Protein 8GFH (pdb70)

Nearest PDB structures (foldseek):
  8gfq-assembly1_A  TM=1.001E+00  e=4.543E-63  Campylobacter jejuni
  6cf8-assembly1_A  TM=9.913E-01  e=4.772E-60  Campylobacter jejuni
  6cfc-assembly1_A  TM=9.886E-01  e=4.851E-59  Campylobacter jejuni
  6fc4-assembly1_A  TM=5.921E-01  e=4.570E-10  Pseudomonas aeruginosa
  1qsa-assembly1_A  TM=5.704E-01  e=1.085E-09  Escherichia coli

Solvent-accessible surface area: 25330 Å² total; per-residue (Å²): 213,53,59,11,116,109,0,46,172,55,90,50,12,29,0,2,0,1,13,0,30,40,23,6,74,127,136,128,10,55,134,179,37,2,108,74,0,85,80,36,12,111,81,66,98,45,78,0,68,64,40,5,35,158,46,49,94,92,195,95,165,100,69,102,151,63,53,134,4,103,98,31,77,26,144,56,0,80,113,9,95,108,69,7,14,22,18,36,0,85,50,11,103,15,0,40,68,7,67,56,155,26,20,69,66,1,2,141,67,6,136,142,153,76,72,48,4,8,22,4,0,56,0,23,54,60,126,48,10,1,45,59,1,19,143,95,47,22,30,95,3,1,4,78,0,13,108,79,26,91,183,41,39,45,87,11,92,76,61,2,0,27,88,0,25,124,46,170,24,4,66,94,1,0,16,48,2,3,6,106,67,81,10,77,101,0,37,95,6,0,6,96,3,62,35,139,67,7,47,53,53,11,0,13,18,0,0,0,0,0,9,52,63,86,98,38,101,66,0,25,63,2,0,84,48,0,12,121,31,13,179,52,65,45,62,52,0,12,0,20,1,0,14,38,34,21,82,96,73,134,114,19,14,107,78,0,3,120,17,73,21,30,13,2,8,2,7,31,0,21,46,78,56,143,48,110,61,21,156,29,41,103,36,129,11,118,121,149,122,30,153,36,84,17,75,45,6,22,25,15,30,97,17,16,108,85,2,166,124,20,82,83,74,87,14,62,103,21,8,170,85,6,51,5,75,60,0,15,2,1,32,8,23,0,14,20,59,78,35,113,134,146,96,35,12,16,16,50,8,64,71,111,56,0,100,126,56,105,88,43,22,4,0,1,0,0,0,0,0,24,53,39,12,82,2,5,1,2,13,14,32,80,50,8,9,0,0,1,0,22,3,80,24,161,43,0,40,69,2,0,86,149,73,55,151,45,111,142,17,47,11,30,45,1,8,76,11,89,29,0,0,114,0,0,21,77,25,0,73,93,2,43,69,133,17,142,10,18,0,19,0,0,0,3,27,35,26,32,35,34,28,0,73,164,4,38,83,68,141,66,0,8,84,118,45,150,22,28,3,15,25,0,0,5,5,0,49,104,77,98,0,11,78,8,0,32,100,1,2,5,6,8,6,0,0,26,73,60,11,134,36,73,46,119,0,31,58,6,9,121,104,4,92

Structure (mmCIF, N/CA/C/O backbone):
data_8GFH
#
_entry.id   8GFH
#
_cell.length_a   177.335
_cell.length_b   177.335
_cell.length_c   177.335
_cell.angle_alpha   90.000
_cell.angle_beta   90.000
_cell.angle_gamma   90.000
#
_symmetry.space_group_name_H-M   'I 2 3'
#
loop_
_entity.id
_entity.type
_entity.pdbx_description
1 polymer 'Lytic transglycosylase domain-containing protein'
2 non-polymer '[(2R)-5-oxopyrrolidin-2-yl]methyl 2-acetamido-2-deoxy-beta-D-glucopyranoside'
3 non-polymer 'CITRIC ACID'
4 water water
#
loop_
_atom_site.group_PDB
_atom_site.id
_atom_site.type_symbol
_atom_site.label_atom_id
_atom_site.label_alt_id
_atom_site.label_comp_id
_atom_site.label_asym_id
_atom_site.label_entity_id
_atom_site.label_seq_id
_atom_site.pdbx_PDB_ins_code
_atom_site.Cartn_x
_atom_site.Cartn_y
_atom_site.Cartn_z
_atom_site.occupancy
_atom_site.B_iso_or_equiv
_atom_site.auth_seq_id
_atom_site.auth_comp_id
_atom_site.auth_asym_id
_atom_site.auth_atom_id
_atom_site.pdbx_PDB_model_num
ATOM 1 N N . GLN A 1 22 ? -21.070 -9.741 -58.688 1.00 73.57 19 GLN A N 1
ATOM 2 C CA . GLN A 1 22 ? -21.395 -9.157 -60.025 1.00 76.45 19 GLN A CA 1
ATOM 3 C C . GLN A 1 22 ? -20.214 -8.348 -60.573 1.00 73.55 19 GLN A C 1
ATOM 4 O O . GLN A 1 22 ? -19.584 -7.556 -59.884 1.00 74.10 19 GLN A O 1
ATOM 10 N N . TYR A 1 23 ? -19.886 -8.566 -61.843 1.00 67.95 20 TYR A N 1
ATOM 11 C CA . TYR A 1 23 ? -18.712 -7.934 -62.412 1.00 62.90 20 TYR A CA 1
ATOM 12 C C . TYR A 1 23 ? -19.115 -7.319 -63.747 1.00 55.84 20 TYR A C 1
ATOM 13 O O . TYR A 1 23 ? -19.656 -8.017 -64.617 1.00 49.00 20 TYR A O 1
ATOM 22 N N . SER A 1 24 ? -18.806 -6.022 -63.897 1.00 54.00 21 SER A N 1
ATOM 23 C CA . SER A 1 24 ? -18.971 -5.318 -65.162 1.00 55.82 21 SER A CA 1
ATOM 24 C C . SER A 1 24 ? -17.976 -5.865 -66.197 1.00 43.07 21 SER A C 1
ATOM 25 O O . SER A 1 24 ? -16.962 -6.453 -65.837 1.00 42.32 21 SER A O 1
ATOM 28 N N . ILE A 1 25 ? -18.294 -5.706 -67.487 1.00 42.23 22 ILE A N 1
ATOM 29 C CA . ILE A 1 25 ? -17.417 -6.181 -68.530 1.00 40.65 22 ILE A CA 1
ATOM 30 C C . ILE A 1 25 ? -16.055 -5.491 -68.416 1.00 47.01 22 ILE A C 1
ATOM 31 O O . ILE A 1 25 ? -15.037 -6.122 -68.687 1.00 43.61 22 ILE A O 1
ATOM 36 N N . GLU A 1 26 ? -16.027 -4.224 -67.961 1.00 46.28 23 GLU A N 1
ATOM 37 C CA . GLU A 1 26 ? -14.788 -3.459 -67.852 1.00 56.35 23 GLU A CA 1
ATOM 38 C C . GLU A 1 26 ? -13.858 -4.105 -66.828 1.00 53.00 23 GLU A C 1
ATOM 39 O O . GLU A 1 26 ? -12.675 -4.227 -67.091 1.00 50.76 23 GLU A O 1
ATOM 45 N N . LYS A 1 27 ? -14.392 -4.542 -65.684 1.00 53.41 24 LYS A N 1
ATOM 46 C CA . LYS A 1 27 ? -13.577 -5.145 -64.636 1.00 57.13 24 LYS A CA 1
ATOM 47 C C . LYS A 1 27 ? -13.157 -6.574 -65.034 1.00 55.84 24 LYS A C 1
ATOM 48 O O . LYS A 1 27 ? -12.031 -7.006 -64.755 1.00 51.24 24 LYS A O 1
ATOM 54 N N . LEU A 1 28 ? -14.043 -7.319 -65.712 1.00 52.33 25 LEU A N 1
ATOM 55 C CA . LEU A 1 28 ? -13.697 -8.656 -66.155 1.00 49.15 25 LEU A CA 1
ATOM 56 C C . LEU A 1 28 ? -12.531 -8.578 -67.122 1.00 51.78 25 LEU A C 1
ATOM 57 O O . LEU A 1 28 ? -11.666 -9.436 -67.091 1.00 43.86 25 LEU A O 1
ATOM 62 N N . LYS A 1 29 ? -12.541 -7.569 -68.003 1.00 53.29 26 LYS A N 1
ATOM 63 C CA . LYS A 1 29 ? -11.520 -7.468 -69.037 1.00 53.60 26 LYS A CA 1
ATOM 64 C C . LYS A 1 29 ? -10.139 -7.297 -68.400 1.00 48.93 26 LYS A C 1
ATOM 65 O O . LYS A 1 29 ? -9.173 -7.603 -69.069 1.00 58.87 26 LYS A O 1
ATOM 71 N N . LYS A 1 30 ? -10.046 -6.818 -67.141 1.00 54.04 27 LYS A N 1
ATOM 72 C CA . LYS A 1 30 ? -8.786 -6.703 -66.413 1.00 58.20 27 LYS A CA 1
ATOM 73 C C . LYS A 1 30 ? -8.289 -8.047 -65.878 1.00 57.00 27 LYS A C 1
ATOM 74 O O . LYS A 1 30 ? -7.136 -8.134 -65.480 1.00 51.30 27 LYS A O 1
ATOM 80 N N . GLU A 1 31 ? -9.152 -9.063 -65.761 1.00 55.15 28 GLU A N 1
ATOM 81 C CA . GLU A 1 31 ? -8.729 -10.354 -65.231 1.00 52.39 28 GLU A CA 1
ATOM 82 C C . GLU A 1 31 ? -8.042 -11.156 -66.330 1.00 45.32 28 GLU A C 1
ATOM 83 O O . GLU A 1 31 ? -8.365 -11.013 -67.515 1.00 43.88 28 GLU A O 1
ATOM 89 N N . GLU A 1 32 ? -7.187 -12.100 -65.916 1.00 45.84 29 GLU A N 1
ATOM 90 C CA . GLU A 1 32 ? -6.588 -13.041 -66.839 1.00 44.47 29 GLU A CA 1
ATOM 91 C C . GLU A 1 32 ? -7.686 -13.889 -67.460 1.00 42.17 29 GLU A C 1
ATOM 92 O O . GLU A 1 32 ? -8.666 -14.201 -66.774 1.00 44.50 29 GLU A O 1
ATOM 98 N N . ASN A 1 33 ? -7.467 -14.334 -68.707 1.00 39.53 30 ASN A N 1
ATOM 99 C CA . ASN A 1 33 ? -8.378 -15.251 -69.362 1.00 40.38 30 ASN A CA 1
ATOM 100 C C . ASN A 1 33 ? -8.392 -16.565 -68.565 1.00 50.25 30 ASN A C 1
ATOM 101 O O . ASN A 1 33 ? -7.335 -17.069 -68.192 1.00 37.04 30 ASN A O 1
ATOM 106 N N . SER A 1 34 ? -9.603 -17.124 -68.359 1.00 38.09 31 SER A N 1
ATOM 107 C CA . SER A 1 34 ? -9.806 -18.360 -67.595 1.00 36.78 31 SER A CA 1
ATOM 108 C C . SER A 1 34 ? -11.255 -18.801 -67.758 1.00 40.87 31 SER A C 1
ATOM 109 O O . SER A 1 34 ? -12.082 -18.018 -68.250 1.00 37.12 31 SER A O 1
ATOM 112 N N . LEU A 1 35 ? -11.577 -20.026 -67.306 1.00 35.05 32 LEU A N 1
ATOM 113 C CA . LEU A 1 35 ? -12.955 -20.466 -67.228 1.00 36.20 32 LEU A CA 1
ATOM 114 C C . LEU A 1 35 ? -13.811 -19.588 -66.290 1.00 27.69 32 LEU A C 1
ATOM 115 O O . LEU A 1 35 ? -15.013 -19.487 -66.524 1.00 34.77 32 LEU A O 1
ATOM 120 N N . ALA A 1 36 ? -13.233 -18.988 -65.262 1.00 30.58 33 ALA A N 1
ATOM 121 C CA . ALA A 1 36 ? -13.981 -18.142 -64.346 1.00 31.83 33 ALA A CA 1
ATOM 122 C C . ALA A 1 36 ? -14.390 -16.856 -65.083 1.00 37.50 33 ALA A C 1
ATOM 123 O O . ALA A 1 36 ? -15.507 -16.385 -64.992 1.00 30.99 33 ALA A O 1
ATOM 125 N N . LYS A 1 37 ? -13.457 -16.276 -65.826 1.00 37.21 34 LYS A N 1
ATOM 126 C CA . LYS A 1 37 ? -13.768 -15.089 -66.591 1.00 34.69 34 LYS A CA 1
ATOM 127 C C . LYS A 1 37 ? -14.799 -15.419 -67.658 1.00 32.51 34 LYS A C 1
ATOM 128 O O . LYS A 1 37 ? -15.744 -14.635 -67.829 1.00 35.66 34 LYS A O 1
ATOM 134 N N . ASP A 1 38 ? -14.653 -16.548 -68.369 1.00 30.10 35 ASP A N 1
ATOM 135 C CA . ASP A 1 38 ? -15.624 -16.998 -69.350 1.00 30.83 35 ASP A CA 1
ATOM 136 C C . ASP A 1 38 ? -17.041 -17.089 -68.758 1.00 35.93 35 ASP A C 1
ATOM 137 O O . ASP A 1 38 ? -18.018 -16.682 -69.410 1.00 32.62 35 ASP A O 1
ATOM 142 N N . TYR A 1 39 ? -17.132 -17.744 -67.593 1.00 32.88 36 TYR A N 1
ATOM 143 C CA . TYR A 1 39 ? -18.391 -17.924 -66.897 1.00 32.66 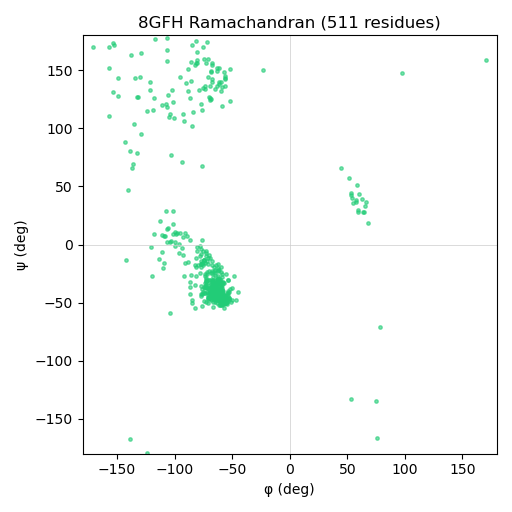36 TYR A CA 1
ATOM 144 C C . TYR A 1 39 ? -19.046 -16.552 -66.667 1.00 29.87 36 TYR A C 1
ATOM 145 O O . TYR A 1 39 ? -20.227 -16.413 -67.005 1.00 31.72 36 TYR A O 1
ATOM 154 N N . TYR A 1 40 ? -18.284 -15.594 -66.126 1.00 32.17 37 TYR A N 1
ATOM 155 C CA . TYR A 1 40 ? -18.865 -14.282 -65.807 1.00 35.15 37 TYR A CA 1
ATOM 156 C C . TYR A 1 40 ? -19.217 -13.451 -67.052 1.00 37.92 37 TYR A C 1
ATOM 157 O O . TYR A 1 40 ? -20.239 -12.749 -67.042 1.00 34.08 37 TYR A O 1
ATOM 166 N N . ILE A 1 41 ? -18.482 -13.625 -68.153 1.00 32.53 38 ILE A N 1
ATOM 167 C CA . ILE A 1 41 ? -18.865 -13.047 -69.442 1.00 32.85 38 ILE A CA 1
ATOM 168 C C . ILE A 1 41 ? -20.156 -13.686 -69.931 1.00 34.67 38 ILE A C 1
ATOM 169 O O . ILE A 1 41 ? -21.051 -13.013 -70.465 1.00 32.43 38 ILE A O 1
ATOM 174 N N . TYR A 1 42 ? -20.269 -15.009 -69.762 1.00 32.66 39 TYR A N 1
ATOM 175 C CA . TYR A 1 42 ? -21.455 -15.707 -70.19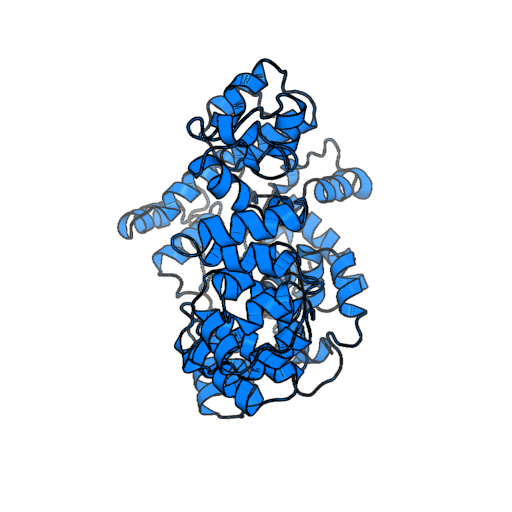8 1.00 31.96 39 TYR A CA 1
ATOM 176 C C . TYR A 1 42 ? -22.665 -15.194 -69.408 1.00 31.18 39 TYR A C 1
ATOM 177 O O . TYR A 1 42 ? -23.775 -15.114 -69.949 1.00 31.34 39 TYR A O 1
ATOM 186 N N . ARG A 1 43 ? -22.467 -14.925 -68.121 1.00 32.54 40 ARG A N 1
ATOM 187 C CA . ARG A 1 43 ? -23.568 -14.441 -67.289 1.00 33.61 40 ARG A CA 1
ATOM 188 C C . ARG A 1 43 ? -24.058 -13.074 -67.793 1.00 35.98 40 ARG A C 1
ATOM 189 O O . ARG A 1 43 ? -25.254 -12.805 -67.756 1.00 35.37 40 ARG A O 1
ATOM 197 N N . LEU A 1 44 ? -23.152 -12.218 -68.247 1.00 33.78 41 LEU A N 1
ATOM 198 C CA . LEU A 1 44 ? -23.582 -10.944 -68.834 1.00 33.84 41 LEU A CA 1
ATOM 199 C C . LEU A 1 44 ? -24.343 -11.180 -70.131 1.00 32.98 41 LEU A C 1
ATOM 200 O O . LEU A 1 44 ? -25.405 -10.568 -70.376 1.00 33.97 41 LEU A O 1
ATOM 205 N N . LEU A 1 45 ? -23.834 -12.065 -70.997 1.00 30.08 42 LEU A N 1
ATOM 206 C CA . LEU A 1 45 ? -24.498 -12.346 -72.261 1.00 31.32 42 LEU A CA 1
ATOM 207 C C . LEU A 1 45 ? -25.904 -12.868 -72.041 1.00 37.16 42 LEU A C 1
ATOM 208 O O . LEU A 1 45 ? -26.837 -12.524 -72.784 1.00 33.93 42 LEU A O 1
ATOM 213 N N . GLU A 1 46 ? -26.056 -13.773 -71.075 1.00 31.23 43 GLU A N 1
ATOM 214 C CA . GLU A 1 46 ? -27.368 -14.397 -70.921 1.00 36.43 43 GLU A CA 1
ATOM 215 C C . GLU A 1 46 ? -28.391 -13.397 -70.338 1.00 32.93 43 GLU A C 1
ATOM 216 O O . GLU A 1 46 ? -29.579 -13.568 -70.554 1.00 34.53 43 GLU A O 1
ATOM 222 N N . LYS A 1 47 ? -27.939 -12.356 -69.629 1.00 29.05 44 LYS A N 1
ATOM 223 C CA . LYS A 1 47 ? -28.803 -11.298 -69.120 1.00 33.47 44 LYS A CA 1
ATOM 224 C C . LYS A 1 47 ? -28.855 -10.071 -70.068 1.00 32.21 44 LYS A C 1
ATOM 225 O O . LYS A 1 47 ? -29.385 -9.034 -69.687 1.00 30.27 44 LYS A O 1
ATOM 231 N N . ASN A 1 48 ? -28.299 -10.204 -71.270 1.00 30.16 45 ASN A N 1
ATOM 232 C CA . ASN A 1 48 ? -28.381 -9.207 -72.344 1.00 33.44 45 ASN A CA 1
ATOM 233 C C . ASN A 1 48 ? -27.661 -7.914 -71.982 1.00 32.31 45 ASN A C 1
ATOM 234 O O . ASN A 1 48 ? -28.033 -6.828 -72.427 1.00 35.14 45 ASN A O 1
ATOM 239 N N . LYS A 1 49 ? -26.574 -8.025 -71.216 1.00 29.19 46 LYS A N 1
ATOM 240 C CA . LYS A 1 49 ? -25.880 -6.863 -70.700 1.00 32.24 46 LYS A CA 1
ATOM 241 C C . LYS A 1 49 ? -24.636 -6.522 -71.532 1.00 31.18 46 LYS A C 1
ATOM 242 O O . LYS A 1 49 ? -23.908 -5.631 -71.138 1.00 37.77 46 LYS A O 1
ATOM 248 N N . ILE A 1 50 ? -24.372 -7.258 -72.609 1.00 37.15 47 ILE A N 1
ATOM 249 C CA . ILE A 1 50 ? -23.232 -7.006 -73.489 1.00 36.00 47 ILE A CA 1
ATOM 250 C C . ILE A 1 50 ? -23.772 -6.351 -74.786 1.00 30.43 47 ILE A C 1
ATOM 251 O O . ILE A 1 50 ? -24.434 -7.002 -75.629 1.00 33.10 47 ILE A O 1
ATOM 256 N N . SER A 1 51 ? -23.457 -5.068 -74.921 1.00 36.13 48 SER A N 1
ATOM 257 C CA . SER A 1 51 ? -23.821 -4.312 -76.118 1.00 40.58 48 SER A CA 1
ATOM 258 C C . SER A 1 51 ? -22.989 -4.767 -77.324 1.00 45.24 48 SER A C 1
ATOM 259 O O . SER A 1 51 ? -21.920 -5.357 -77.158 1.00 39.74 48 SER A O 1
ATOM 262 N N . LYS A 1 52 ? -23.482 -4.482 -78.540 1.00 42.39 49 LYS A N 1
ATOM 263 C CA . LYS A 1 52 ? -22.710 -4.686 -79.758 1.00 49.78 49 LYS A CA 1
ATOM 264 C C . LYS A 1 52 ? -21.332 -4.019 -79.680 1.00 45.11 49 LYS A C 1
ATOM 265 O O . LYS A 1 52 ? -20.330 -4.594 -80.115 1.00 45.64 49 LYS A O 1
ATOM 271 N N . LYS A 1 53 ? -21.256 -2.840 -79.080 1.00 44.51 50 LYS A N 1
ATOM 272 C CA . LYS A 1 53 ? -19.972 -2.168 -78.918 1.00 49.48 50 LYS A CA 1
ATOM 273 C C . LYS A 1 53 ? -19.023 -2.890 -77.957 1.00 54.83 50 LYS A C 1
ATOM 274 O O . LYS A 1 53 ? -17.826 -2.965 -78.218 1.00 49.73 50 LYS A O 1
ATOM 280 N N . ASP A 1 54 ? -19.511 -3.374 -76.809 1.00 53.27 51 ASP A N 1
ATOM 281 C CA . ASP A 1 54 ? -18.666 -4.119 -75.877 1.00 45.22 51 ASP A CA 1
ATOM 282 C C . ASP A 1 54 ? -18.241 -5.455 -76.500 1.00 37.86 51 ASP A C 1
ATOM 283 O O . ASP A 1 54 ? -17.165 -5.974 -76.218 1.00 42.66 51 ASP A O 1
ATOM 288 N N . ALA A 1 55 ? -19.101 -6.024 -77.358 1.00 35.87 52 ALA A N 1
ATOM 289 C CA . ALA A 1 55 ? -18.839 -7.304 -77.986 1.00 35.96 52 ALA A CA 1
ATOM 290 C C . ALA A 1 55 ? -17.667 -7.260 -78.979 1.00 51.04 52 ALA A C 1
ATOM 291 O O . ALA A 1 55 ? -17.178 -8.331 -79.330 1.00 41.42 52 ALA A O 1
ATOM 293 N N . GLN A 1 56 ? -17.235 -6.075 -79.463 1.00 50.60 53 GLN A N 1
ATOM 294 C CA . GLN A 1 56 ? -16.315 -6.028 -80.609 1.00 56.99 53 GLN A CA 1
ATOM 295 C C . GLN A 1 56 ? -14.991 -6.741 -80.326 1.00 49.65 53 GLN A C 1
ATOM 296 O O . GLN A 1 56 ? -14.552 -7.545 -81.148 1.00 63.45 53 GLN A O 1
ATOM 302 N N . ASP A 1 57 ? -14.328 -6.486 -79.196 1.00 53.15 54 ASP A N 1
ATOM 303 C CA . ASP A 1 57 ? -13.016 -7.113 -79.028 1.00 73.71 54 ASP A CA 1
ATOM 304 C C . ASP A 1 57 ? -13.099 -8.462 -78.295 1.00 72.75 54 ASP A C 1
ATOM 305 O O . ASP A 1 57 ? -12.080 -9.084 -78.004 1.00 68.29 54 ASP A O 1
ATOM 310 N N . LEU A 1 58 ? -14.310 -8.954 -78.033 1.00 60.86 55 LEU A N 1
ATOM 311 C CA . LEU A 1 58 ? -14.511 -9.738 -76.827 1.00 62.33 55 LEU A CA 1
ATOM 312 C C . LEU A 1 58 ? -13.893 -11.138 -76.936 1.00 57.70 55 LEU A C 1
ATOM 313 O O . LEU A 1 58 ? -13.558 -11.697 -75.906 1.00 52.42 55 LEU A O 1
ATOM 318 N N . ASN A 1 59 ? -13.711 -11.709 -78.138 1.00 64.63 56 ASN A N 1
ATOM 319 C CA . ASN A 1 59 ? -13.240 -13.095 -78.230 1.00 71.58 56 ASN A CA 1
ATOM 320 C C . ASN A 1 59 ? -11.739 -13.234 -77.905 1.00 63.07 56 ASN A C 1
ATOM 321 O O . ASN A 1 59 ? -11.312 -14.347 -77.597 1.00 66.82 56 ASN A O 1
ATOM 326 N N . SER A 1 60 ? -10.968 -12.129 -77.855 1.00 50.11 57 SER A N 1
ATOM 327 C CA . SER A 1 60 ? -9.632 -12.126 -77.253 1.00 50.58 57 SER A CA 1
ATOM 328 C C . SER A 1 60 ? -9.676 -12.207 -75.724 1.00 47.22 57 SER A C 1
ATOM 329 O O . SER A 1 60 ? -8.638 -12.296 -75.043 1.00 44.70 57 SER A O 1
ATOM 332 N N . HIS A 1 61 ? -10.881 -12.059 -75.152 1.00 43.36 58 HIS A N 1
ATOM 333 C CA . HIS A 1 61 ? -11.084 -12.132 -73.715 1.00 41.18 58 HIS A CA 1
ATOM 334 C C . HIS A 1 61 ? -11.690 -13.471 -73.268 1.00 38.72 58 HIS A C 1
ATOM 335 O O . HIS A 1 61 ? -11.975 -13.645 -72.085 1.00 41.48 58 HIS A O 1
ATOM 342 N N . ILE A 1 62 ? -11.893 -14.383 -74.212 1.00 39.30 59 ILE A N 1
ATOM 343 C CA . ILE A 1 62 ? -12.534 -15.659 -73.954 1.00 44.25 59 ILE A CA 1
ATOM 344 C C . ILE A 1 62 ? -11.493 -16.786 -74.010 1.00 47.41 59 ILE A C 1
ATOM 345 O O . ILE A 1 62 ? -10.830 -16.999 -75.019 1.00 42.58 59 ILE A O 1
ATOM 350 N N . PHE A 1 63 ? -11.371 -17.513 -72.895 1.00 41.50 60 PHE A N 1
ATOM 351 C CA . PHE A 1 63 ? -10.357 -18.548 -72.702 1.00 42.28 60 PHE A CA 1
ATOM 352 C C . PHE A 1 63 ? -10.724 -19.790 -73.504 1.00 43.32 60 PHE A C 1
ATOM 353 O O . PHE A 1 63 ? -9.866 -20.440 -74.076 1.00 44.54 60 PHE A O 1
ATOM 361 N N . ARG A 1 64 ? -12.006 -20.177 -73.516 1.00 36.58 61 ARG A N 1
ATOM 362 C CA . ARG A 1 64 ? -12.402 -21.358 -74.266 1.00 40.51 61 ARG A CA 1
ATOM 363 C C . ARG A 1 64 ? -13.677 -21.059 -75.059 1.00 44.66 61 ARG A C 1
ATOM 364 O O . ARG A 1 64 ? -14.802 -21.011 -74.540 1.00 39.95 61 ARG A O 1
ATOM 372 N N . TYR A 1 65 ? -13.472 -20.857 -76.367 1.00 46.56 62 TYR A N 1
ATOM 373 C CA . TYR A 1 65 ? -14.467 -20.249 -77.232 1.00 41.45 62 TYR A CA 1
ATOM 374 C C . TYR A 1 65 ? -15.288 -21.335 -77.881 1.00 47.10 62 TYR A C 1
ATOM 375 O O . TYR A 1 65 ? -15.219 -21.568 -79.087 1.00 46.11 62 TYR A O 1
ATOM 384 N N . ILE A 1 66 ? -16.115 -21.965 -77.047 1.00 47.63 63 ILE A N 1
ATOM 385 C CA . ILE A 1 66 ? -16.783 -23.185 -77.426 1.00 44.08 63 ILE A CA 1
ATOM 386 C C . ILE A 1 66 ? -18.131 -23.247 -76.703 1.00 48.59 63 ILE A C 1
ATOM 387 O O . ILE A 1 66 ? -18.210 -22.845 -75.547 1.00 49.22 63 ILE A O 1
ATOM 392 N N . GLY A 1 67 ? -19.152 -23.777 -77.397 1.00 46.53 64 GLY A N 1
ATOM 393 C CA . GLY A 1 67 ? -20.460 -24.035 -76.836 1.00 41.98 64 GLY A CA 1
ATOM 394 C C . GLY A 1 67 ? -21.242 -22.740 -76.665 1.00 44.00 64 GLY A C 1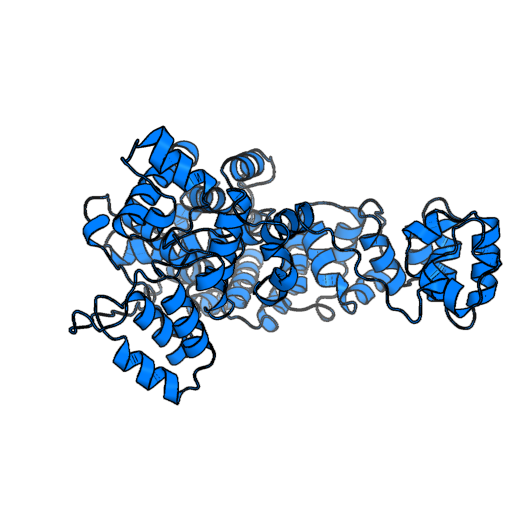
ATOM 395 O O . GLY A 1 67 ? -21.196 -21.881 -77.541 1.00 43.55 64 GLY A O 1
ATOM 396 N N . LYS A 1 68 ? -21.878 -22.588 -75.499 1.00 41.28 65 LYS A N 1
ATOM 397 C CA . LYS A 1 68 ? -22.915 -21.597 -75.285 1.00 44.47 65 LYS A CA 1
ATOM 398 C C . LYS A 1 68 ? -22.340 -20.181 -75.338 1.00 40.07 65 LYS A C 1
ATOM 399 O O . LYS A 1 68 ? -23.061 -19.268 -75.743 1.00 39.93 65 LYS A O 1
ATOM 405 N N . ILE A 1 69 ? -21.117 -19.969 -74.831 1.00 37.17 66 ILE A N 1
ATOM 406 C CA . ILE A 1 69 ? -20.533 -18.631 -74.863 1.00 36.48 66 ILE A CA 1
ATOM 407 C C . ILE A 1 69 ? -20.340 -18.171 -76.322 1.00 41.15 66 ILE A C 1
ATOM 408 O O . ILE A 1 69 ? -20.548 -16.998 -76.663 1.00 37.89 66 ILE A O 1
ATOM 413 N N . LYS A 1 70 ? -20.031 -19.128 -77.202 1.00 40.61 67 LYS A N 1
ATOM 414 C CA . LYS A 1 70 ? -19.792 -18.839 -78.614 1.00 45.82 67 LYS A CA 1
ATOM 415 C C . LYS A 1 70 ? -21.117 -18.611 -79.329 1.00 44.43 67 LYS A C 1
ATOM 416 O O . LYS A 1 70 ? -21.218 -17.676 -80.115 1.00 41.71 67 LYS A O 1
ATOM 422 N N . SER A 1 71 ? -22.144 -19.426 -79.049 1.00 42.59 68 SER A N 1
ATOM 423 C CA . SER A 1 71 ? -23.470 -19.207 -79.636 1.00 43.43 68 SER A CA 1
ATOM 424 C C . SER A 1 71 ? -24.042 -17.871 -79.190 1.00 47.36 68 SER A C 1
ATOM 425 O O . SER A 1 71 ? -24.735 -17.227 -79.978 1.00 46.58 68 SER A O 1
ATOM 428 N N . GLU A 1 72 ? -23.858 -17.514 -77.909 1.00 36.26 69 GLU A N 1
ATOM 429 C CA . GLU A 1 72 ? -24.410 -16.263 -77.405 1.00 40.74 69 GLU A CA 1
ATOM 430 C C . GLU A 1 72 ? -23.697 -15.067 -78.046 1.00 43.71 69 GLU A C 1
ATOM 431 O O . GLU A 1 72 ? -24.329 -14.052 -78.368 1.00 39.93 69 GLU A O 1
ATOM 437 N N . LEU A 1 73 ? -22.374 -15.145 -78.146 1.00 38.78 70 LEU A N 1
ATOM 438 C CA . LEU A 1 73 ? -21.650 -14.002 -78.674 1.00 42.02 70 LEU A CA 1
ATOM 439 C C . LEU A 1 73 ? -22.000 -13.814 -80.155 1.00 39.18 70 LEU A C 1
ATOM 440 O O . LEU A 1 73 ? -22.086 -12.663 -80.606 1.00 40.71 70 LEU A O 1
ATOM 445 N N . GLU A 1 74 ? -22.314 -14.920 -80.859 1.00 40.60 71 GLU A N 1
ATOM 446 C CA . GLU A 1 74 ? -22.505 -14.920 -82.300 1.00 46.50 71 GLU A CA 1
ATOM 447 C C . GLU A 1 74 ? -23.893 -14.399 -82.654 1.00 48.78 71 GLU A C 1
ATOM 448 O O . GLU A 1 74 ? -24.103 -13.959 -83.772 1.00 45.64 71 GLU A O 1
ATOM 454 N N . LYS A 1 75 ? -24.809 -14.377 -81.681 1.00 47.00 72 LYS A N 1
ATOM 455 C CA . LYS A 1 75 ? -26.084 -13.704 -81.830 1.00 48.98 72 LYS A CA 1
ATOM 456 C C . LYS A 1 75 ? -25.878 -12.189 -81.883 1.00 45.91 72 LYS A C 1
ATOM 457 O O . LYS A 1 75 ? -26.656 -11.509 -82.539 1.00 46.02 72 LYS A O 1
ATOM 463 N N . ILE A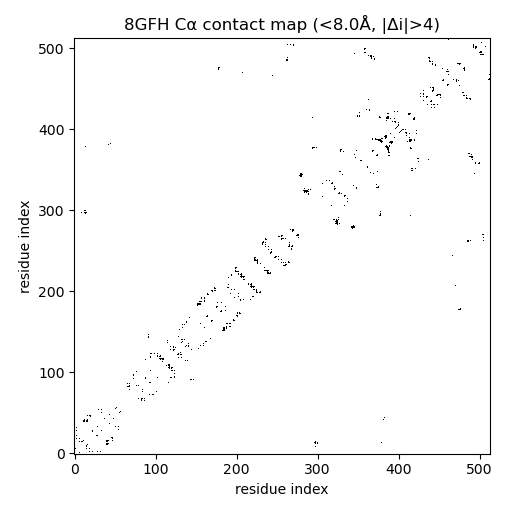 1 76 ? -24.854 -11.664 -81.207 1.00 46.95 73 ILE A N 1
ATOM 464 C CA . ILE A 1 76 ? -24.552 -10.241 -81.222 1.00 43.20 73 ILE A CA 1
ATOM 465 C C . ILE A 1 76 ? -23.686 -9.902 -82.449 1.00 51.04 73 ILE A C 1
ATOM 466 O O . ILE A 1 76 ? -23.947 -8.910 -83.122 1.00 46.53 73 ILE A O 1
ATOM 471 N N . ILE A 1 77 ? -22.598 -10.654 -82.670 1.00 48.80 74 ILE A N 1
ATOM 472 C CA . ILE A 1 77 ? -21.681 -10.416 -83.780 1.00 51.64 74 ILE A CA 1
ATOM 473 C C . ILE A 1 77 ? -21.463 -11.722 -84.538 1.00 53.22 74 ILE A C 1
ATOM 474 O O . ILE A 1 77 ? -20.649 -12.536 -84.115 1.00 46.93 74 ILE A O 1
ATOM 479 N N . PRO A 1 78 ? -22.205 -12.007 -85.640 1.00 57.41 75 PRO A N 1
ATOM 480 C CA . PRO A 1 78 ? -21.946 -13.230 -86.417 1.00 65.89 75 PRO A CA 1
ATOM 481 C C . PRO A 1 78 ? -20.461 -13.343 -86.782 1.00 68.58 75 PRO A C 1
ATOM 482 O O . PRO A 1 78 ? -19.758 -12.330 -86.799 1.00 62.01 75 PRO A O 1
ATOM 486 N N . LEU A 1 79 ? -19.952 -14.577 -86.927 1.00 81.73 76 LEU A N 1
ATOM 487 C CA . LEU A 1 79 ? -18.636 -14.785 -87.526 1.00 95.84 76 LEU A CA 1
ATOM 488 C C . LEU A 1 79 ? -18.782 -14.797 -89.051 1.00 107.57 76 LEU A C 1
ATOM 489 O O . LEU A 1 79 ? -19.464 -15.663 -89.611 1.00 87.32 76 LEU A O 1
ATOM 494 N N . LYS A 1 80 ? -18.193 -13.774 -89.701 1.00 131.49 77 LYS A N 1
ATOM 495 C CA . LYS A 1 80 ? -17.983 -13.782 -91.143 1.00 136.26 77 LYS A CA 1
ATOM 496 C C . LYS A 1 80 ? -16.834 -14.740 -91.445 1.00 140.07 77 LYS A C 1
ATOM 497 O O . LYS A 1 80 ? -16.980 -15.591 -92.320 1.00 145.39 77 LYS A O 1
ATOM 503 N N . PRO A 1 81 ? -15.678 -14.655 -90.737 1.00 132.55 78 PRO A N 1
ATOM 504 C CA . PRO A 1 81 ? -14.700 -15.748 -90.720 1.00 123.32 78 PRO A CA 1
ATOM 505 C C . PRO A 1 81 ? -15.261 -17.145 -91.049 1.00 114.86 78 PRO A C 1
ATOM 506 O O . PRO A 1 81 ? -16.449 -17.404 -90.827 1.00 87.16 78 PRO A O 1
ATOM 510 N N . TYR A 1 82 ? -14.436 -18.039 -91.637 1.00 107.19 79 TYR A N 1
ATOM 511 C CA . TYR A 1 82 ? -13.109 -17.735 -92.164 1.00 115.89 79 TYR A CA 1
ATOM 512 C C . TYR A 1 82 ? -12.702 -18.760 -93.222 1.00 115.45 79 TYR A C 1
ATOM 513 O O . TYR A 1 82 ? -12.413 -19.907 -92.880 1.00 102.08 79 TYR A O 1
ATOM 522 N N . ILE A 1 83 ? -12.643 -18.322 -94.492 1.00 117.28 80 ILE A N 1
ATOM 523 C CA . ILE A 1 83 ? -12.042 -19.107 -95.562 1.00 105.02 80 ILE A CA 1
ATOM 524 C C . ILE A 1 83 ? -10.646 -18.549 -95.858 1.00 98.28 80 ILE A C 1
ATOM 525 O O . ILE A 1 83 ? -10.441 -17.336 -95.951 1.00 88.37 80 ILE A O 1
ATOM 530 N N . ASN A 1 84 ? -9.692 -19.485 -95.951 1.00 94.25 81 ASN A N 1
ATOM 531 C CA . ASN A 1 84 ? -8.291 -19.250 -96.272 1.00 93.50 81 ASN A CA 1
ATOM 532 C C . ASN A 1 84 ? -8.196 -18.415 -97.558 1.00 92.85 81 ASN A C 1
ATOM 533 O O . ASN A 1 84 ? -8.750 -18.819 -98.582 1.00 89.97 81 ASN A O 1
ATOM 538 N N . PRO A 1 85 ? -7.516 -17.232 -97.556 1.00 89.01 82 PRO A N 1
ATOM 539 C CA . PRO A 1 85 ? -7.567 -16.284 -98.682 1.00 80.72 82 PRO A CA 1
ATOM 540 C C . PRO A 1 85 ? -6.972 -16.763 -100.003 1.00 79.92 82 PRO A C 1
ATOM 541 O O . PRO A 1 85 ? -7.285 -16.206 -101.056 1.00 81.72 82 PRO A O 1
ATOM 545 N N . LYS A 1 86 ? -6.086 -17.767 -99.922 1.00 84.42 83 LYS A N 1
ATOM 546 C CA . LYS A 1 86 ? -5.477 -18.380 -101.095 1.00 86.15 83 LYS A CA 1
ATOM 547 C C . LYS A 1 86 ? -6.516 -19.156 -101.920 1.00 83.14 83 LYS A C 1
ATOM 548 O O . LYS A 1 86 ? -6.407 -19.236 -103.150 1.00 68.16 83 LYS A O 1
ATOM 554 N N . TYR A 1 87 ? -7.513 -19.747 -101.234 1.00 73.56 84 TYR A N 1
ATOM 555 C CA . TYR A 1 87 ? -8.524 -20.581 -101.879 1.00 72.83 84 TYR A CA 1
ATOM 556 C C . TYR A 1 87 ? -9.889 -19.893 -101.980 1.00 63.18 84 TYR A C 1
ATOM 557 O O . TYR A 1 87 ? -10.872 -20.569 -102.285 1.00 52.87 84 TYR A O 1
ATOM 566 N N . ALA A 1 88 ? -9.952 -18.574 -101.749 1.00 59.31 85 ALA A N 1
ATOM 567 C CA . ALA A 1 88 ? -11.204 -17.836 -101.822 1.00 57.26 85 ALA A CA 1
ATOM 568 C C . ALA A 1 88 ? -11.918 -18.159 -103.127 1.00 52.95 85 ALA A C 1
ATOM 569 O O . ALA A 1 88 ? -13.100 -18.491 -103.130 1.00 48.26 85 ALA A O 1
ATOM 571 N N . LYS A 1 89 ? -11.180 -18.106 -104.236 1.00 45.16 86 LYS A N 1
ATOM 572 C CA . LYS A 1 89 ? -11.814 -18.180 -105.534 1.00 45.37 86 LYS A CA 1
ATOM 573 C C . LYS A 1 89 ? -12.437 -19.559 -105.728 1.00 43.68 86 LYS A C 1
ATOM 574 O O . LYS A 1 89 ? -13.412 -19.704 -106.477 1.00 41.16 86 LYS A O 1
ATOM 580 N N . CYS A 1 90 ? -11.853 -20.568 -105.061 1.00 39.97 87 CYS A N 1
ATOM 581 C CA . CYS A 1 90 ? -12.304 -21.944 -105.210 1.00 42.07 87 CYS A CA 1
ATOM 582 C C . CYS A 1 90 ? -13.762 -22.079 -104.758 1.00 37.16 87 CYS A C 1
ATOM 583 O O . CYS A 1 90 ? -14.474 -22.856 -105.372 1.00 36.66 87 CYS A O 1
ATOM 586 N N . TYR A 1 91 ? -14.176 -21.266 -103.767 1.00 40.25 88 TYR A N 1
ATOM 587 C CA . TYR A 1 91 ? -15.491 -21.348 -103.145 1.00 42.33 88 TYR A CA 1
ATOM 588 C C . TYR A 1 91 ? -16.517 -20.536 -103.925 1.00 46.04 88 TYR A C 1
ATOM 589 O O . TYR A 1 91 ? -17.674 -20.578 -103.541 1.00 47.96 88 TYR A O 1
ATOM 598 N N . THR A 1 92 ? -16.143 -19.942 -105.078 1.00 44.41 89 THR A N 1
ATOM 599 C CA . THR A 1 92 ? -17.093 -19.221 -105.915 1.00 43.73 89 THR A CA 1
ATOM 600 C C . THR A 1 92 ? -17.760 -20.163 -106.911 1.00 46.43 89 THR A C 1
ATOM 601 O O . THR A 1 92 ? -18.731 -19.761 -107.539 1.00 42.29 89 THR A O 1
ATOM 605 N N . TYR A 1 93 ? -17.207 -21.379 -107.105 1.00 35.93 90 TYR A N 1
ATOM 606 C CA . TYR A 1 93 ? -17.774 -22.365 -108.014 1.00 33.28 90 TYR A CA 1
ATOM 607 C C . TYR A 1 93 ? -18.852 -23.166 -107.280 1.00 30.60 90 TYR A C 1
ATOM 608 O O . TYR A 1 93 ? -18.828 -23.318 -106.051 1.00 37.09 90 TYR A O 1
ATOM 617 N N . THR A 1 94 ? -19.746 -23.737 -108.072 1.00 33.58 91 THR A N 1
ATOM 618 C CA . THR A 1 94 ? -20.713 -24.689 -107.562 1.00 36.33 91 THR A CA 1
ATOM 619 C C . THR A 1 94 ? -20.574 -25.974 -108.347 1.00 33.02 91 THR A C 1
ATOM 620 O O . THR A 1 94 ? -19.795 -26.039 -109.284 1.00 36.62 91 THR A O 1
ATOM 624 N N . ALA A 1 95 ? -21.401 -26.970 -108.013 1.00 34.78 92 ALA A N 1
ATOM 625 C CA . ALA A 1 95 ? -21.461 -28.208 -108.763 1.00 36.05 92 ALA A CA 1
ATOM 626 C C . ALA A 1 95 ? -21.701 -27.981 -110.251 1.00 38.14 92 ALA A C 1
ATOM 627 O O . ALA A 1 95 ? -21.258 -28.809 -111.029 1.00 38.77 92 ALA A O 1
ATOM 629 N N . ASN A 1 96 ? -22.422 -26.911 -110.643 1.00 38.05 93 ASN A N 1
ATOM 630 C CA . ASN A 1 96 ? -22.704 -26.657 -112.049 1.00 39.99 93 ASN A CA 1
ATOM 631 C C . ASN A 1 96 ? -21.502 -26.058 -112.782 1.00 35.35 93 ASN A C 1
ATOM 632 O O . ASN A 1 96 ? -21.462 -26.147 -113.994 1.00 36.12 93 ASN A O 1
ATOM 637 N N . THR A 1 97 ? -20.582 -25.386 -112.091 1.00 34.63 94 THR A N 1
ATOM 638 C CA . THR A 1 97 ? -19.495 -24.682 -112.777 1.00 36.32 94 THR A CA 1
ATOM 639 C C . THR A 1 97 ? -18.092 -25.227 -112.423 1.00 36.42 94 THR A C 1
ATOM 640 O O . THR A 1 97 ? -17.094 -24.647 -112.815 1.00 35.79 94 THR A O 1
ATOM 644 N N . ILE A 1 98 ? -17.985 -26.351 -111.712 1.00 34.39 95 ILE A N 1
ATOM 645 C CA . ILE A 1 98 ? -16.685 -26.782 -111.207 1.00 39.18 95 ILE A CA 1
ATOM 646 C C . ILE A 1 98 ? -15.762 -27.219 -112.369 1.00 39.93 95 ILE A C 1
ATOM 647 O O . ILE A 1 98 ? -14.544 -27.130 -112.226 1.00 37.05 95 ILE A O 1
ATOM 652 N N . LEU A 1 99 ? -16.318 -27.639 -113.518 1.00 35.82 96 LEU A N 1
ATOM 653 C CA . LEU A 1 99 ? -15.478 -27.991 -114.668 1.00 43.52 96 LEU A CA 1
ATOM 654 C C . LEU A 1 99 ? -14.813 -26.770 -115.311 1.00 46.50 96 LEU A C 1
ATOM 655 O O . LEU A 1 99 ? -13.912 -26.951 -116.124 1.00 44.01 96 LEU A O 1
ATOM 660 N N . ASP A 1 100 ? -15.198 -25.545 -114.903 1.00 41.73 97 ASP A N 1
ATOM 661 C CA . ASP A 1 100 ? -14.593 -24.310 -115.392 1.00 46.07 97 ASP A CA 1
ATOM 662 C C . ASP A 1 100 ? -13.466 -23.887 -114.464 1.00 43.82 97 ASP A C 1
ATOM 663 O O . ASP A 1 100 ? -12.774 -22.929 -114.746 1.00 45.55 97 ASP A O 1
ATOM 668 N N . ALA A 1 101 ? -13.331 -24.546 -113.309 1.00 41.21 98 ALA A N 1
ATOM 669 C CA . ALA A 1 101 ? -12.353 -24.152 -112.301 1.00 39.41 98 ALA A CA 1
ATOM 670 C C . ALA A 1 101 ? -10.980 -24.735 -112.656 1.00 43.67 98 ALA A C 1
ATOM 671 O O . ALA A 1 101 ? -10.899 -25.792 -113.292 1.00 39.25 98 ALA A O 1
ATOM 673 N N . ASN A 1 102 ? -9.914 -24.084 -112.189 1.00 43.74 99 ASN A N 1
ATOM 674 C CA . ASN A 1 102 ? -8.586 -24.601 -112.478 1.00 48.13 99 ASN A CA 1
ATOM 675 C C . ASN A 1 102 ? -8.408 -25.864 -111.637 1.00 50.07 99 ASN A C 1
ATOM 676 O O . ASN A 1 102 ? -9.244 -26.190 -110.790 1.00 41.57 99 ASN A O 1
ATOM 681 N N . LEU A 1 103 ? -7.292 -26.568 -111.853 1.00 43.29 100 LEU A N 1
ATOM 682 C CA . LEU A 1 103 ? -7.070 -27.861 -111.238 1.00 42.21 100 LEU A CA 1
ATOM 683 C C . LEU A 1 103 ? -6.913 -27.754 -109.726 1.00 39.64 100 LEU A C 1
ATOM 684 O O . LEU A 1 103 ? -7.375 -28.624 -108.997 1.00 39.05 100 LEU A O 1
ATOM 689 N N . THR A 1 104 ? -6.252 -26.710 -109.225 1.00 40.51 101 THR A N 1
ATOM 690 C CA . THR A 1 104 ? -6.128 -26.556 -107.780 1.00 43.36 101 THR A CA 1
ATOM 691 C C . THR A 1 104 ? -7.506 -26.378 -107.134 1.00 41.08 101 THR A C 1
ATOM 692 O O . THR A 1 104 ? -7.773 -26.950 -106.070 1.00 42.18 101 THR A O 1
ATOM 696 N N . CYS A 1 105 ? -8.344 -25.538 -107.765 1.00 42.28 102 CYS A N 1
ATOM 697 C CA . CYS A 1 105 ? -9.697 -25.274 -107.274 1.00 40.52 102 CYS A CA 1
ATOM 698 C C . CYS A 1 105 ? -10.514 -26.565 -107.264 1.00 38.28 102 CYS A C 1
ATOM 699 O O . CYS A 1 105 ? -11.188 -26.842 -106.274 1.00 37.75 102 CYS A O 1
ATOM 702 N N . GLN A 1 106 ? -10.421 -27.371 -108.335 1.00 41.63 103 GLN A N 1
ATOM 703 C CA . GLN A 1 106 ? -11.155 -28.621 -108.421 1.00 39.63 103 GLN A CA 1
ATOM 704 C C . GLN A 1 106 ? -10.746 -29.548 -107.282 1.00 43.15 103 GLN A C 1
ATOM 705 O O . GLN A 1 106 ? -11.587 -30.140 -106.592 1.00 35.72 103 GLN A O 1
ATOM 711 N N . SER A 1 107 ? -9.451 -29.654 -107.017 1.00 40.17 104 SER A N 1
ATOM 712 C CA . SER A 1 107 ? -9.043 -30.599 -105.987 1.00 43.49 104 SER A CA 1
ATOM 713 C C . SER A 1 107 ? -9.388 -30.104 -104.567 1.00 41.58 104 SER A C 1
ATOM 714 O O . SER A 1 107 ? -9.711 -30.933 -103.733 1.00 40.60 104 SER A O 1
ATOM 717 N N . VAL A 1 108 ? -9.322 -28.795 -104.274 1.00 36.99 105 VAL A N 1
ATOM 718 C CA . VAL A 1 108 ? -9.769 -28.260 -102.989 1.00 41.09 105 VAL A CA 1
ATOM 719 C C . VAL A 1 108 ? -11.267 -28.590 -102.744 1.00 34.29 105 VAL A C 1
ATOM 720 O O . VAL A 1 108 ? -11.613 -29.162 -101.734 1.00 38.05 105 VAL A O 1
ATOM 724 N N . ARG A 1 109 ? -12.152 -28.313 -103.693 1.00 37.20 106 ARG A N 1
ATOM 725 C CA . ARG A 1 109 ? -13.580 -28.555 -103.514 1.00 34.29 106 ARG A CA 1
ATOM 726 C C . ARG A 1 109 ? -13.884 -30.049 -103.338 1.00 38.91 106 ARG A C 1
ATOM 727 O O . ARG A 1 109 ? -14.798 -30.394 -102.608 1.00 35.26 106 ARG A O 1
ATOM 735 N N . LEU A 1 110 ? -13.092 -30.950 -103.943 1.00 34.99 107 LEU A N 1
ATOM 736 C CA . LEU A 1 110 ? -13.304 -32.393 -103.858 1.00 35.57 107 LEU A CA 1
ATOM 737 C C . LEU A 1 110 ? -12.832 -32.978 -102.523 1.00 34.55 107 LEU A C 1
ATOM 738 O O . LEU A 1 110 ? -13.033 -34.162 -102.256 1.00 35.89 107 LEU A O 1
ATOM 743 N N . ASN A 1 111 ? -12.282 -32.150 -101.631 1.00 36.57 108 ASN A N 1
ATOM 744 C CA . ASN A 1 111 ? -12.096 -32.549 -100.241 1.00 38.69 108 ASN A CA 1
ATOM 745 C C . ASN A 1 111 ? -13.422 -32.845 -99.531 1.00 40.08 108 ASN A C 1
ATOM 746 O O . ASN A 1 111 ? -13.423 -33.473 -98.475 1.00 37.60 108 ASN A O 1
ATOM 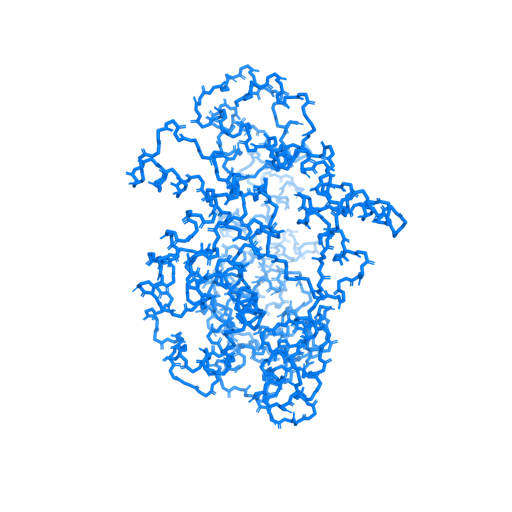751 N N . SER A 1 112 ? -14.543 -32.337 -100.058 1.00 37.38 109 SER A N 1
ATOM 752 C CA . SER A 1 112 ? -15.852 -32.493 -99.422 1.00 34.37 109 SER A CA 1
ATOM 753 C C . SER A 1 112 ? -16.665 -33.584 -100.097 1.00 30.97 109 SER A C 1
ATOM 754 O O . SER A 1 112 ? -16.974 -33.500 -101.290 1.00 31.65 109 SER A O 1
ATOM 757 N N . LEU A 1 113 ? -17.089 -34.596 -99.319 1.00 30.63 110 LEU A N 1
ATOM 758 C CA . LEU A 1 113 ? -17.881 -35.677 -99.893 1.00 32.01 110 LEU A CA 1
ATOM 759 C C . LEU A 1 113 ? -19.302 -35.219 -100.223 1.00 31.55 110 LEU A C 1
ATOM 760 O O . LEU A 1 113 ? -19.916 -35.791 -101.119 1.00 29.50 110 LEU A O 1
ATOM 765 N N . VAL A 1 114 ? -19.850 -34.281 -99.444 1.00 32.40 111 VAL A N 1
ATOM 766 C CA . VAL A 1 114 ? -21.139 -33.717 -99.825 1.00 33.42 111 VAL A CA 1
ATOM 767 C C . VAL A 1 114 ? -21.013 -33.044 -101.207 1.00 27.99 111 VAL A C 1
ATOM 768 O O . VAL A 1 114 ? -21.865 -33.257 -102.074 1.00 33.06 111 VAL A O 1
ATOM 772 N N . PHE A 1 115 ? -19.929 -32.298 -101.421 1.00 30.12 112 PHE A N 1
ATOM 773 C CA . PHE A 1 115 ? -19.667 -31.699 -102.734 1.00 30.84 112 PHE A CA 1
ATOM 774 C C . PHE A 1 115 ? -19.629 -32.771 -103.817 1.00 30.84 112 PHE A C 1
ATOM 775 O O . PHE A 1 115 ? -20.351 -32.671 -104.786 1.00 29.19 112 PHE A O 1
ATOM 783 N N . ILE A 1 116 ? -18.854 -33.861 -103.623 1.00 30.41 113 ILE A N 1
ATOM 784 C CA . ILE A 1 116 ? -18.844 -34.974 -104.566 1.00 30.90 113 ILE A CA 1
ATOM 785 C C . ILE A 1 116 ? -20.233 -35.566 -104.812 1.00 27.44 113 ILE A C 1
ATOM 786 O O . ILE A 1 116 ? -20.611 -35.828 -105.950 1.00 31.26 113 ILE A O 1
ATOM 791 N N . ALA A 1 117 ? -21.001 -35.819 -103.744 1.00 30.15 114 ALA A N 1
ATOM 792 C CA . ALA A 1 117 ? -22.343 -36.348 -103.865 1.00 31.33 114 ALA A CA 1
ATOM 793 C C . ALA A 1 117 ? -23.230 -35.421 -104.718 1.00 27.82 114 ALA A C 1
ATOM 794 O O . ALA A 1 117 ? -24.102 -35.932 -105.407 1.00 31.22 114 ALA A O 1
ATOM 796 N N . SER A 1 118 ? -23.003 -34.105 -104.659 1.00 30.73 115 SER A N 1
ATOM 797 C CA . SER A 1 118 ? -23.857 -33.123 -105.362 1.00 31.49 115 SER A CA 1
ATOM 798 C C . SER A 1 118 ? -23.567 -33.089 -106.859 1.00 36.58 115 SER A C 1
ATOM 799 O O . SER A 1 118 ? -24.385 -32.601 -107.659 1.00 33.20 115 SER A O 1
ATOM 802 N N . LEU A 1 119 ? -22.418 -33.659 -107.279 1.00 32.41 116 LEU A N 1
ATOM 803 C CA . LEU A 1 119 ? -22.028 -33.577 -108.679 1.00 31.33 116 LEU A CA 1
ATOM 804 C C . LEU A 1 119 ? -22.903 -34.473 -109.510 1.00 35.34 116 LEU A C 1
ATOM 805 O O . LEU A 1 119 ? -23.435 -35.478 -109.052 1.00 35.68 116 LEU A O 1
ATOM 810 N N . ASN A 1 120 ? -23.001 -34.138 -110.791 1.00 35.74 117 ASN A N 1
ATOM 811 C CA . ASN A 1 120 ? -23.624 -35.089 -111.686 1.00 37.99 117 ASN A CA 1
ATOM 812 C C . ASN A 1 120 ? -22.577 -36.146 -112.077 1.00 32.57 117 ASN A C 1
ATOM 813 O O . ASN A 1 120 ? -21.366 -35.939 -111.959 1.00 32.56 117 ASN A O 1
ATOM 818 N N . SER A 1 121 ? -23.096 -37.309 -112.466 1.00 36.33 118 SER A N 1
ATOM 819 C CA . SER A 1 121 ? -22.308 -38.515 -112.626 1.00 38.22 118 SER A CA 1
ATOM 820 C C . SER A 1 121 ? -21.352 -38.367 -113.813 1.00 43.65 118 SER A C 1
ATOM 821 O O . SER A 1 121 ? -20.224 -38.853 -113.743 1.00 37.21 118 SER A O 1
ATOM 824 N N . LYS A 1 122 ? -21.750 -37.642 -114.881 1.00 37.07 119 LYS A N 1
ATOM 825 C CA . LYS A 1 122 ? -20.843 -37.461 -116.005 1.00 39.30 119 LYS A CA 1
ATOM 826 C C . LYS A 1 122 ? -19.650 -36.628 -115.579 1.00 36.70 119 LYS A C 1
ATOM 827 O O . LYS A 1 122 ? -18.536 -36.911 -115.994 1.00 40.97 119 LYS A O 1
ATOM 833 N N . ASP A 1 123 ? -19.853 -35.616 -114.724 1.00 33.65 120 ASP A N 1
ATOM 834 C CA . ASP A 1 123 ? -18.744 -34.815 -114.231 1.00 37.64 120 ASP A CA 1
ATOM 835 C C . ASP A 1 123 ? -17.874 -35.599 -113.233 1.00 38.94 120 ASP A C 1
ATOM 836 O O . ASP A 1 123 ? -16.672 -35.314 -113.138 1.00 37.28 120 ASP A O 1
ATOM 841 N N . ARG A 1 124 ? -18.469 -36.540 -112.475 1.00 37.01 121 ARG A N 1
ATOM 842 C CA . ARG A 1 124 ? -17.667 -37.410 -111.606 1.00 33.65 121 ARG A CA 1
ATOM 843 C C . ARG A 1 124 ? -16.741 -38.286 -112.473 1.00 30.90 121 ARG A C 1
ATOM 844 O O . ARG A 1 124 ? -15.568 -38.420 -112.147 1.00 34.62 121 ARG A O 1
ATOM 852 N N . THR A 1 125 ? -17.239 -38.821 -113.593 1.00 34.55 122 THR A N 1
ATOM 853 C CA . THR A 1 125 ? -16.439 -39.632 -114.518 1.00 35.73 122 THR A CA 1
ATOM 854 C C . THR A 1 125 ? -15.252 -38.845 -115.086 1.00 40.15 122 THR A C 1
ATOM 855 O O . THR A 1 125 ? -14.138 -39.355 -115.115 1.00 39.20 122 THR A O 1
ATOM 859 N N . THR A 1 126 ? -15.506 -37.605 -115.523 1.00 38.27 123 THR A N 1
ATOM 860 C CA . THR A 1 126 ? -14.521 -36.695 -116.089 1.00 42.76 123 THR A CA 1
ATOM 861 C C . THR A 1 126 ? -13.438 -36.374 -115.077 1.00 40.03 123 THR A C 1
ATOM 862 O O . THR A 1 126 ? -12.234 -36.456 -115.375 1.00 39.84 123 THR A O 1
ATOM 866 N N . LEU A 1 127 ? -13.868 -35.945 -113.887 1.00 34.70 124 LEU A N 1
ATOM 867 C CA . LEU A 1 127 ? -12.929 -35.564 -112.849 1.00 32.90 124 LEU A CA 1
ATOM 868 C C . LEU A 1 127 ? -12.103 -36.776 -112.378 1.00 32.92 124 LEU A C 1
ATOM 869 O O . LEU A 1 127 ? -10.939 -36.612 -111.988 1.00 37.55 124 LEU A O 1
ATOM 874 N N . ALA A 1 128 ? -12.701 -37.968 -112.391 1.00 33.74 125 ALA A N 1
ATOM 875 C CA . ALA A 1 128 ? -11.990 -39.178 -111.951 1.00 38.61 125 ALA A CA 1
ATOM 876 C C . ALA A 1 128 ? -10.774 -39.460 -112.871 1.00 37.82 125 ALA A C 1
ATOM 877 O O . ALA A 1 128 ? -9.669 -39.745 -112.411 1.00 38.74 125 ALA A O 1
ATOM 879 N N . GLN A 1 129 ? -11.004 -39.327 -114.170 1.00 41.36 126 GLN A N 1
ATOM 880 C CA . GLN A 1 129 ? -9.964 -39.466 -115.173 1.00 47.29 126 GLN A CA 1
ATOM 881 C C . GLN A 1 129 ? -8.898 -38.402 -115.000 1.00 45.52 126 GLN A C 1
ATOM 882 O O . GLN A 1 129 ? -7.716 -38.719 -115.042 1.00 47.96 126 GLN A O 1
ATOM 888 N N . THR A 1 130 ? -9.322 -37.158 -114.802 1.00 45.92 127 THR A N 1
ATOM 889 C CA . THR A 1 130 ? -8.395 -36.054 -114.557 1.00 47.53 127 THR A CA 1
ATOM 890 C C . THR A 1 130 ? -7.456 -36.381 -113.403 1.00 46.36 127 THR A C 1
ATOM 891 O O . THR A 1 130 ? -6.261 -36.181 -113.513 1.00 46.84 127 THR A O 1
ATOM 895 N N . PHE A 1 131 ? -7.983 -36.936 -112.307 1.00 38.86 128 PHE A N 1
ATOM 896 C CA . PHE A 1 131 ? -7.208 -37.059 -111.093 1.00 35.33 128 PHE A CA 1
ATOM 897 C C . PHE A 1 131 ? -6.557 -38.435 -110.940 1.00 35.39 128 PHE A C 1
ATOM 898 O O . PHE A 1 131 ? -5.926 -38.661 -109.922 1.00 37.59 128 PHE A O 1
ATOM 906 N N . LYS A 1 132 ? -6.735 -39.361 -111.883 1.00 40.34 129 LYS A N 1
ATOM 907 C CA . LYS A 1 132 ? -6.351 -40.745 -111.632 1.00 46.52 129 LYS A CA 1
ATOM 908 C C . LYS A 1 132 ? -4.869 -40.920 -111.290 1.00 52.60 129 LYS A C 1
ATOM 909 O O . LYS A 1 132 ? -4.538 -41.764 -110.453 1.00 45.87 129 LYS A O 1
ATOM 915 N N . ASN A 1 133 ? -3.991 -40.165 -111.966 1.00 53.70 130 ASN A N 1
ATOM 916 C CA . ASN A 1 133 ? -2.544 -40.281 -111.795 1.00 58.35 130 ASN A CA 1
ATOM 917 C C . ASN A 1 133 ? -2.092 -39.627 -110.500 1.00 56.05 130 ASN A C 1
ATOM 918 O O . ASN A 1 133 ? -1.406 -40.266 -109.733 1.00 59.71 130 ASN A O 1
ATOM 923 N N . GLN A 1 134 ? -2.463 -38.366 -110.265 1.00 48.34 131 GLN A N 1
ATOM 924 C CA . GLN A 1 134 ? -1.926 -37.606 -109.139 1.00 54.61 131 GLN A CA 1
ATOM 925 C C . GLN A 1 134 ? -2.733 -37.826 -107.844 1.00 52.72 131 GLN A C 1
ATOM 926 O O . GLN A 1 134 ? -2.164 -37.721 -106.752 1.00 45.60 131 GLN A O 1
ATOM 932 N N . ARG A 1 135 ? -4.064 -38.063 -107.945 1.00 48.17 132 ARG A N 1
ATOM 933 C CA . ARG A 1 135 ? -4.916 -38.145 -106.756 1.00 44.41 132 ARG A CA 1
ATOM 934 C C . ARG A 1 135 ? -5.898 -39.307 -106.881 1.00 47.31 132 ARG A C 1
ATOM 935 O O . ARG A 1 135 ? -7.120 -39.101 -106.997 1.00 37.76 132 ARG A O 1
ATOM 943 N N . PRO A 1 136 ? -5.384 -40.560 -106.895 1.00 44.81 133 PRO A N 1
ATOM 944 C CA . PRO A 1 136 ? -6.231 -41.753 -107.000 1.00 43.93 133 PRO A CA 1
ATOM 945 C C . PRO A 1 136 ? -7.237 -41.881 -105.847 1.00 38.35 133 PRO A C 1
ATOM 946 O O . PRO A 1 136 ? -8.276 -42.497 -106.032 1.00 39.01 133 PRO A O 1
ATOM 950 N N . ASP A 1 137 ? -6.952 -41.254 -104.701 1.00 37.46 134 ASP A N 1
ATOM 951 C CA . ASP A 1 137 ? -7.905 -41.096 -103.604 1.00 45.15 134 ASP A CA 1
ATOM 952 C C . ASP A 1 137 ? -9.184 -40.378 -104.070 1.00 40.33 134 ASP A C 1
ATOM 953 O O . ASP A 1 137 ? -10.275 -40.843 -103.745 1.00 38.15 134 ASP A O 1
ATOM 958 N N . LEU A 1 138 ? -9.042 -39.279 -104.823 1.00 35.18 135 LEU A N 1
ATOM 959 C CA . LEU A 1 138 ? -10.174 -38.532 -105.370 1.00 34.54 135 LEU A CA 1
ATOM 960 C C . LEU A 1 138 ? -10.893 -39.359 -106.431 1.00 34.83 135 LEU A C 1
ATOM 961 O O . LEU A 1 138 ? -12.110 -39.506 -106.352 1.00 34.13 135 LEU A O 1
ATOM 966 N N . THR A 1 139 ? -10.128 -39.999 -107.346 1.00 30.55 136 THR A N 1
ATOM 967 C CA . THR A 1 139 ? -10.685 -40.918 -108.323 1.00 34.36 136 THR A CA 1
ATOM 968 C C . THR A 1 139 ? -11.569 -41.962 -107.659 1.00 32.29 136 THR A C 1
ATOM 969 O O . THR A 1 139 ? -12.690 -42.216 -108.132 1.00 30.49 136 THR A O 1
ATOM 973 N N . ASN A 1 140 ? -11.062 -42.620 -106.596 1.00 32.45 137 ASN A N 1
ATOM 974 C CA . ASN A 1 140 ? -11.822 -43.689 -105.962 1.00 32.10 137 ASN A CA 1
ATOM 975 C C . ASN A 1 140 ? -13.181 -43.178 -105.417 1.00 29.36 137 ASN A C 1
ATOM 976 O O . ASN A 1 140 ? -14.215 -43.849 -105.575 1.00 29.82 137 ASN A O 1
ATOM 981 N N . LEU A 1 141 ? -13.171 -41.998 -104.803 1.00 29.36 138 LEU A N 1
ATOM 982 C CA . LEU A 1 141 ? -14.387 -41.438 -104.216 1.00 32.72 138 LEU A CA 1
ATOM 983 C C . LEU A 1 141 ? -15.360 -40.976 -105.300 1.00 28.50 138 LEU A C 1
ATOM 984 O O . LEU A 1 141 ? -16.570 -41.207 -105.163 1.00 31.16 138 LEU A O 1
ATOM 989 N N . LEU A 1 142 ? -14.854 -40.357 -106.368 1.00 29.33 139 LEU A N 1
ATOM 990 C CA . LEU A 1 142 ? -15.702 -39.931 -107.489 1.00 31.12 139 LEU A CA 1
ATOM 991 C C . LEU A 1 142 ? -16.377 -41.133 -108.113 1.00 35.55 139 LEU A C 1
ATOM 992 O O . LEU A 1 142 ? -17.588 -41.123 -108.335 1.00 33.59 139 LEU A O 1
ATOM 997 N N . LEU A 1 143 ? -15.619 -42.196 -108.379 1.00 28.28 140 LEU A N 1
ATOM 998 C CA . LEU A 1 143 ? -16.242 -43.325 -109.018 1.00 30.44 140 LEU A CA 1
ATOM 999 C C . LEU A 1 143 ? -17.140 -44.055 -108.045 1.00 29.58 140 LEU A C 1
ATOM 1000 O O . LEU A 1 143 ? -18.157 -44.614 -108.479 1.00 30.56 140 LEU A O 1
ATOM 1005 N N . ALA A 1 144 ? -16.823 -44.015 -106.743 1.00 32.68 141 ALA A N 1
ATOM 1006 C CA . ALA A 1 144 ? -17.638 -44.698 -105.742 1.00 30.62 141 ALA A CA 1
ATOM 1007 C C . ALA A 1 144 ? -19.068 -44.108 -105.740 1.00 28.44 141 ALA A C 1
ATOM 1008 O O . ALA A 1 144 ? -20.059 -44.834 -105.599 1.00 30.71 141 ALA A O 1
ATOM 1010 N N . PHE A 1 145 ? -19.128 -42.771 -105.785 1.00 31.73 142 PHE A N 1
ATOM 1011 C CA . PHE A 1 145 ? -20.388 -42.019 -105.772 1.00 32.25 142 PHE A CA 1
ATOM 1012 C C . PHE A 1 145 ? -21.192 -42.157 -107.077 1.00 36.01 142 PHE A C 1
ATOM 1013 O O . PHE A 1 145 ? -22.377 -41.804 -107.081 1.00 35.28 142 PHE A O 1
ATOM 1021 N N . ASN A 1 146 ? -20.587 -42.719 -108.144 1.00 31.14 143 ASN A N 1
ATOM 1022 C CA . ASN A 1 146 ? -21.323 -43.116 -109.336 1.00 35.36 143 ASN A CA 1
ATOM 1023 C C . ASN A 1 146 ? -22.009 -44.461 -109.138 1.00 39.37 143 ASN A C 1
ATOM 1024 O O . ASN A 1 146 ? -22.668 -44.906 -110.065 1.00 41.04 143 ASN A O 1
ATOM 1029 N N . THR A 1 147 ? -21.848 -45.136 -107.987 1.00 35.27 144 THR A N 1
ATOM 1030 C CA . THR A 1 147 ? -22.525 -46.408 -107.750 1.00 35.67 144 THR A CA 1
ATOM 1031 C C . THR A 1 147 ? -23.643 -46.178 -106.746 1.00 34.20 144 THR A C 1
ATOM 1032 O O . THR A 1 147 ? -23.632 -45.195 -106.004 1.00 37.43 144 THR A O 1
ATOM 1036 N N . SER A 1 148 ? -24.523 -47.175 -106.613 1.00 36.83 145 SER A N 1
ATOM 1037 C CA . SER A 1 148 ? -25.548 -47.098 -105.586 1.00 43.28 145 SER A CA 1
ATOM 1038 C C . SER A 1 148 ? -24.994 -47.425 -104.185 1.00 46.57 145 SER A C 1
ATOM 1039 O O . SER A 1 148 ? -25.705 -47.189 -103.220 1.00 43.91 145 SER A O 1
ATOM 1042 N N . ASP A 1 149 ? -23.731 -47.900 -104.028 1.00 41.54 146 ASP A N 1
ATOM 1043 C CA . ASP A 1 149 ? -23.156 -48.121 -102.692 1.00 37.39 146 ASP A CA 1
ATOM 1044 C C . ASP A 1 149 ? -21.673 -47.746 -102.700 1.00 34.56 146 ASP A C 1
ATOM 1045 O O . ASP A 1 149 ? -20.789 -48.568 -102.974 1.00 33.19 146 ASP A O 1
ATOM 1050 N N . PRO A 1 150 ? -21.375 -46.466 -102.425 1.00 34.00 147 PRO A N 1
ATOM 1051 C CA . PRO A 1 150 ? -20.002 -45.988 -102.435 1.00 32.45 147 PRO A CA 1
ATOM 1052 C C . PRO A 1 150 ? -19.107 -46.769 -101.457 1.00 36.04 147 PRO A C 1
ATOM 1053 O O . PRO A 1 150 ? -17.924 -46.939 -101.728 1.00 31.50 147 PRO A O 1
ATOM 1057 N N . MET A 1 151 ? -19.657 -47.251 -100.326 1.00 34.44 148 MET A N 1
ATOM 1058 C CA . MET A 1 151 ? -18.833 -47.952 -99.332 1.00 33.54 148 MET A CA 1
ATOM 1059 C C . MET A 1 151 ? -18.322 -49.280 -99.900 1.00 33.06 148 MET A C 1
ATOM 1060 O O . MET A 1 151 ? -17.196 -49.658 -99.676 1.00 34.11 148 MET A O 1
ATOM 1065 N N . SER A 1 152 ? -19.145 -50.008 -100.645 1.00 30.37 149 SER A N 1
ATOM 1066 C CA . SER A 1 152 ? -18.783 -51.272 -101.229 1.00 32.84 149 SER A CA 1
ATOM 1067 C C . SER A 1 152 ? -17.666 -51.097 -102.267 1.00 34.36 149 SER A C 1
ATOM 1068 O O . SER A 1 152 ? -16.731 -51.906 -102.350 1.00 31.08 149 SER A O 1
ATOM 1071 N N . TYR A 1 153 ? -17.722 -49.983 -103.028 1.00 30.47 150 TYR A N 1
ATOM 1072 C CA . TYR A 1 153 ? -16.692 -49.647 -103.999 1.00 33.44 150 TYR A CA 1
ATOM 1073 C C . TYR A 1 153 ? -15.350 -49.332 -103.312 1.00 32.00 150 TYR A C 1
ATOM 1074 O O . TYR A 1 153 ? -14.310 -49.868 -103.701 1.00 30.92 150 TYR A O 1
ATOM 1083 N N . ILE A 1 154 ? -15.384 -48.518 -102.251 1.00 29.07 151 ILE A N 1
ATOM 1084 C CA . ILE A 1 154 ? -14.189 -48.128 -101.519 1.00 30.00 151 ILE A CA 1
ATOM 1085 C C . ILE A 1 154 ? -13.606 -49.332 -100.772 1.00 28.66 151 ILE A C 1
ATOM 1086 O O . ILE A 1 154 ? -12.385 -49.486 -100.728 1.00 32.74 151 ILE A O 1
ATOM 1091 N N . VAL A 1 155 ? -14.453 -50.198 -100.244 1.00 28.78 152 VAL A N 1
ATOM 1092 C CA . VAL A 1 155 ? -13.973 -51.406 -99.571 1.00 31.30 152 VAL A CA 1
ATOM 1093 C C . VAL A 1 155 ? -13.309 -52.377 -100.553 1.00 35.16 152 VAL A C 1
ATOM 1094 O O . VAL A 1 155 ? -12.261 -52.936 -100.227 1.00 35.21 152 VAL A O 1
ATOM 1098 N N . GLN A 1 156 ? -13.884 -52.562 -101.760 1.00 34.93 153 GLN A N 1
ATOM 1099 C CA . GLN A 1 156 ? -13.277 -53.392 -102.794 1.00 35.95 153 GLN A CA 1
ATOM 1100 C C . GLN A 1 156 ? -11.897 -52.841 -103.163 1.00 41.73 153 GLN A C 1
ATOM 1101 O O . GLN A 1 156 ? -11.007 -53.611 -103.475 1.00 37.63 153 GLN A O 1
ATOM 1107 N N . LYS A 1 157 ? -11.704 -51.517 -103.172 1.00 36.89 154 LYS A N 1
ATOM 1108 C CA . LYS A 1 157 ? -10.405 -50.927 -103.448 1.00 40.42 154 LYS A CA 1
ATOM 1109 C C . LYS A 1 157 ? -9.447 -51.006 -102.253 1.00 35.98 154 LYS A C 1
ATOM 1110 O O . LYS A 1 157 ? -8.301 -50.682 -102.442 1.00 40.26 154 LYS A O 1
ATOM 1116 N N . GLU A 1 158 ? -9.930 -51.316 -101.044 1.00 39.23 155 GLU A N 1
ATOM 1117 C CA . GLU A 1 158 ? -9.171 -51.296 -99.793 1.00 41.43 155 GLU A CA 1
ATOM 1118 C C . GLU A 1 158 ? -8.520 -49.931 -99.627 1.00 40.58 155 GLU A C 1
ATOM 1119 O O . GLU A 1 158 ? -7.397 -49.811 -99.133 1.00 35.54 155 GLU A O 1
ATOM 1125 N N . ASP A 1 159 ? -9.283 -48.877 -99.993 1.00 38.43 156 ASP A N 1
ATOM 1126 C CA . ASP A 1 159 ? -8.831 -47.511 -99.788 1.00 36.72 156 ASP A CA 1
ATOM 1127 C C . ASP A 1 159 ? -9.190 -47.103 -98.366 1.00 39.08 156 ASP A C 1
ATOM 1128 O O . ASP A 1 159 ? -10.327 -46.700 -98.089 1.00 32.49 156 ASP A O 1
ATOM 1133 N N . ILE A 1 160 ? -8.194 -47.123 -97.461 1.00 33.27 157 ILE A N 1
ATOM 1134 C CA . ILE A 1 160 ? -8.452 -46.898 -96.051 1.00 30.51 157 ILE A CA 1
ATOM 1135 C C . ILE A 1 160 ? -8.831 -45.431 -95.754 1.00 30.94 157 ILE A C 1
ATOM 1136 O O . ILE A 1 160 ? -9.718 -45.166 -94.926 1.00 29.22 157 ILE A O 1
ATOM 1141 N N . ASN A 1 161 ? -8.141 -44.472 -96.371 1.00 31.56 158 ASN A N 1
ATOM 1142 C CA . ASN A 1 161 ? -8.445 -43.065 -96.164 1.00 35.35 158 ASN A CA 1
ATOM 1143 C C . ASN A 1 161 ? -9.874 -42.785 -96.647 1.00 30.84 158 ASN A C 1
ATOM 1144 O O . ASN A 1 161 ? -10.604 -42.084 -95.952 1.00 31.72 158 ASN A O 1
ATOM 1149 N N . GLY A 1 162 ? -10.244 -43.384 -97.781 1.00 30.15 159 GLY A N 1
ATOM 1150 C CA . GLY A 1 162 ? -11.574 -43.285 -98.361 1.00 32.08 159 GLY A CA 1
ATOM 1151 C C . GLY A 1 162 ? -12.624 -43.856 -97.412 1.00 34.01 159 GLY A C 1
ATOM 1152 O O . GLY A 1 162 ? -13.694 -43.298 -97.265 1.00 29.03 159 GLY A O 1
ATOM 1153 N N . PHE A 1 163 ? -12.304 -44.987 -96.773 1.00 27.81 160 PHE A N 1
ATOM 1154 C CA . PHE A 1 163 ? -13.206 -45.644 -95.861 1.00 27.46 160 PHE A CA 1
ATOM 1155 C C . PHE A 1 163 ? -13.588 -44.703 -94.729 1.00 28.88 160 PHE A C 1
ATOM 1156 O O . PHE A 1 163 ? -14.773 -44.568 -94.399 1.00 28.72 160 PHE A O 1
ATOM 1164 N N . PHE A 1 164 ? -12.586 -44.101 -94.062 1.00 27.37 161 PHE A N 1
ATOM 1165 C CA . PHE A 1 164 ? -12.886 -43.229 -92.948 1.00 29.88 161 PHE A CA 1
ATOM 1166 C C . PHE A 1 164 ? -13.614 -41.951 -93.399 1.00 28.09 161 PHE A C 1
ATOM 1167 O O . PHE A 1 164 ? -14.389 -41.439 -92.608 1.00 28.92 161 PHE A O 1
ATOM 1175 N N . LYS A 1 165 ? -13.269 -41.393 -94.563 1.00 30.72 162 LYS A N 1
ATOM 1176 C CA . LYS A 1 165 ? -13.987 -40.230 -95.098 1.00 32.96 162 LYS A CA 1
ATOM 1177 C C . LYS A 1 165 ? -15.455 -40.574 -95.304 1.00 29.76 162 LYS A C 1
ATOM 1178 O O . LYS A 1 165 ? -16.294 -39.797 -94.907 1.00 32.09 162 LYS A O 1
ATOM 1184 N N . LEU A 1 166 ? -15.755 -41.756 -95.815 1.00 29.72 163 LEU A N 1
ATOM 1185 C CA . LEU A 1 166 ? -17.121 -42.185 -96.039 1.00 32.04 163 LEU A CA 1
ATOM 1186 C C . LEU A 1 166 ? -17.858 -42.423 -94.744 1.00 34.74 163 LEU A C 1
ATOM 1187 O O . LEU A 1 166 ? -19.022 -42.039 -94.630 1.00 29.85 163 LEU A O 1
ATOM 1192 N N . TYR A 1 167 ? -17.183 -43.045 -93.759 1.00 32.62 164 TYR A N 1
ATOM 1193 C CA . TYR A 1 167 ? -17.759 -43.199 -92.442 1.00 30.66 164 TYR A CA 1
ATOM 1194 C C . TYR A 1 167 ? -18.108 -41.841 -91.810 1.00 29.61 164 TYR A C 1
ATOM 1195 O O . TYR A 1 167 ? -19.142 -41.727 -91.162 1.00 32.07 164 TYR A O 1
ATOM 1204 N N . ASN A 1 168 ? -17.200 -40.871 -91.841 1.00 30.54 165 ASN A N 1
ATOM 1205 C CA . ASN A 1 168 ? -17.468 -39.562 -91.284 1.00 31.11 165 ASN A CA 1
ATOM 1206 C C . ASN A 1 168 ? -18.592 -38.835 -92.043 1.00 34.94 165 ASN A C 1
ATOM 1207 O O . ASN A 1 168 ? -19.348 -38.115 -91.418 1.00 34.82 165 ASN A O 1
ATOM 1212 N N . TYR A 1 169 ? -18.689 -39.050 -93.360 1.00 32.86 166 TYR A N 1
ATOM 1213 C CA . TYR A 1 169 ? -19.798 -38.565 -94.193 1.00 34.00 166 TYR A CA 1
ATOM 1214 C C . TYR A 1 169 ? -21.130 -39.185 -93.768 1.00 36.33 166 TYR A C 1
ATOM 1215 O O . TYR A 1 169 ? -22.121 -38.477 -93.596 1.00 32.33 166 TYR A O 1
ATOM 1224 N N . SER A 1 170 ? -21.188 -40.509 -93.627 1.00 30.24 167 SER A N 1
ATOM 1225 C CA . SER A 1 170 ? -22.400 -41.159 -93.177 1.00 30.14 167 SER A CA 1
ATOM 1226 C C . SER A 1 170 ? -22.089 -42.432 -92.399 1.00 32.76 167 SER A C 1
ATOM 1227 O O . SER A 1 170 ? -21.604 -43.418 -92.977 1.00 30.29 167 SER A O 1
ATOM 1230 N N . LYS A 1 171 ? -22.685 -42.482 -91.209 1.00 35.23 168 LYS A N 1
ATOM 1231 C CA . LYS A 1 171 ? -22.650 -43.642 -90.323 1.00 39.61 168 LYS A CA 1
ATOM 1232 C C . LYS A 1 171 ? -23.597 -44.756 -90.747 1.00 37.93 168 LYS A C 1
ATOM 1233 O O . LYS A 1 171 ? -23.568 -45.863 -90.183 1.00 38.12 168 LYS A O 1
ATOM 1239 N N . LYS A 1 172 ? -24.389 -44.522 -91.799 1.00 31.78 169 LYS A N 1
ATOM 1240 C CA . LYS A 1 172 ? -25.383 -45.483 -92.205 1.00 34.84 169 LYS A CA 1
ATOM 1241 C C . LYS A 1 172 ? -24.766 -46.589 -93.053 1.00 34.51 169 LYS A C 1
ATOM 1242 O O . LYS A 1 172 ? -25.311 -47.672 -93.103 1.00 35.15 169 LYS A O 1
ATOM 1248 N N . TYR A 1 173 ? -23.666 -46.336 -93.765 1.00 30.88 170 TYR A N 1
ATOM 1249 C CA . TYR A 1 173 ? -23.072 -47.412 -94.534 1.00 31.56 170 TYR A CA 1
ATOM 1250 C C . TYR A 1 173 ? -22.677 -48.541 -93.586 1.00 32.54 170 TYR A C 1
ATOM 1251 O O . TYR A 1 173 ? -22.135 -48.281 -92.509 1.00 32.69 170 TYR A O 1
ATOM 1260 N N . ASP A 1 174 ? -22.897 -49.777 -94.019 1.00 31.15 171 ASP A N 1
ATOM 1261 C CA . ASP A 1 174 ? -22.501 -50.959 -93.235 1.00 33.67 171 ASP A CA 1
ATOM 1262 C C . ASP A 1 174 ? -22.267 -52.136 -94.188 1.00 40.44 171 ASP A C 1
ATOM 1263 O O . ASP A 1 174 ? -23.042 -52.365 -95.100 1.00 37.65 171 ASP A O 1
ATOM 1268 N N . LEU A 1 175 ? -21.135 -52.843 -94.042 1.00 30.34 172 LEU A N 1
ATOM 1269 C CA . LEU A 1 175 ? -20.772 -53.915 -94.957 1.00 30.83 172 LEU A CA 1
ATOM 1270 C C . LEU A 1 175 ? -19.813 -54.828 -94.210 1.00 32.65 172 LEU A C 1
ATOM 1271 O O . LEU A 1 175 ? -19.057 -54.325 -93.385 1.00 29.38 172 LEU A O 1
ATOM 1276 N N . ASP A 1 176 ? -19.784 -56.107 -94.565 1.00 30.82 173 ASP A N 1
ATOM 1277 C CA . ASP A 1 176 ? -18.741 -56.999 -94.080 1.00 32.53 173 ASP A CA 1
ATOM 1278 C C . ASP A 1 176 ? -17.381 -56.611 -94.658 1.00 32.72 173 ASP A C 1
ATOM 1279 O O . ASP A 1 176 ? -17.248 -56.188 -95.817 1.00 28.40 173 ASP A O 1
ATOM 1284 N N . LEU A 1 177 ? -16.344 -56.696 -93.794 1.00 28.43 174 LEU A N 1
ATOM 1285 C CA . LEU A 1 177 ? -14.971 -56.354 -94.118 1.00 28.47 174 LEU A CA 1
ATOM 1286 C C . LEU A 1 177 ? -14.119 -57.607 -93.873 1.00 27.77 174 LEU A C 1
ATOM 1287 O O . LEU A 1 177 ? -14.331 -58.319 -92.897 1.00 28.99 174 LEU A O 1
ATOM 1292 N N . ASN A 1 178 ? -13.264 -57.940 -94.826 1.00 27.13 175 ASN A N 1
ATOM 1293 C CA . ASN A 1 178 ? -12.527 -59.175 -94.775 1.00 29.12 175 ASN A CA 1
ATOM 1294 C C . ASN A 1 178 ? -11.322 -58.975 -93.850 1.00 28.17 175 ASN A C 1
ATOM 1295 O O . ASN A 1 178 ? -11.059 -57.862 -93.375 1.00 27.51 175 ASN A O 1
ATOM 1300 N N . THR A 1 179 ? -10.586 -60.058 -93.622 1.00 29.80 176 THR A N 1
ATOM 1301 C CA . THR A 1 179 ? -9.519 -60.060 -92.624 1.00 28.50 176 THR A CA 1
ATOM 1302 C C . THR A 1 179 ? -8.415 -59.075 -92.981 1.00 29.98 176 THR A C 1
ATOM 1303 O O . THR A 1 179 ? -7.933 -58.315 -92.135 1.00 30.52 176 THR A O 1
ATOM 1307 N N . SER A 1 180 ? -8.044 -59.025 -94.244 1.00 27.84 177 SER A N 1
ATOM 1308 C CA . SER A 1 180 ? -7.005 -58.120 -94.720 1.00 31.78 177 SER A CA 1
ATOM 1309 C C . SER A 1 180 ? -7.392 -56.654 -94.506 1.00 31.69 177 SER A C 1
ATOM 1310 O O . SER A 1 180 ? -6.613 -55.883 -93.951 1.00 31.52 177 SER A O 1
ATOM 1313 N N . LEU A 1 181 ? -8.618 -56.263 -94.889 1.00 29.10 178 LEU A N 1
ATOM 1314 C CA . LEU A 1 181 ? -9.073 -54.884 -94.744 1.00 29.24 178 LEU A CA 1
ATOM 1315 C C . LEU A 1 181 ? -9.177 -54.459 -93.277 1.00 27.32 178 LEU A C 1
ATOM 1316 O O . LEU A 1 181 ? -8.649 -53.405 -92.929 1.00 28.24 178 LEU A O 1
ATOM 1321 N N . VAL A 1 182 ? -9.774 -55.275 -92.405 1.00 27.37 179 VAL A N 1
ATOM 1322 C CA . VAL A 1 182 ? -9.997 -54.864 -91.029 1.00 27.70 179 VAL A CA 1
ATOM 1323 C C . VAL A 1 182 ? -8.663 -54.704 -90.299 1.00 27.59 179 VAL A C 1
ATOM 1324 O O . VAL A 1 182 ? -8.566 -53.865 -89.430 1.00 28.18 179 VAL A O 1
ATOM 1328 N N . ASN A 1 183 ? -7.651 -55.479 -90.671 1.00 28.31 180 ASN A N 1
ATOM 1329 C CA . ASN A 1 183 ? -6.309 -55.357 -90.097 1.00 27.98 180 ASN A CA 1
ATOM 1330 C C . ASN A 1 183 ? -5.547 -54.131 -90.600 1.00 31.69 180 ASN A C 1
ATOM 1331 O O . ASN A 1 183 ? -4.613 -53.689 -89.943 1.00 31.20 180 ASN A O 1
ATOM 1336 N N . LYS A 1 184 ? -6.009 -53.474 -91.655 1.00 28.74 181 LYS A N 1
ATOM 1337 C CA . LYS A 1 184 ? -5.423 -52.214 -92.068 1.00 31.31 181 LYS A CA 1
ATOM 1338 C C . LYS A 1 184 ? -6.025 -51.012 -91.325 1.00 31.78 181 LYS A C 1
ATOM 1339 O O . LYS A 1 184 ? -5.391 -49.940 -91.215 1.00 30.51 181 LYS A O 1
ATOM 1345 N N . LEU A 1 185 ? -7.264 -51.141 -90.858 1.00 25.95 182 LEU A N 1
ATOM 1346 C CA . LEU A 1 185 ? -7.963 -49.996 -90.266 1.00 27.49 182 LEU A CA 1
ATOM 1347 C C . LEU A 1 185 ? -7.239 -49.404 -89.065 1.00 27.83 182 LEU A C 1
ATOM 1348 O O . LEU A 1 185 ? -7.267 -48.173 -88.923 1.00 27.84 182 LEU A O 1
ATOM 1353 N N . PRO A 1 186 ? -6.638 -50.209 -88.135 1.00 28.22 183 PRO A N 1
ATOM 1354 C CA . PRO A 1 186 ? -6.084 -49.651 -86.903 1.00 30.93 183 PRO A CA 1
ATOM 1355 C C . PRO A 1 186 ? -4.956 -48.654 -87.070 1.00 32.19 183 PRO A C 1
ATOM 1356 O O . PRO A 1 186 ? -4.742 -47.839 -86.167 1.00 33.59 183 PRO A O 1
ATOM 1360 N N . ASN A 1 187 ? -4.331 -48.622 -88.244 1.00 29.46 184 ASN A N 1
ATOM 1361 C CA . ASN A 1 187 ? -3.229 -47.706 -88.489 1.00 37.19 184 ASN A CA 1
ATOM 1362 C C . ASN A 1 187 ? -3.722 -46.278 -88.755 1.00 43.63 184 ASN A C 1
ATOM 1363 O O . ASN A 1 187 ? -2.898 -45.397 -88.813 1.00 38.58 184 ASN A O 1
ATOM 1368 N N . HIS A 1 188 ? -5.031 -46.038 -88.947 1.00 34.00 185 HIS A N 1
ATOM 1369 C CA . HIS A 1 188 ? -5.556 -44.722 -89.282 1.00 33.06 185 HIS A CA 1
ATOM 1370 C C . HIS A 1 188 ? -6.014 -44.048 -87.989 1.00 34.67 185 HIS A C 1
ATOM 1371 O O . HIS A 1 188 ? -6.527 -44.699 -87.094 1.00 35.80 185 HIS A O 1
ATOM 1378 N N . ILE A 1 189 ? -5.834 -42.720 -87.881 1.00 43.49 186 ILE A N 1
ATOM 1379 C CA . ILE A 1 189 ? -6.122 -42.021 -86.618 1.00 46.68 186 ILE A CA 1
ATOM 1380 C C . ILE A 1 189 ? -7.607 -42.119 -86.222 1.00 45.85 186 ILE A C 1
ATOM 1381 O O . ILE A 1 189 ? -7.906 -42.135 -85.019 1.00 44.78 186 ILE A O 1
ATOM 1386 N N . GLY A 1 190 ? -8.486 -42.267 -87.240 1.00 42.09 187 GLY A N 1
ATOM 1387 C CA . GLY A 1 190 ? -9.930 -42.353 -87.091 1.00 40.80 187 GLY A CA 1
ATOM 1388 C C . GLY A 1 190 ? -10.413 -43.666 -86.478 1.00 41.66 187 GLY A C 1
ATOM 1389 O O . GLY A 1 190 ? -11.583 -43.761 -86.063 1.00 34.18 187 GLY A O 1
ATOM 1390 N N . PHE A 1 191 ? -9.533 -44.689 -86.428 1.00 33.63 188 PHE A N 1
ATOM 1391 C CA . PHE A 1 191 ? -9.948 -45.999 -85.995 1.00 32.99 188 PHE A CA 1
ATOM 1392 C C . PHE A 1 191 ? -10.496 -45.988 -84.566 1.00 33.85 188 PHE A C 1
ATOM 1393 O O . PHE A 1 191 ? -11.471 -46.681 -84.245 1.00 29.43 188 PHE A O 1
ATOM 1401 N N . LYS A 1 192 ? -9.815 -45.296 -83.658 1.00 37.58 189 LYS A N 1
ATOM 1402 C CA . LYS A 1 192 ? -10.152 -45.395 -82.237 1.00 39.23 189 LYS A CA 1
ATOM 1403 C C . LYS A 1 192 ? -11.606 -44.956 -81.954 1.00 32.04 189 LYS A C 1
ATOM 1404 O O . LYS A 1 192 ? -12.352 -45.677 -81.314 1.00 33.58 189 LYS A O 1
ATOM 1410 N N . ASP A 1 193 ? -11.991 -43.798 -82.498 1.00 36.05 190 ASP A N 1
ATOM 1411 C CA . ASP A 1 193 ? -13.345 -43.257 -82.367 1.00 37.41 190 ASP A CA 1
ATOM 1412 C C . ASP A 1 193 ? -14.370 -44.107 -83.137 1.00 32.91 190 ASP A C 1
ATOM 1413 O O . ASP A 1 193 ? -15.471 -44.321 -82.654 1.00 33.04 190 ASP A O 1
ATOM 1418 N N . PHE A 1 194 ? -13.989 -44.626 -84.307 1.00 31.47 191 PHE A N 1
ATOM 1419 C CA . PHE A 1 194 ? -14.819 -45.552 -85.068 1.00 28.63 191 PHE A CA 1
ATOM 1420 C C . PHE A 1 194 ? -15.193 -46.790 -84.248 1.00 30.38 191 PHE A C 1
ATOM 1421 O O . PHE A 1 194 ? -16.355 -47.157 -84.094 1.00 27.60 191 PHE A O 1
ATOM 1429 N N . ALA A 1 195 ? -14.179 -47.464 -83.710 1.00 29.38 192 ALA A N 1
ATOM 1430 C CA . ALA A 1 195 ? -14.378 -48.695 -82.980 1.00 28.72 192 ALA A CA 1
ATOM 1431 C C . ALA A 1 195 ? -15.211 -48.443 -81.744 1.00 27.52 192 ALA A C 1
ATOM 1432 O O . ALA A 1 195 ? -16.195 -49.128 -81.493 1.00 27.74 192 ALA A O 1
ATOM 1434 N N . GLN A 1 196 ? -14.846 -47.400 -80.997 1.00 31.02 193 GLN A N 1
ATOM 1435 C CA . GLN A 1 196 ? -15.571 -47.101 -79.777 1.00 35.36 193 GLN A CA 1
ATOM 1436 C C . GLN A 1 196 ? -17.055 -46.829 -80.062 1.00 33.06 193 GLN A C 1
ATOM 1437 O O . GLN A 1 196 ? -17.922 -47.356 -79.373 1.00 30.86 193 GLN A O 1
ATOM 1443 N N . ASN A 1 197 ? -17.325 -45.933 -81.005 1.00 31.95 194 ASN A N 1
ATOM 1444 C CA . ASN A 1 197 ? -18.696 -45.550 -81.337 1.00 33.36 194 ASN A CA 1
ATOM 1445 C C . ASN A 1 197 ? -19.546 -46.733 -81.777 1.00 32.22 194 ASN A C 1
ATOM 1446 O O . ASN A 1 197 ? -20.649 -46.899 -81.244 1.00 36.08 194 ASN A O 1
ATOM 1451 N N . ILE A 1 198 ? -19.056 -47.562 -82.706 1.00 29.58 195 ILE A N 1
ATOM 1452 C CA . ILE A 1 198 ? -19.896 -48.619 -83.221 1.00 30.92 195 ILE A CA 1
ATOM 1453 C C . ILE A 1 198 ? -20.098 -49.708 -82.167 1.00 33.59 195 ILE A C 1
ATOM 1454 O O . ILE A 1 198 ? -21.191 -50.255 -82.077 1.00 33.76 195 ILE A O 1
ATOM 1459 N N . ILE A 1 199 ? -19.089 -49.954 -81.313 1.00 29.06 196 ILE A N 1
ATOM 1460 C CA . ILE A 1 199 ? -19.243 -50.980 -80.256 1.00 30.52 196 ILE A CA 1
ATOM 1461 C C . ILE A 1 199 ? -20.218 -50.517 -79.169 1.00 32.15 196 ILE A C 1
ATOM 1462 O O . ILE A 1 199 ? -21.145 -51.225 -78.817 1.00 37.23 196 ILE A O 1
ATOM 1467 N N . ILE A 1 200 ? -20.024 -49.308 -78.635 1.00 33.48 197 ILE A N 1
ATOM 1468 C CA . ILE A 1 200 ? -20.834 -48.781 -77.552 1.00 38.04 197 ILE A CA 1
ATOM 1469 C C . ILE A 1 200 ? -22.260 -48.483 -78.039 1.00 38.72 197 ILE A C 1
ATOM 1470 O O . ILE A 1 200 ? -23.218 -48.737 -77.327 1.00 39.52 197 ILE A O 1
ATOM 1475 N N . LYS A 1 201 ? -22.425 -47.926 -79.236 1.00 36.24 198 LYS A N 1
ATOM 1476 C CA . LYS A 1 201 ? -23.748 -47.546 -79.719 1.00 38.08 198 LYS A CA 1
ATOM 1477 C C . LYS A 1 201 ? -24.479 -48.755 -80.292 1.00 43.25 198 LYS A C 1
ATOM 1478 O O . LYS A 1 201 ? -25.677 -48.692 -80.513 1.00 39.82 198 LYS A O 1
ATOM 1484 N N . LYS A 1 202 ? -23.760 -49.875 -80.484 1.00 40.27 199 LYS A N 1
ATOM 1485 C CA . LYS A 1 202 ? -24.334 -51.100 -81.006 1.00 40.07 199 LYS A CA 1
ATOM 1486 C C . LYS A 1 202 ? -24.926 -50.784 -82.373 1.00 42.18 199 LYS A C 1
ATOM 1487 O O . LYS A 1 202 ? -26.051 -51.116 -82.659 1.00 39.71 199 LYS A O 1
ATOM 1493 N N . GLU A 1 203 ? -24.114 -50.162 -83.206 1.00 35.23 200 GLU A N 1
ATOM 1494 C CA . GLU A 1 203 ? -24.504 -49.827 -84.553 1.00 41.50 200 GLU A CA 1
ATOM 1495 C C . GLU A 1 203 ? -23.587 -50.594 -85.496 1.00 39.46 200 GLU A C 1
ATOM 1496 O O . GLU A 1 203 ? -22.630 -51.265 -85.078 1.00 34.18 200 GLU A O 1
ATOM 1502 N N . ASN A 1 204 ? -23.870 -50.427 -86.777 1.00 30.98 201 ASN A N 1
ATOM 1503 C CA . ASN A 1 204 ? -23.053 -51.000 -87.842 1.00 30.06 201 ASN A CA 1
ATOM 1504 C C . ASN A 1 204 ? -22.686 -52.443 -87.519 1.00 32.76 201 ASN A C 1
ATOM 1505 O O . ASN A 1 204 ? -21.512 -52.769 -87.422 1.00 31.09 201 ASN A O 1
ATOM 1510 N N . PRO A 1 205 ? -23.663 -53.372 -87.465 1.00 33.10 202 PRO A N 1
ATOM 1511 C CA . PRO A 1 205 ? -23.364 -54.747 -87.084 1.00 29.27 202 PRO A CA 1
ATOM 1512 C C . PRO A 1 205 ? -22.436 -55.564 -87.970 1.00 31.07 202 PRO A C 1
ATOM 1513 O O . PRO A 1 205 ? -21.734 -56.451 -87.486 1.00 29.09 202 PRO A O 1
ATOM 1517 N N . LYS A 1 206 ? -22.404 -55.290 -89.283 1.00 28.36 203 LYS A N 1
ATOM 1518 C CA . LYS A 1 206 ? -21.478 -55.990 -90.138 1.00 30.45 203 LYS A CA 1
ATOM 1519 C C . LYS A 1 206 ? -20.049 -55.499 -89.842 1.00 27.58 203 LYS A C 1
ATOM 1520 O O . LYS A 1 206 ? -19.111 -56.302 -89.829 1.00 26.26 203 LYS A O 1
ATOM 1526 N N . PHE A 1 207 ? -19.864 -54.182 -89.723 1.00 29.18 204 PHE A N 1
ATOM 1527 C CA . PHE A 1 207 ? -18.548 -53.682 -89.285 1.00 30.15 204 PHE A CA 1
ATOM 1528 C C . PHE A 1 207 ? -18.156 -54.327 -87.938 1.00 28.92 204 PHE A C 1
ATOM 1529 O O . PHE A 1 207 ? -17.001 -54.749 -87.777 1.00 27.49 204 PHE A O 1
ATOM 1537 N N . ARG A 1 208 ? -19.069 -54.311 -86.956 1.00 28.28 205 ARG A N 1
ATOM 1538 C CA . ARG A 1 208 ? -18.757 -54.863 -85.626 1.00 33.18 205 ARG A CA 1
ATOM 1539 C C . ARG A 1 208 ? -18.325 -56.313 -85.702 1.00 31.95 205 ARG A C 1
ATOM 1540 O O . ARG A 1 208 ? -17.325 -56.692 -85.098 1.00 27.69 205 ARG A O 1
ATOM 1548 N N . HIS A 1 209 ? -19.089 -57.150 -86.424 1.00 28.61 206 HIS A N 1
ATOM 1549 C CA . HIS A 1 209 ? -18.737 -58.546 -86.556 1.00 29.02 206 HIS A CA 1
ATOM 1550 C C . HIS A 1 209 ? -17.378 -58.730 -87.247 1.00 28.61 206 HIS A C 1
ATOM 1551 O O . HIS A 1 209 ? -16.619 -59.619 -86.881 1.00 28.48 206 HIS A O 1
ATOM 1558 N N . SER A 1 210 ? -17.083 -57.896 -88.253 1.00 26.82 207 SER A N 1
ATOM 1559 C CA . SER A 1 210 ? -15.851 -57.990 -88.996 1.00 28.02 207 SER A CA 1
ATOM 1560 C C . SER A 1 210 ? -14.651 -57.748 -88.054 1.00 27.10 207 SER A C 1
ATOM 1561 O O . SER A 1 210 ? -13.586 -58.281 -88.299 1.00 27.64 207 SER A O 1
ATOM 1564 N N . MET A 1 211 ? -14.850 -56.913 -87.022 1.00 27.06 208 MET A N 1
ATOM 1565 C CA . MET A 1 211 ? -13.728 -56.500 -86.171 1.00 28.65 208 MET A CA 1
ATOM 1566 C C . MET A 1 211 ? -13.297 -57.618 -85.218 1.00 26.65 208 MET A C 1
ATOM 1567 O O . MET A 1 211 ? -12.235 -57.527 -84.582 1.00 26.85 208 MET A O 1
ATOM 1572 N N . LEU A 1 212 ? -14.035 -58.728 -85.192 1.00 25.14 209 LEU A N 1
ATOM 1573 C CA . LEU A 1 212 ? -13.597 -59.932 -84.497 1.00 29.55 209 LEU A CA 1
ATOM 1574 C C . LEU A 1 212 ? -12.302 -60.501 -85.107 1.00 34.27 209 LEU A C 1
ATOM 1575 O O . LEU A 1 212 ? -11.583 -61.205 -84.421 1.00 35.21 209 LEU A O 1
ATOM 1580 N N . GLU A 1 213 ? -11.981 -60.206 -86.362 1.00 29.51 210 GLU A N 1
ATOM 1581 C CA . GLU A 1 213 ? -10.815 -60.785 -87.017 1.00 31.63 210 GLU A CA 1
ATOM 1582 C C . GLU A 1 213 ? -9.600 -59.853 -87.000 1.00 27.98 210 GLU A C 1
ATOM 1583 O O . GLU A 1 213 ? -8.583 -60.116 -87.666 1.00 28.17 210 GLU A O 1
ATOM 1589 N N . ILE A 1 214 ? -9.666 -58.761 -86.253 1.00 27.54 211 ILE A N 1
ATOM 1590 C CA . ILE A 1 214 ? -8.498 -57.923 -86.044 1.00 28.07 211 ILE A CA 1
ATOM 1591 C C . ILE A 1 214 ? -7.525 -58.699 -85.142 1.00 29.44 211 ILE A C 1
ATOM 1592 O O . ILE A 1 214 ? -7.930 -59.246 -84.116 1.00 29.36 211 ILE A O 1
ATOM 1597 N N . ASN A 1 215 ? -6.288 -58.804 -85.632 1.00 29.43 212 ASN A N 1
ATOM 1598 C CA . ASN A 1 215 ? -5.190 -59.432 -84.902 1.00 28.42 212 ASN A CA 1
ATOM 1599 C C . ASN A 1 215 ? -4.894 -58.505 -83.733 1.00 24.72 212 ASN A C 1
ATOM 1600 O O . ASN A 1 215 ? -4.600 -57.319 -83.939 1.00 27.13 212 ASN A O 1
ATOM 1605 N N . PRO A 1 216 ? -4.898 -59.000 -82.483 1.00 27.78 213 PRO A N 1
ATOM 1606 C CA . PRO A 1 216 ? -4.499 -58.160 -81.339 1.00 29.65 213 PRO A CA 1
ATOM 1607 C C . PRO A 1 216 ? -3.109 -57.521 -81.466 1.00 28.39 213 PRO A C 1
ATOM 1608 O O . PRO A 1 216 ? -2.882 -56.444 -80.920 1.00 31.74 213 PRO A O 1
ATOM 1612 N N . GLU A 1 217 ? -2.213 -58.148 -82.252 1.00 28.78 214 GLU A N 1
ATOM 1613 C CA . GLU A 1 217 ? -0.908 -57.565 -82.526 1.00 33.34 214 GLU A CA 1
ATOM 1614 C C . GLU A 1 217 ? -1.043 -56.198 -83.182 1.00 32.35 214 GLU A C 1
ATOM 1615 O O . GLU A 1 217 ? -0.173 -55.369 -83.004 1.00 30.24 214 GLU A O 1
ATOM 1621 N N . ASN A 1 218 ? -2.158 -55.899 -83.878 1.00 28.41 215 ASN A N 1
ATOM 1622 C CA . ASN A 1 218 ? -2.295 -54.663 -84.652 1.00 30.29 215 ASN A CA 1
ATOM 1623 C C . ASN A 1 218 ? -2.961 -53.526 -83.880 1.00 29.45 215 ASN A C 1
ATOM 1624 O O . ASN A 1 218 ? -3.109 -52.441 -84.432 1.00 30.21 215 ASN A O 1
ATOM 1629 N N . VAL A 1 219 ? -3.412 -53.768 -82.626 1.00 28.62 216 VAL A N 1
ATOM 1630 C CA . VAL A 1 219 ? -4.145 -52.782 -81.845 1.00 29.46 216 VAL A CA 1
ATOM 1631 C C . VAL A 1 219 ? -3.513 -52.646 -80.451 1.00 28.06 216 VAL A C 1
ATOM 1632 O O . VAL A 1 219 ? -2.776 -53.514 -80.032 1.00 28.14 216 VAL A O 1
ATOM 1636 N N . SER A 1 220 ? -3.853 -51.581 -79.731 1.00 28.11 217 SER A N 1
ATOM 1637 C CA . SER A 1 220 ? -3.322 -51.388 -78.397 1.00 28.35 217 SER A CA 1
ATOM 1638 C C . SER A 1 220 ? -4.274 -50.486 -77.645 1.00 27.28 217 SER A C 1
ATOM 1639 O O . SER A 1 220 ? -5.222 -49.926 -78.215 1.00 28.66 217 SER A O 1
ATOM 1642 N N . GLU A 1 221 ? -4.031 -50.379 -76.337 1.00 27.80 218 GLU A N 1
ATOM 1643 C CA . GLU A 1 221 ? -4.689 -49.426 -75.455 1.00 26.46 218 GLU A CA 1
ATOM 1644 C C . GLU A 1 221 ? -6.202 -49.527 -75.555 1.00 27.64 218 GLU A C 1
ATOM 1645 O O . GLU A 1 221 ? -6.743 -50.629 -75.515 1.00 27.71 218 GLU A O 1
ATOM 1651 N N . ASP A 1 222 ? -6.881 -48.378 -75.693 1.00 27.42 219 ASP A N 1
ATOM 1652 C CA . ASP A 1 222 ? -8.336 -48.306 -75.636 1.00 28.86 219 ASP A CA 1
ATOM 1653 C C . ASP A 1 222 ? -8.955 -49.172 -76.746 1.00 27.41 219 ASP A C 1
ATOM 1654 O O . ASP A 1 222 ? -10.005 -49.770 -76.557 1.00 27.41 219 ASP A O 1
ATOM 1659 N N . SER A 1 223 ? -8.414 -49.076 -77.966 1.00 26.43 220 SER A N 1
ATOM 1660 C CA . SER A 1 223 ? -8.907 -49.857 -79.109 1.00 30.12 220 SER A CA 1
ATOM 1661 C C . SER A 1 223 ? -8.869 -51.361 -78.841 1.00 30.46 220 SER A C 1
ATOM 1662 O O . SER A 1 223 ? -9.837 -52.082 -79.117 1.00 28.03 220 SER A O 1
ATOM 1665 N N . ALA A 1 224 ? -7.740 -51.874 -78.338 1.00 25.22 221 ALA A N 1
ATOM 1666 C CA . ALA A 1 224 ? -7.667 -53.271 -77.953 1.00 26.48 221 ALA A CA 1
ATOM 1667 C C . ALA A 1 224 ? -8.750 -53.610 -76.931 1.00 25.82 221 ALA A C 1
ATOM 1668 O O . ALA A 1 224 ? -9.435 -54.614 -77.053 1.00 26.79 221 ALA A O 1
ATOM 1670 N N . PHE A 1 225 ? -8.931 -52.736 -75.928 1.00 24.75 222 PHE A N 1
ATOM 1671 C CA . PHE A 1 225 ? -9.886 -52.958 -74.881 1.00 23.97 222 PHE A CA 1
ATOM 1672 C C . PHE A 1 225 ? -11.311 -53.062 -75.455 1.00 27.19 222 PHE A C 1
ATOM 1673 O O . PHE A 1 225 ? -12.067 -53.958 -75.090 1.00 24.37 222 PHE A O 1
ATOM 1681 N N . TYR A 1 226 ? -11.715 -52.062 -76.260 1.00 26.40 223 TYR A N 1
ATOM 1682 C CA . TYR A 1 226 ? -13.032 -52.086 -76.879 1.00 25.57 223 TYR A CA 1
ATOM 1683 C C . TYR A 1 226 ? -13.221 -53.295 -77.793 1.00 22.57 223 TYR A C 1
ATOM 1684 O O . TYR A 1 226 ? -14.329 -53.838 -77.882 1.00 25.65 223 TYR A O 1
ATOM 1693 N N . LEU A 1 227 ? -12.169 -53.754 -78.466 1.00 23.44 224 LEU A N 1
ATOM 1694 C CA . LEU A 1 227 ? -12.275 -54.959 -79.266 1.00 24.81 224 LEU A CA 1
ATOM 1695 C C . LEU A 1 227 ? -12.490 -56.209 -78.414 1.00 26.81 224 LEU A C 1
ATOM 1696 O O . LEU A 1 227 ? -13.188 -57.142 -78.850 1.00 25.30 224 LEU A O 1
ATOM 1701 N N . GLY A 1 228 ? -11.942 -56.202 -77.195 1.00 26.87 225 GLY A N 1
ATOM 1702 C CA . GLY A 1 228 ? -12.266 -57.212 -76.171 1.00 25.41 225 GLY A CA 1
ATOM 1703 C C . GLY A 1 228 ? -13.745 -57.237 -75.831 1.00 24.77 225 GLY A C 1
ATOM 1704 O O . GLY A 1 228 ? -14.391 -58.302 -75.817 1.00 25.21 225 GLY A O 1
ATOM 1705 N N . VAL A 1 229 ? -14.287 -56.055 -75.524 1.00 25.90 226 VAL A N 1
ATOM 1706 C CA . VAL A 1 229 ? -15.700 -55.883 -75.194 1.00 26.45 226 VAL A CA 1
ATOM 1707 C C . VAL A 1 229 ? -16.570 -56.383 -76.357 1.00 27.15 226 VAL A C 1
ATOM 1708 O O . VAL A 1 229 ? -17.533 -57.173 -76.148 1.00 29.72 226 VAL A O 1
ATOM 1712 N N . ASN A 1 230 ? -16.187 -55.976 -77.574 1.00 27.49 227 ASN A N 1
ATOM 1713 C CA . ASN A 1 230 ? -16.845 -56.422 -78.798 1.00 27.23 227 ASN A CA 1
ATOM 1714 C C . ASN A 1 230 ? -16.869 -57.956 -78.859 1.00 30.22 227 ASN A C 1
ATOM 1715 O O . ASN A 1 230 ? -17.936 -58.562 -79.009 1.00 29.37 227 ASN A O 1
ATOM 1720 N N . ALA A 1 231 ? -15.709 -58.588 -78.667 1.00 28.45 228 ALA A N 1
ATOM 1721 C CA . ALA A 1 231 ? -15.650 -60.046 -78.726 1.00 28.29 228 ALA A CA 1
ATOM 1722 C C . ALA A 1 231 ? -16.580 -60.672 -77.684 1.00 29.46 228 ALA A C 1
ATOM 1723 O O . ALA A 1 231 ? -17.229 -61.676 -77.974 1.00 29.23 228 ALA A O 1
ATOM 1725 N N . LEU A 1 232 ? -16.641 -60.132 -76.469 1.00 28.78 229 LEU A N 1
ATOM 1726 C CA . LEU A 1 232 ? -17.533 -60.681 -75.458 1.00 28.47 229 LEU A CA 1
ATOM 1727 C C . LEU A 1 232 ? -18.992 -60.638 -75.925 1.00 32.30 229 LEU A C 1
ATOM 1728 O O . LEU A 1 232 ? -19.728 -61.586 -75.651 1.00 32.38 229 LEU A O 1
ATOM 1733 N N . THR A 1 233 ? -19.416 -59.588 -76.659 1.00 34.52 230 THR A N 1
ATOM 1734 C CA . THR A 1 233 ? -20.822 -59.475 -77.046 1.00 33.02 230 THR A CA 1
ATOM 1735 C C . THR A 1 233 ? -21.199 -60.567 -78.041 1.00 34.46 230 THR A C 1
ATOM 1736 O O . THR A 1 233 ? -22.380 -60.804 -78.188 1.00 37.94 230 THR A O 1
ATOM 1740 N N . TYR A 1 234 ? -20.230 -61.151 -78.776 1.00 31.67 231 TYR A N 1
ATOM 1741 C CA . TYR A 1 234 ? -20.446 -62.274 -79.681 1.00 34.15 231 TYR A CA 1
ATOM 1742 C C . TYR A 1 234 ? -20.047 -63.592 -79.022 1.00 36.38 231 TYR A C 1
ATOM 1743 O O . TYR A 1 234 ? -19.903 -64.562 -79.731 1.00 34.94 231 TYR A O 1
ATOM 1752 N N . ASP A 1 235 ? -19.787 -63.573 -77.699 1.00 36.10 232 ASP A N 1
ATOM 1753 C CA . ASP A 1 235 ? -19.357 -64.723 -76.903 1.00 39.92 232 ASP A CA 1
ATOM 1754 C C . ASP A 1 235 ? -18.129 -65.423 -77.486 1.00 41.81 232 ASP A C 1
ATOM 1755 O O . ASP A 1 235 ? -18.030 -66.641 -77.510 1.00 38.89 232 ASP A O 1
ATOM 1760 N N . LYS A 1 236 ? -17.163 -64.628 -77.937 1.00 31.47 233 LYS A N 1
ATOM 1761 C CA . LYS A 1 236 ? -15.910 -65.116 -78.441 1.00 30.66 233 LYS A CA 1
ATOM 1762 C C . LYS A 1 236 ? -14.871 -64.874 -77.344 1.00 33.58 233 LYS A C 1
ATOM 1763 O O . LYS A 1 236 ? -14.102 -63.898 -77.413 1.00 28.45 233 LYS A O 1
ATOM 1769 N N . THR A 1 237 ? -14.888 -65.740 -76.309 1.00 30.62 234 THR A N 1
ATOM 1770 C CA . THR A 1 237 ? -14.191 -65.446 -75.051 1.00 32.56 234 THR A CA 1
ATOM 1771 C C . THR A 1 237 ? -12.675 -65.544 -75.224 1.00 34.29 234 THR A C 1
ATOM 1772 O O . THR A 1 237 ? -11.949 -64.769 -74.599 1.00 32.20 234 THR A O 1
ATOM 1776 N N . GLU A 1 238 ? -12.172 -66.502 -76.021 1.00 34.25 235 GLU A N 1
ATOM 1777 C CA . GLU A 1 238 ? -10.742 -66.591 -76.298 1.00 36.92 235 GLU A CA 1
ATOM 1778 C C . GLU A 1 238 ? -10.226 -65.355 -77.053 1.00 35.02 235 GLU A C 1
ATOM 1779 O O . GLU A 1 238 ? -9.156 -64.843 -76.734 1.00 31.07 235 GLU A O 1
ATOM 1785 N N . LEU A 1 239 ? -10.928 -64.908 -78.101 1.00 31.39 236 LEU A N 1
ATOM 1786 C CA . LEU A 1 239 ? -10.526 -63.653 -78.742 1.00 30.34 236 LEU A CA 1
ATOM 1787 C C . LEU A 1 239 ? -10.548 -62.486 -77.730 1.00 25.77 236 LEU A C 1
ATOM 1788 O O . LEU A 1 239 ? -9.680 -61.599 -77.814 1.00 28.23 236 LEU A O 1
ATOM 1793 N N . ALA A 1 240 ? -11.582 -62.415 -76.886 1.00 26.35 237 ALA A N 1
ATOM 1794 C CA . ALA A 1 240 ? -11.741 -61.322 -75.945 1.00 26.43 237 ALA A CA 1
ATOM 1795 C C . ALA A 1 240 ? -10.516 -61.291 -75.039 1.00 28.50 237 ALA A C 1
ATOM 1796 O O . ALA A 1 240 ? -9.945 -60.230 -74.805 1.00 27.65 237 ALA A O 1
ATOM 1798 N N . TYR A 1 241 ? -10.164 -62.444 -74.473 1.00 27.86 238 TYR A N 1
ATOM 1799 C CA . TYR A 1 241 ? -8.995 -62.541 -73.603 1.00 28.33 238 TYR A CA 1
ATOM 1800 C C . TYR A 1 241 ? -7.741 -61.989 -74.286 1.00 27.44 238 TYR A C 1
ATOM 1801 O O . TYR A 1 241 ? -7.009 -61.179 -73.705 1.00 28.04 238 TYR A O 1
ATOM 1810 N N . ASP A 1 242 ? -7.505 -62.356 -75.557 1.00 28.14 239 ASP A N 1
ATOM 1811 C CA . ASP A 1 242 ? -6.319 -61.908 -76.259 1.00 29.78 239 ASP A CA 1
ATOM 1812 C C . ASP A 1 242 ? -6.318 -60.394 -76.463 1.00 29.83 239 ASP A C 1
ATOM 1813 O O . ASP A 1 242 ? -5.261 -59.749 -76.371 1.00 27.14 239 ASP A O 1
ATOM 1818 N N . PHE A 1 243 ? -7.481 -59.792 -76.751 1.00 29.65 240 PHE A N 1
ATOM 1819 C CA . PHE A 1 243 ? -7.546 -58.332 -76.844 1.00 27.58 240 PHE A CA 1
ATOM 1820 C C . PHE A 1 243 ? -7.299 -57.664 -75.491 1.00 25.64 240 PHE A C 1
ATOM 1821 O O . PHE A 1 243 ? -6.599 -56.657 -75.411 1.00 24.74 240 PHE A O 1
ATOM 1829 N N . PHE A 1 244 ? -7.919 -58.181 -74.435 1.00 23.81 241 PHE A N 1
ATOM 1830 C CA . PHE A 1 244 ? -7.789 -57.574 -73.119 1.00 26.74 241 PHE A CA 1
ATOM 1831 C C . PHE A 1 244 ? -6.335 -57.684 -72.613 1.00 26.02 241 PHE A C 1
ATOM 1832 O O . PHE A 1 244 ? -5.810 -56.767 -71.969 1.00 25.99 241 PHE A O 1
ATOM 1840 N N . LYS A 1 245 ? -5.675 -58.792 -72.944 1.00 28.35 242 LYS A N 1
ATOM 1841 C CA . LYS A 1 245 ? -4.282 -58.980 -72.570 1.00 29.38 242 LYS A CA 1
ATOM 1842 C C . LYS A 1 245 ? -3.390 -57.958 -73.253 1.00 29.86 242 LYS A C 1
ATOM 1843 O O . LYS A 1 245 ? -2.483 -57.377 -72.623 1.00 27.39 242 LYS A O 1
ATOM 1849 N N . LYS A 1 246 ? -3.673 -57.676 -74.541 1.00 26.60 243 LYS A N 1
ATOM 1850 C CA . LYS A 1 246 ? -2.916 -56.677 -75.265 1.00 28.30 243 LYS A CA 1
ATOM 1851 C C . LYS A 1 246 ? -3.168 -55.280 -74.675 1.00 27.74 243 LYS A C 1
ATOM 1852 O O . LYS A 1 246 ? -2.254 -54.442 -74.520 1.00 30.02 243 LYS A O 1
ATOM 1858 N N . ALA A 1 247 ? -4.416 -55.004 -74.303 1.00 27.25 244 ALA A N 1
ATOM 1859 C CA . ALA A 1 247 ? -4.746 -53.765 -73.625 1.00 27.78 244 ALA A CA 1
ATOM 1860 C C . ALA A 1 247 ? -3.971 -53.645 -72.306 1.00 29.84 244 ALA A C 1
ATOM 1861 O O . ALA A 1 247 ? -3.468 -52.578 -72.031 1.00 29.62 244 ALA A O 1
ATOM 1863 N N . ALA A 1 248 ? -3.929 -54.706 -71.488 1.00 30.74 245 ALA A N 1
ATOM 1864 C CA . ALA A 1 248 ? -3.263 -54.664 -70.168 1.00 30.53 245 ALA A CA 1
ATOM 1865 C C . ALA A 1 248 ? -1.774 -54.367 -70.374 1.00 33.64 245 ALA A C 1
ATOM 1866 O O . ALA A 1 248 ? -1.144 -53.635 -69.623 1.00 31.58 245 ALA A O 1
ATOM 1868 N N . GLN A 1 249 ? -1.202 -54.916 -71.438 1.00 32.13 246 GLN A N 1
ATOM 1869 C CA . GLN A 1 249 ? 0.221 -54.704 -71.715 1.00 35.67 246 GLN A CA 1
ATOM 1870 C C . GLN A 1 249 ? 0.521 -53.299 -72.223 1.00 40.25 246 GLN A C 1
ATOM 1871 O O . GLN A 1 249 ? 1.631 -52.826 -72.054 1.00 39.58 246 GLN A O 1
ATOM 1877 N N . SER A 1 250 ? -0.432 -52.622 -72.878 1.00 33.72 247 SER A N 1
ATOM 1878 C CA . SER A 1 250 ? -0.120 -51.416 -73.617 1.00 31.26 247 SER A CA 1
ATOM 1879 C C . SER A 1 250 ? -0.682 -50.160 -72.986 1.00 33.60 247 SER A C 1
ATOM 1880 O O . SER A 1 250 ? -0.210 -49.081 -73.287 1.00 31.34 247 SER A O 1
ATOM 1883 N N . PHE A 1 251 ? -1.700 -50.275 -72.117 1.00 28.54 248 PHE A N 1
ATOM 1884 C CA . PHE A 1 251 ? -2.321 -49.118 -71.543 1.00 30.62 248 PHE A CA 1
ATOM 1885 C C . PHE A 1 251 ? -1.264 -48.353 -70.729 1.00 33.91 248 PHE A C 1
ATOM 1886 O O . PHE A 1 251 ? -0.476 -48.966 -70.024 1.00 32.53 248 PHE A O 1
ATOM 1894 N N . LYS A 1 252 ? -1.296 -47.029 -70.808 1.00 35.78 249 LYS A N 1
ATOM 1895 C CA . LYS A 1 252 ? -0.363 -46.183 -70.074 1.00 42.24 249 LYS A CA 1
ATOM 1896 C C . LYS A 1 252 ? -0.747 -46.100 -68.592 1.00 43.01 249 LYS A C 1
ATOM 1897 O O . LYS A 1 252 ? 0.122 -46.138 -67.728 1.00 40.37 249 LYS A O 1
ATOM 1903 N N . SER A 1 253 ? -2.051 -45.944 -68.293 1.00 36.61 250 SER A N 1
ATOM 1904 C CA . SER A 1 253 ? -2.459 -45.713 -66.909 1.00 36.96 250 SER A CA 1
ATOM 1905 C C . SER A 1 253 ? -2.735 -47.048 -66.200 1.00 34.13 250 SER A C 1
ATOM 1906 O O . SER A 1 253 ? -3.334 -47.985 -66.758 1.00 29.82 250 SER A O 1
ATOM 1909 N N . GLN A 1 254 ? -2.283 -47.119 -64.936 1.00 32.37 251 GLN A N 1
ATOM 1910 C CA . GLN A 1 254 ? -2.459 -48.297 -64.103 1.00 32.96 251 GLN A CA 1
ATOM 1911 C C . GLN A 1 254 ? -3.954 -48.610 -63.936 1.00 27.57 251 GLN A C 1
ATOM 1912 O O . GLN A 1 254 ? -4.312 -49.783 -63.918 1.00 29.22 251 GLN A O 1
ATOM 1918 N N . SER A 1 255 ? -4.818 -47.583 -63.755 1.00 29.40 252 SER A N 1
ATOM 1919 C CA . SER A 1 255 ? -6.256 -47.790 -63.583 1.00 29.36 252 SER A CA 1
ATOM 1920 C C . SER A 1 255 ? -6.865 -48.509 -64.792 1.00 27.13 252 SER A C 1
ATOM 1921 O O . SER A 1 255 ? -7.650 -49.465 -64.650 1.00 26.58 252 SER A O 1
ATOM 1924 N N . 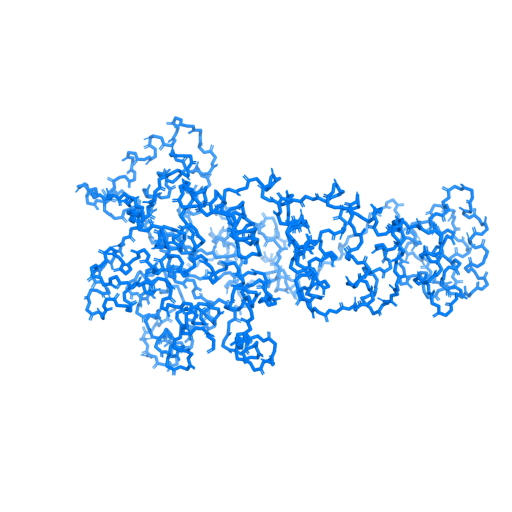ASN A 1 256 ? -6.478 -48.083 -66.006 1.00 29.49 253 ASN A N 1
ATOM 1925 C CA . ASN A 1 256 ? -6.937 -48.789 -67.207 1.00 29.64 253 ASN A CA 1
ATOM 1926 C C . ASN A 1 256 ? -6.319 -50.183 -67.323 1.00 27.61 253 ASN A C 1
ATOM 1927 O O . ASN A 1 256 ? -7.026 -51.108 -67.728 1.00 28.18 253 ASN A O 1
ATOM 1932 N N . LYS A 1 257 ? -5.013 -50.356 -67.029 1.00 27.66 254 LYS A N 1
ATOM 1933 C CA . LYS A 1 257 ? -4.415 -51.701 -67.033 1.00 28.80 254 LYS A CA 1
ATOM 1934 C C . LYS A 1 257 ? -5.198 -52.642 -66.119 1.00 25.07 254 LYS A C 1
ATOM 1935 O O . LYS A 1 257 ? -5.476 -53.804 -66.450 1.00 27.18 254 LYS A O 1
ATOM 1941 N N . ASP A 1 258 ? -5.586 -52.124 -64.953 1.00 29.12 255 ASP A N 1
ATOM 1942 C CA . ASP A 1 258 ? -6.326 -52.929 -63.966 1.00 29.63 255 ASP A CA 1
ATOM 1943 C C . ASP A 1 258 ? -7.682 -53.369 -64.488 1.00 26.52 255 ASP A C 1
ATOM 1944 O O . ASP A 1 258 ? -8.138 -54.482 -64.244 1.00 26.69 255 ASP A O 1
ATOM 1949 N N . ASN A 1 259 ? -8.374 -52.464 -65.211 1.00 27.23 256 ASN A N 1
ATOM 1950 C CA . ASN A 1 259 ? -9.642 -52.818 -65.827 1.00 25.65 256 ASN A CA 1
ATOM 1951 C C . ASN A 1 259 ? -9.455 -53.980 -66.812 1.00 24.46 256 ASN A C 1
ATOM 1952 O O . ASN A 1 259 ? -10.311 -54.886 -66.892 1.00 25.77 256 ASN A O 1
ATOM 1957 N N . ALA A 1 260 ? -8.386 -53.928 -67.627 1.00 24.13 257 ALA A N 1
ATOM 1958 C CA . ALA A 1 260 ? -8.063 -54.966 -68.613 1.00 26.95 257 ALA A CA 1
ATOM 1959 C C . ALA A 1 260 ? -7.704 -56.304 -67.966 1.00 27.17 257 ALA A C 1
ATOM 1960 O O . ALA A 1 260 ? -8.176 -57.369 -68.388 1.00 24.34 257 ALA A O 1
ATOM 1962 N N . ILE A 1 261 ? -6.900 -56.231 -66.906 1.00 27.84 258 ILE A N 1
ATOM 1963 C CA . ILE A 1 261 ? -6.509 -57.416 -66.125 1.00 27.76 258 ILE A CA 1
ATOM 1964 C C . ILE A 1 261 ? -7.720 -58.056 -65.446 1.00 25.38 258 ILE A C 1
ATOM 1965 O O . ILE A 1 261 ? -7.829 -59.273 -65.420 1.00 26.48 258 ILE A O 1
ATOM 1970 N N . PHE A 1 262 ? -8.667 -57.250 -64.969 1.00 26.18 259 PHE A N 1
ATOM 1971 C CA . PHE A 1 262 ? -9.887 -57.776 -64.408 1.00 24.71 259 PHE A CA 1
ATOM 1972 C C . PHE A 1 262 ? -10.639 -58.638 -65.428 1.00 28.70 259 PHE A C 1
ATOM 1973 O O . PHE A 1 262 ? -11.130 -59.747 -65.113 1.00 26.45 259 PHE A O 1
ATOM 1981 N N . TRP A 1 263 ? -10.714 -58.146 -66.694 1.00 27.46 260 TRP A N 1
ATOM 1982 C CA . TRP A 1 263 ? -11.376 -58.933 -67.729 1.00 26.17 260 TRP A CA 1
ATOM 1983 C C . TRP A 1 263 ? -10.627 -60.230 -68.044 1.00 25.00 260 TRP A C 1
ATOM 1984 O O . TRP A 1 263 ? -11.270 -61.266 -68.234 1.00 27.77 260 TRP A O 1
ATOM 1995 N N . MET A 1 264 ? -9.289 -60.181 -68.122 1.00 27.11 261 MET A N 1
ATOM 1996 C CA . MET A 1 264 ? -8.465 -61.378 -68.306 1.00 27.84 261 MET A CA 1
ATOM 1997 C C . MET A 1 264 ? -8.828 -62.420 -67.242 1.00 27.92 261 MET A C 1
ATOM 1998 O O . MET A 1 264 ? -9.088 -63.598 -67.534 1.00 29.56 261 MET A O 1
ATOM 2003 N N . TRP A 1 265 ? -8.925 -61.961 -65.987 1.00 30.82 262 TRP A N 1
ATOM 2004 C CA . TRP A 1 265 ? -9.288 -62.845 -64.875 1.00 30.20 262 TRP A CA 1
ATOM 2005 C C . TRP A 1 265 ? -10.713 -63.407 -64.984 1.00 31.83 262 TRP A C 1
ATOM 2006 O O . TRP A 1 265 ? -10.943 -64.624 -64.821 1.00 31.50 262 TRP A O 1
ATOM 2017 N N . LEU A 1 266 ? -11.716 -62.533 -65.235 1.00 28.60 263 LEU A N 1
ATOM 2018 C CA . LEU A 1 266 ? -13.096 -62.958 -65.336 1.00 29.32 263 LEU A CA 1
ATOM 2019 C C . LEU A 1 266 ? -13.311 -64.006 -66.429 1.00 28.94 263 LEU A C 1
ATOM 2020 O O . LEU A 1 266 ? -14.195 -64.872 -66.315 1.00 31.55 263 LEU A O 1
ATOM 2025 N N . ILE A 1 267 ? -12.549 -63.888 -67.525 1.00 29.60 264 ILE A N 1
ATOM 2026 C CA . ILE A 1 267 ? -12.729 -64.760 -68.662 1.00 30.85 264 ILE A CA 1
ATOM 2027 C C . ILE A 1 267 ? -11.945 -66.046 -68.442 1.00 37.07 264 ILE A C 1
ATOM 2028 O O . ILE A 1 267 ? -12.441 -67.113 -68.722 1.00 35.42 264 ILE A O 1
ATOM 2033 N N . LYS A 1 268 ? -10.682 -65.977 -68.036 1.00 35.60 265 LYS A N 1
ATOM 2034 C CA . LYS A 1 268 ? -9.904 -67.220 -68.030 1.00 37.75 265 LYS A CA 1
ATOM 2035 C C . LYS A 1 268 ? -9.558 -67.722 -66.633 1.00 40.02 265 LYS A C 1
ATOM 2036 O O . LYS A 1 268 ? -8.885 -68.752 -66.549 1.00 39.23 265 LYS A O 1
ATOM 2042 N N . ASN A 1 269 ? -9.864 -66.958 -65.573 1.00 37.98 266 ASN A N 1
ATOM 2043 C CA . ASN A 1 269 ? -9.751 -67.443 -64.195 1.00 46.27 266 ASN A CA 1
ATOM 2044 C C . ASN A 1 269 ? -8.317 -67.783 -63.774 1.00 41.83 266 ASN A C 1
ATOM 2045 O O . ASN A 1 269 ? -8.121 -68.568 -62.852 1.00 41.86 266 ASN A O 1
ATOM 2050 N N . ASN A 1 270 ? -7.306 -67.133 -64.354 1.00 39.21 267 ASN A N 1
ATOM 2051 C CA . ASN A 1 270 ? -5.932 -67.340 -63.916 1.00 40.42 267 ASN A CA 1
ATOM 2052 C C . ASN A 1 270 ? -5.703 -66.568 -62.615 1.00 41.25 267 ASN A C 1
ATOM 2053 O O . ASN A 1 270 ? -5.761 -65.338 -62.538 1.00 34.90 267 ASN A O 1
ATOM 2058 N N . GLU A 1 271 ? -5.329 -67.286 -61.552 1.00 42.02 268 GLU A N 1
ATOM 2059 C CA . GLU A 1 271 ? -5.219 -66.639 -60.250 1.00 43.11 268 GLU A CA 1
ATOM 2060 C C . GLU A 1 271 ? -3.989 -65.750 -60.154 1.00 35.17 268 GLU A C 1
ATOM 2061 O O . GLU A 1 271 ? -3.991 -64.844 -59.316 1.00 38.54 268 GLU A O 1
ATOM 2067 N N . GLU A 1 272 ? -2.995 -65.878 -61.055 1.00 34.28 269 GLU A N 1
ATOM 2068 C CA . GLU A 1 272 ? -1.934 -64.868 -61.110 1.00 37.09 269 GLU A CA 1
ATOM 2069 C C . GLU A 1 272 ? -2.432 -63.470 -61.588 1.00 37.51 269 GLU A C 1
ATOM 2070 O O . GLU A 1 272 ? -1.888 -62.440 -61.211 1.00 34.96 269 GLU A O 1
ATOM 2076 N N . ASP A 1 273 ? -3.421 -63.419 -62.479 1.00 35.60 270 ASP A N 1
ATOM 2077 C CA . ASP A 1 273 ? -4.014 -62.168 -62.963 1.00 33.86 270 ASP A CA 1
ATOM 2078 C C . ASP A 1 273 ? -4.707 -61.490 -61.789 1.00 28.19 270 ASP A C 1
ATOM 2079 O O . ASP A 1 273 ? -4.543 -60.301 -61.571 1.00 30.11 270 ASP A O 1
ATOM 2084 N N . LEU A 1 274 ? -5.451 -62.260 -60.997 1.00 31.53 271 LEU A N 1
ATOM 2085 C CA . LEU A 1 274 ? -6.162 -61.692 -59.861 1.00 30.79 271 LEU A CA 1
ATOM 2086 C C . LEU A 1 274 ? -5.193 -61.200 -58.794 1.00 31.23 271 LEU A C 1
ATOM 2087 O O . LEU A 1 274 ? -5.426 -60.183 -58.131 1.00 30.56 271 LEU A O 1
ATOM 2092 N N . LYS A 1 275 ? -4.127 -61.948 -58.585 1.00 31.47 272 LYS A N 1
ATOM 2093 C CA . LYS A 1 275 ? -3.117 -61.524 -57.630 1.00 33.95 272 LYS A CA 1
ATOM 2094 C C . LYS A 1 275 ? -2.458 -60.230 -58.087 1.00 28.48 272 LYS A C 1
ATOM 2095 O O . LYS A 1 275 ? -2.293 -59.282 -57.316 1.00 32.25 272 LYS A O 1
ATOM 2101 N N . THR A 1 276 ? -2.056 -60.158 -59.360 1.00 29.72 273 THR A N 1
ATOM 2102 C CA . THR A 1 276 ? -1.526 -58.898 -59.857 1.00 31.28 273 THR A CA 1
ATOM 2103 C C . THR A 1 276 ? -2.486 -57.712 -59.634 1.00 30.37 273 THR A C 1
ATOM 2104 O O . THR A 1 276 ? -2.085 -56.641 -59.189 1.00 30.34 273 THR A O 1
ATOM 2108 N N . LEU A 1 277 ? -3.762 -57.900 -59.955 1.00 30.69 274 LEU A N 1
ATOM 2109 C CA . LEU A 1 277 ? -4.774 -56.867 -59.737 1.00 28.90 274 LEU A CA 1
ATOM 2110 C C . LEU A 1 277 ? -4.878 -56.477 -58.267 1.00 28.91 274 LEU A C 1
ATOM 2111 O O . LEU A 1 277 ? -4.956 -55.285 -57.938 1.00 28.48 274 LEU A O 1
ATOM 2116 N N . SER A 1 278 ? -4.872 -57.482 -57.344 1.00 28.82 275 SER A N 1
ATOM 2117 C CA . SER A 1 278 ? -5.019 -57.186 -55.917 1.00 30.50 275 SER A CA 1
ATOM 2118 C C . SER A 1 278 ? -3.826 -56.396 -55.361 1.00 31.84 275 SER A C 1
ATOM 2119 O O . SER A 1 278 ? -3.942 -55.795 -54.312 1.00 34.95 275 SER A O 1
ATOM 2122 N N . GLN A 1 279 ? -2.678 -56.410 -56.036 1.00 33.83 276 GLN A N 1
ATOM 2123 C CA . GLN A 1 279 ? -1.494 -55.677 -55.579 1.00 34.75 276 GLN A CA 1
ATOM 2124 C C . GLN A 1 279 ? -1.299 -54.366 -56.342 1.00 38.79 276 GLN A C 1
ATOM 2125 O O . GLN A 1 279 ? -0.283 -53.704 -56.191 1.00 34.45 276 GLN A O 1
ATOM 2131 N N . SER A 1 280 ? -2.277 -53.956 -57.168 1.00 33.83 277 SER A N 1
ATOM 2132 C CA . SER A 1 280 ? -2.158 -52.702 -57.894 1.00 34.06 277 SER A CA 1
ATOM 2133 C C . SER A 1 280 ? -1.920 -51.503 -56.962 1.00 29.82 277 SER A C 1
ATOM 2134 O O . SER A 1 280 ? -2.578 -51.358 -55.916 1.00 34.63 277 SER A O 1
ATOM 2137 N N . SER A 1 281 ? -1.115 -50.556 -57.471 1.00 36.78 278 SER A N 1
ATOM 2138 C CA . SER A 1 281 ? -0.922 -49.234 -56.859 1.00 37.47 278 SER A CA 1
ATOM 2139 C C . SER A 1 281 ? -2.105 -48.296 -57.124 1.00 39.15 278 SER A C 1
ATOM 2140 O O . SER A 1 281 ? -2.249 -47.279 -56.449 1.00 36.02 278 SER A O 1
ATOM 2143 N N . SER A 1 282 ? -2.962 -48.622 -58.102 1.00 31.19 279 SER A N 1
ATOM 2144 C CA . SER A 1 282 ? -4.157 -47.833 -58.381 1.00 29.14 279 SER A CA 1
ATOM 2145 C C . SER A 1 282 ? -5.308 -48.342 -57.519 1.00 28.79 279 SER A C 1
ATOM 2146 O O . SER A 1 282 ? -5.627 -49.536 -57.470 1.00 30.98 279 SER A O 1
ATOM 2149 N N . LEU A 1 283 ? -5.983 -47.395 -56.877 1.00 26.61 280 LEU A N 1
ATOM 2150 C CA . LEU A 1 283 ? -7.234 -47.665 -56.194 1.00 28.13 280 LEU A CA 1
ATOM 2151 C C . LEU A 1 283 ? -8.404 -47.401 -57.140 1.00 28.90 280 LEU A C 1
ATOM 2152 O O . LEU A 1 283 ? -8.677 -46.252 -57.481 1.00 30.28 280 LEU A O 1
ATOM 2157 N N . ASN A 1 284 ? -9.096 -48.449 -57.519 1.00 27.96 281 ASN A N 1
ATOM 2158 C CA . ASN A 1 284 ? -10.205 -48.385 -58.461 1.00 29.68 281 ASN A CA 1
ATOM 2159 C C . ASN A 1 284 ? -11.100 -49.560 -58.091 1.00 32.10 281 ASN A C 1
ATOM 2160 O O . ASN A 1 284 ? -10.697 -50.413 -57.279 1.00 26.44 281 ASN A O 1
ATOM 2165 N N . ILE A 1 285 ? -12.287 -49.654 -58.689 1.00 24.49 282 ILE A N 1
ATOM 2166 C CA . ILE A 1 285 ? -13.206 -50.721 -58.340 1.00 27.07 282 ILE A CA 1
ATOM 2167 C C . ILE A 1 285 ? -12.632 -52.131 -58.563 1.00 28.19 282 ILE A C 1
ATOM 2168 O O . ILE A 1 285 ? -13.073 -53.052 -57.878 1.00 27.44 282 ILE A O 1
ATOM 2173 N N . TYR A 1 286 ? -11.768 -52.313 -59.559 1.00 27.73 283 TYR A N 1
ATOM 2174 C CA . TYR A 1 286 ? -11.217 -53.602 -59.950 1.00 24.75 283 TYR A CA 1
ATOM 2175 C C . TYR A 1 286 ? -10.192 -54.058 -58.903 1.00 26.04 283 TYR A C 1
ATOM 2176 O O . TYR A 1 286 ? -10.227 -55.218 -58.467 1.00 26.47 283 TYR A O 1
ATOM 2185 N N . SER A 1 287 ? -9.272 -53.182 -58.559 1.00 26.90 284 SER A N 1
ATOM 2186 C CA . SER A 1 287 ? -8.268 -53.493 -57.533 1.00 28.79 284 SER A CA 1
ATOM 2187 C C . SER A 1 287 ? -8.930 -53.701 -56.170 1.00 31.01 284 SER A C 1
ATOM 2188 O O . SER A 1 287 ? -8.549 -54.624 -55.450 1.00 29.57 284 SER A O 1
ATOM 2191 N N . LEU A 1 288 ? -9.965 -52.913 -55.837 1.00 26.68 285 LEU A N 1
ATOM 2192 C CA . LEU A 1 288 ? -10.695 -53.084 -54.584 1.00 27.52 285 LEU A CA 1
ATOM 2193 C C . LEU A 1 288 ? -11.383 -54.438 -54.573 1.00 31.56 285 LEU A C 1
ATOM 2194 O O . LEU A 1 288 ? -11.412 -55.118 -53.536 1.00 29.68 285 LEU A O 1
ATOM 2199 N N . TYR A 1 289 ? -12.051 -54.787 -55.683 1.00 26.58 286 TYR A N 1
ATOM 2200 C CA . TYR A 1 289 ? -12.718 -56.069 -55.774 1.00 28.83 286 TYR A CA 1
ATOM 2201 C C . TYR A 1 289 ? -11.730 -57.236 -55.593 1.00 27.42 286 TYR A C 1
ATOM 2202 O O . TYR A 1 289 ? -12.039 -58.213 -54.887 1.00 28.38 286 TYR A O 1
ATOM 2211 N N . ALA A 1 290 ? -10.595 -57.178 -56.311 1.00 26.09 287 ALA A N 1
ATOM 2212 C CA . ALA A 1 290 ? -9.559 -58.207 -56.245 1.00 28.00 287 ALA A CA 1
ATOM 2213 C C . ALA A 1 290 ? -9.024 -58.365 -54.813 1.00 30.63 287 ALA A C 1
ATOM 2214 O O . ALA A 1 290 ? -8.783 -59.491 -54.369 1.00 29.47 287 ALA A O 1
ATOM 2216 N N . LYS A 1 291 ? -8.866 -57.248 -54.094 1.00 28.77 288 LYS A N 1
ATOM 2217 C CA . LYS A 1 291 ? -8.414 -57.283 -52.709 1.00 31.38 288 LYS A CA 1
ATOM 2218 C C . LYS A 1 291 ? -9.426 -58.003 -51.841 1.00 32.96 288 LYS A C 1
ATOM 2219 O O . LYS A 1 291 ? -9.064 -58.832 -50.990 1.00 29.09 288 LYS A O 1
ATOM 2225 N N . GLU A 1 292 ? -10.702 -57.701 -52.061 1.00 30.94 289 GLU A N 1
ATOM 2226 C CA . GLU A 1 292 ? -11.740 -58.340 -51.289 1.00 29.91 289 GLU A CA 1
ATOM 2227 C C . GLU A 1 292 ? -11.796 -59.847 -51.564 1.00 32.62 289 GLU A C 1
ATOM 2228 O O . GLU A 1 292 ? -11.994 -60.630 -50.624 1.00 31.39 289 GLU A O 1
ATOM 2234 N N . LEU A 1 293 ? -11.673 -60.264 -52.838 1.00 28.38 290 LEU A N 1
ATOM 2235 C CA . LEU A 1 293 ? -11.737 -61.666 -53.230 1.00 30.70 290 LEU A CA 1
ATOM 2236 C C . LEU A 1 293 ? -10.560 -62.481 -52.676 1.00 31.62 290 LEU A C 1
ATOM 2237 O O . LEU A 1 293 ? -10.699 -63.699 -52.552 1.00 29.87 290 LEU A O 1
ATOM 2242 N N . THR A 1 294 ? -9.441 -61.832 -52.353 1.00 29.01 291 THR A N 1
ATOM 2243 C CA . THR A 1 294 ? -8.219 -62.548 -51.962 1.00 30.68 291 THR A CA 1
ATOM 2244 C C . THR A 1 294 ? -7.911 -62.342 -50.480 1.00 31.32 291 THR A C 1
ATOM 2245 O O . THR A 1 294 ? -6.810 -62.645 -50.030 1.00 32.61 291 THR A O 1
ATOM 2249 N N . ASN A 1 295 ? -8.834 -61.718 -49.735 1.00 28.54 292 ASN A N 1
ATOM 2250 C CA . ASN A 1 295 ? -8.631 -61.395 -48.332 1.00 33.67 292 ASN A CA 1
ATOM 2251 C C . ASN A 1 295 ? -7.394 -60.521 -48.128 1.00 36.83 292 ASN A C 1
ATOM 2252 O O . ASN A 1 295 ? -6.732 -60.636 -47.099 1.00 32.93 292 ASN A O 1
ATOM 2257 N N . THR A 1 296 ? -7.116 -59.591 -49.067 1.00 33.23 293 THR A N 1
ATOM 2258 C CA . THR A 1 296 ? -6.041 -58.630 -48.940 1.00 32.42 293 THR A CA 1
ATOM 2259 C C . THR A 1 296 ? -6.561 -57.426 -48.143 1.00 31.71 293 THR A C 1
ATOM 2260 O O . THR A 1 296 ? -7.680 -56.951 -48.373 1.00 32.60 293 THR A O 1
ATOM 2264 N N . PRO A 1 297 ? -5.746 -56.829 -47.241 1.00 35.63 294 PRO A N 1
ATOM 2265 C CA . PRO A 1 297 ? -6.148 -55.638 -46.502 1.00 35.63 294 PRO A CA 1
ATOM 2266 C C . PRO A 1 297 ? -6.536 -54.459 -47.413 1.00 32.60 294 PRO A C 1
ATOM 2267 O O . PRO A 1 297 ? -5.973 -54.275 -48.506 1.00 33.51 294 PRO A O 1
ATOM 2271 N N . PHE A 1 298 ? -7.482 -53.662 -46.897 1.00 32.64 295 PHE A N 1
ATOM 2272 C CA . PHE A 1 298 ? -7.933 -52.442 -47.558 1.00 35.71 295 PHE A CA 1
ATOM 2273 C C . PHE A 1 298 ? -6.743 -51.534 -47.804 1.00 39.24 295 PHE A C 1
ATOM 2274 O O . PHE A 1 298 ? -5.851 -51.439 -46.952 1.00 36.63 295 PHE A O 1
ATOM 2282 N N . PRO A 1 299 ? -6.659 -50.806 -48.951 1.00 36.70 296 PRO A N 1
ATOM 2283 C CA . PRO A 1 299 ? -5.487 -49.968 -49.191 1.00 39.82 296 PRO A CA 1
ATOM 2284 C C . PRO A 1 299 ? -5.392 -48.872 -48.134 1.00 34.73 296 PRO A C 1
ATOM 2285 O O . PRO A 1 299 ? -6.395 -48.480 -47.536 1.00 34.95 296 PRO A O 1
ATOM 2289 N N . LYS A 1 300 ? -4.150 -48.463 -47.905 1.00 40.61 297 LYS A N 1
ATOM 2290 C CA . LYS A 1 300 ? -3.796 -47.387 -46.997 1.00 45.05 297 LYS A CA 1
ATOM 2291 C C . LYS A 1 300 ? -4.250 -46.020 -47.527 1.00 37.13 297 LYS A C 1
ATOM 2292 O O . LYS A 1 300 ? -3.846 -45.563 -48.594 1.00 38.22 297 LYS A O 1
ATOM 2298 N N . ILE A 1 301 ? -5.026 -45.334 -46.698 1.00 37.37 298 ILE A N 1
ATOM 2299 C CA . ILE A 1 301 ? -5.495 -43.995 -47.024 1.00 39.74 298 ILE A CA 1
ATOM 2300 C C . ILE A 1 301 ? -4.720 -42.972 -46.195 1.00 40.58 298 ILE A C 1
ATOM 2301 O O . ILE A 1 301 ? -4.693 -43.074 -44.981 1.00 38.94 298 ILE A O 1
ATOM 2306 N N . GLU A 1 302 ? -4.153 -41.952 -46.848 1.00 37.20 299 GLU A N 1
ATOM 2307 C CA . GLU A 1 302 ? -3.451 -40.896 -46.149 1.00 38.96 299 GLU A CA 1
ATOM 2308 C C . GLU A 1 302 ? -4.397 -40.160 -45.208 1.00 43.29 299 GLU A C 1
ATOM 2309 O O . GLU A 1 302 ? -5.629 -40.098 -45.378 1.00 39.95 299 GLU A O 1
ATOM 2315 N N . SER A 1 303 ? -3.775 -39.632 -44.153 1.00 42.78 300 SER A N 1
ATOM 2316 C CA . SER A 1 303 ? -4.496 -38.816 -43.205 1.00 44.72 300 SER A CA 1
ATOM 2317 C C . SER A 1 303 ? -3.851 -37.434 -43.228 1.00 40.98 300 SER A C 1
ATOM 2318 O O . SER A 1 303 ? -2.683 -37.303 -42.906 1.00 48.82 300 SER A O 1
ATOM 2321 N N . LEU A 1 304 ? -4.612 -36.424 -43.651 1.00 47.35 301 LEU A N 1
ATOM 2322 C CA . LEU A 1 304 ? -4.115 -35.057 -43.701 1.00 44.13 301 LEU A CA 1
ATOM 2323 C C . LEU A 1 304 ? -4.766 -34.300 -42.561 1.00 41.74 301 LEU A C 1
ATOM 2324 O O . LEU A 1 304 ? -5.974 -34.192 -42.545 1.00 44.01 301 LEU A O 1
ATOM 2329 N N . ASN A 1 305 ? -3.981 -33.789 -41.618 1.00 48.83 302 ASN A N 1
ATOM 2330 C CA . ASN A 1 305 ? -4.569 -33.068 -40.503 1.00 57.79 302 ASN A CA 1
ATOM 2331 C C . ASN A 1 305 ? -3.699 -31.841 -40.229 1.00 56.81 302 ASN A C 1
ATOM 2332 O O . ASN A 1 305 ? -2.832 -31.873 -39.361 1.00 54.47 302 ASN A O 1
ATOM 2337 N N . PRO A 1 306 ? -3.854 -30.746 -41.011 1.00 53.21 303 PRO A N 1
ATOM 2338 C CA . PRO A 1 306 ? -3.020 -29.563 -40.831 1.00 58.58 303 PRO A CA 1
ATOM 2339 C C . PRO A 1 306 ? -3.400 -28.910 -39.503 1.00 59.67 303 PRO A C 1
ATOM 2340 O O . PRO A 1 306 ? -4.591 -28.803 -39.197 1.00 52.31 303 PRO A O 1
ATOM 2344 N N . SER A 1 307 ? -2.394 -28.486 -38.728 1.00 63.69 304 SER A N 1
ATOM 2345 C CA . SER A 1 307 ? -2.662 -27.776 -37.479 1.00 72.65 304 SER A CA 1
ATOM 2346 C C . SER A 1 307 ? -2.924 -26.287 -37.730 1.00 67.82 304 SER A C 1
ATOM 2347 O O . SER A 1 307 ? -3.786 -25.725 -37.065 1.00 76.53 304 SER A O 1
ATOM 2350 N N . LYS A 1 308 ? -2.246 -25.665 -38.714 1.00 75.19 305 LYS A N 1
ATOM 2351 C CA . LYS A 1 308 ? -2.568 -24.296 -39.119 1.00 72.86 305 LYS A CA 1
ATOM 2352 C C . LYS A 1 308 ? -4.046 -24.202 -39.523 1.00 71.02 305 LYS A C 1
ATOM 2353 O O . LYS A 1 308 ? -4.572 -25.069 -40.218 1.00 62.06 305 LYS A O 1
ATOM 2359 N N . LYS A 1 309 ? -4.712 -23.134 -39.067 1.00 63.63 306 LYS A N 1
ATOM 2360 C CA . LYS A 1 309 ? -6.138 -22.940 -39.256 1.00 70.83 306 LYS A CA 1
ATOM 2361 C C . LYS A 1 309 ? -6.443 -22.257 -40.593 1.00 71.61 306 LYS A C 1
ATOM 2362 O O . LYS A 1 309 ? -7.407 -22.627 -41.266 1.00 62.33 306 LYS A O 1
ATOM 2368 N N . LYS A 1 310 ? -5.668 -21.225 -40.966 1.00 70.18 307 LYS A N 1
ATOM 2369 C CA . LYS A 1 310 ? -5.938 -20.524 -42.216 1.00 76.73 307 LYS A CA 1
ATOM 2370 C C . LYS A 1 310 ? -4.670 -19.875 -42.765 1.00 69.12 307 LYS A C 1
ATOM 2371 O O . LYS A 1 310 ? -3.606 -19.955 -42.159 1.00 60.69 307 LYS A O 1
ATOM 2377 N N . ASN A 1 311 ? -4.793 -19.319 -43.977 1.00 70.56 308 ASN A N 1
ATOM 2378 C CA . ASN A 1 311 ? -3.826 -18.377 -44.515 1.00 67.84 308 ASN A CA 1
ATOM 2379 C C . ASN A 1 311 ? -4.631 -17.273 -45.206 1.00 66.58 308 ASN A C 1
ATOM 2380 O O . ASN A 1 311 ? -5.855 -17.216 -45.063 1.00 60.41 308 ASN A O 1
ATOM 2385 N N . ASN A 1 312 ? -3.939 -16.447 -45.999 1.00 60.74 309 ASN A N 1
ATOM 2386 C CA . ASN A 1 312 ? -4.528 -15.258 -46.605 1.00 72.89 309 ASN A CA 1
ATOM 2387 C C . ASN A 1 312 ? -5.341 -15.579 -47.865 1.00 64.74 309 ASN A C 1
ATOM 2388 O O . ASN A 1 312 ? -5.946 -14.674 -48.435 1.00 66.41 309 ASN A O 1
ATOM 2393 N N . PHE A 1 313 ? -5.335 -16.840 -48.325 1.00 55.29 310 PHE A N 1
ATOM 2394 C CA . PHE A 1 313 ? -5.983 -17.192 -49.576 1.00 50.99 310 PHE A CA 1
ATOM 2395 C C . PHE A 1 313 ? -7.495 -17.174 -49.355 1.00 50.45 310 PHE A C 1
ATOM 2396 O O . PHE A 1 313 ? -8.016 -17.662 -48.348 1.00 50.09 310 PHE A O 1
ATOM 2404 N N . ASN A 1 314 ? -8.189 -16.576 -50.332 1.00 51.76 311 ASN A N 1
ATOM 2405 C CA . ASN A 1 314 ? -9.640 -16.554 -50.376 1.00 49.70 311 ASN A CA 1
ATOM 2406 C C . ASN A 1 314 ? -10.193 -17.739 -51.177 1.00 40.96 311 ASN A C 1
ATOM 2407 O O . ASN A 1 314 ? -10.226 -17.704 -52.410 1.00 40.00 311 ASN A O 1
ATOM 2412 N N . MET A 1 315 ? -10.748 -18.715 -50.438 1.00 42.35 312 MET A N 1
ATOM 2413 C CA . MET A 1 315 ? -11.341 -19.929 -50.984 1.00 39.46 312 MET A CA 1
ATOM 2414 C C . MET A 1 315 ? -12.677 -19.619 -51.655 1.00 39.10 312 MET A C 1
ATOM 2415 O O . MET A 1 315 ? -13.263 -20.490 -52.294 1.00 37.55 312 MET A O 1
ATOM 2420 N N . GLN A 1 316 ? -13.157 -18.362 -51.558 1.00 38.27 313 GLN A N 1
ATOM 2421 C CA . GLN A 1 316 ? -14.422 -18.008 -52.167 1.00 39.92 313 GLN A CA 1
ATOM 2422 C C . GLN A 1 316 ? -14.211 -17.109 -53.382 1.00 38.39 313 GLN A C 1
ATOM 2423 O O . GLN A 1 316 ? -15.180 -16.717 -53.999 1.00 37.22 313 GLN A O 1
ATOM 2429 N N . ASP A 1 317 ? -12.963 -16.895 -53.815 1.00 39.20 314 ASP A N 1
ATOM 2430 C CA . ASP A 1 317 ? -12.694 -16.096 -55.010 1.00 39.43 314 ASP A CA 1
ATOM 2431 C C . ASP A 1 317 ? -12.418 -16.999 -56.212 1.00 38.14 314 ASP A C 1
ATOM 2432 O O . ASP A 1 317 ? -11.374 -17.668 -56.262 1.00 35.47 314 ASP A O 1
ATOM 2437 N N . PRO A 1 318 ? -13.343 -17.085 -57.201 1.00 35.01 315 PRO A N 1
ATOM 2438 C CA . PRO A 1 318 ? -13.152 -17.996 -58.322 1.00 36.98 315 PRO A CA 1
ATOM 2439 C C . PRO A 1 318 ? -11.919 -17.664 -59.173 1.00 40.91 315 PRO A C 1
ATOM 2440 O O . PRO A 1 318 ? -11.258 -18.575 -59.682 1.00 34.67 315 PRO A O 1
ATOM 2444 N N . PHE A 1 319 ? -11.584 -16.363 -59.268 1.00 39.63 316 PHE A N 1
ATOM 2445 C CA . PHE A 1 319 ? -10.436 -15.906 -60.046 1.00 39.57 316 PHE A CA 1
ATOM 2446 C C . PHE A 1 319 ? -9.109 -16.337 -59.419 1.00 34.86 316 PHE A C 1
ATOM 2447 O O . PHE A 1 319 ? -8.187 -16.662 -60.164 1.00 39.78 316 PHE A O 1
ATOM 2455 N N . ALA A 1 320 ? -9.009 -16.264 -58.094 1.00 35.82 317 ALA A N 1
ATOM 2456 C CA . ALA A 1 320 ? -7.844 -16.697 -57.335 1.00 36.99 317 ALA A CA 1
ATOM 2457 C C . ALA A 1 320 ? -7.571 -18.198 -57.506 1.00 42.31 317 ALA A C 1
ATOM 2458 O O . ALA A 1 320 ? -6.404 -18.611 -57.624 1.00 40.89 317 ALA A O 1
ATOM 2460 N N . TRP A 1 321 ? -8.638 -19.017 -57.551 1.00 40.91 318 TRP A N 1
ATOM 2461 C CA . TRP A 1 321 ? -8.480 -20.445 -57.801 1.00 39.23 318 TRP A CA 1
ATOM 2462 C C . TRP A 1 321 ? -7.927 -20.675 -59.209 1.00 39.27 318 TRP A C 1
ATOM 2463 O O . TRP A 1 321 ? -6.989 -21.453 -59.368 1.00 33.41 318 TRP A O 1
ATOM 2474 N N . GLN A 1 322 ? -8.490 -20.024 -60.241 1.00 36.66 319 GLN A N 1
ATOM 2475 C CA . GLN A 1 322 ? -7.994 -20.215 -61.608 1.00 40.61 319 GLN A CA 1
ATOM 2476 C C . GLN A 1 322 ? -6.476 -19.954 -61.702 1.00 36.28 319 GLN A C 1
ATOM 2477 O O . GLN A 1 322 ? -5.761 -20.742 -62.320 1.00 36.47 319 GLN A O 1
ATOM 2483 N N . LYS A 1 323 ? -6.003 -18.911 -61.036 1.00 34.07 320 LYS A N 1
ATOM 2484 C CA . LYS A 1 323 ? -4.618 -18.484 -61.041 1.00 42.56 320 LYS A CA 1
ATOM 2485 C C . LYS A 1 323 ? -3.702 -19.467 -60.298 1.00 41.92 320 LYS A C 1
ATOM 2486 O O . LYS A 1 323 ? -2.657 -19.844 -60.801 1.00 38.38 320 LYS A O 1
ATOM 2492 N N . ILE A 1 324 ? -4.107 -19.914 -59.103 1.00 37.90 321 ILE A N 1
ATOM 2493 C CA . ILE A 1 324 ? -3.289 -20.808 -58.302 1.00 33.63 321 ILE A CA 1
ATOM 2494 C C . ILE A 1 324 ? -3.302 -22.203 -58.937 1.00 36.35 321 ILE A C 1
ATOM 2495 O O . ILE A 1 324 ? -2.288 -22.902 -58.915 1.00 36.98 321 ILE A O 1
ATOM 2500 N N . ASN A 1 325 ? -4.396 -22.596 -59.613 1.00 32.72 322 ASN A N 1
ATOM 2501 C CA . ASN A 1 325 ? -4.447 -23.892 -60.268 1.00 34.98 322 ASN A CA 1
ATOM 2502 C C . ASN A 1 325 ? -3.401 -23.956 -61.390 1.00 41.16 322 ASN A C 1
ATOM 2503 O O . ASN A 1 325 ? -2.702 -24.960 -61.587 1.00 36.19 322 ASN A O 1
ATOM 2508 N N . LYS A 1 326 ? -3.380 -22.893 -62.196 1.00 37.75 323 LYS A N 1
ATOM 2509 C CA . LYS A 1 326 ? -2.425 -22.782 -63.287 1.00 43.93 323 LYS A CA 1
ATOM 2510 C C . LYS A 1 326 ? -0.983 -22.887 -62.771 1.00 40.83 323 LYS A C 1
ATOM 2511 O O . LYS A 1 326 ? -0.193 -23.619 -63.359 1.00 44.75 323 LYS A O 1
ATOM 2517 N N . GLN A 1 327 ? -0.664 -22.161 -61.698 1.00 39.25 324 GLN A N 1
ATOM 2518 C CA . GLN A 1 327 ? 0.633 -22.231 -61.027 1.00 44.34 324 GLN A CA 1
ATOM 2519 C C . GLN A 1 327 ? 0.960 -23.647 -60.561 1.00 45.21 324 GLN A C 1
ATOM 2520 O O . GLN A 1 327 ? 2.047 -24.178 -60.810 1.00 44.64 324 GLN A O 1
ATOM 2526 N N . ILE A 1 328 ? 0.025 -24.262 -59.850 1.00 39.21 325 ILE A N 1
ATOM 2527 C CA . ILE A 1 328 ? 0.244 -25.605 -59.351 1.00 41.44 325 ILE A CA 1
ATOM 2528 C C . ILE A 1 328 ? 0.529 -26.573 -60.511 1.00 44.78 325 ILE A C 1
ATOM 2529 O O . ILE A 1 328 ? 1.404 -27.418 -60.381 1.00 42.36 325 ILE A O 1
ATOM 2534 N N . ARG A 1 329 ? -0.221 -26.514 -61.629 1.00 40.45 326 ARG A N 1
ATOM 2535 C CA . ARG A 1 329 ? -0.067 -27.493 -62.702 1.00 46.56 326 ARG A CA 1
ATOM 2536 C C . ARG A 1 329 ? 1.208 -27.264 -63.543 1.00 52.73 326 ARG A C 1
ATOM 2537 O O . ARG A 1 329 ? 1.615 -28.162 -64.280 1.00 49.68 326 ARG A O 1
ATOM 2545 N N . ASP A 1 330 ? 1.805 -26.060 -63.466 1.00 47.45 327 ASP A N 1
ATOM 2546 C CA . ASP A 1 330 ? 3.059 -25.725 -64.140 1.00 50.99 327 ASP A CA 1
ATOM 2547 C C . ASP A 1 330 ? 4.243 -25.806 -63.159 1.00 54.50 327 ASP A C 1
ATOM 2548 O O . ASP A 1 330 ? 5.381 -25.571 -63.544 1.00 49.52 327 ASP A O 1
ATOM 2553 N N . ALA A 1 331 ? 4.009 -26.124 -61.878 1.00 44.95 328 ALA A N 1
ATOM 2554 C CA . ALA A 1 331 ? 5.083 -26.108 -60.886 1.00 53.53 328 ALA A CA 1
ATOM 2555 C C . ALA A 1 331 ? 5.988 -27.339 -61.072 1.00 58.62 328 ALA A C 1
ATOM 2556 O O . ALA A 1 331 ? 5.535 -28.478 -61.288 1.00 49.33 328 ALA A O 1
ATOM 2558 N N . ASN A 1 332 ? 7.293 -27.069 -61.031 1.00 62.42 329 ASN A N 1
ATOM 2559 C CA . ASN A 1 332 ? 8.319 -28.100 -61.052 1.00 68.52 329 ASN A CA 1
ATOM 2560 C C . ASN A 1 332 ? 8.339 -28.747 -59.664 1.00 66.37 329 ASN A C 1
ATOM 2561 O O . ASN A 1 332 ? 7.738 -28.197 -58.745 1.00 54.14 329 ASN A O 1
ATOM 2566 N N . ALA A 1 333 ? 9.067 -29.869 -59.505 1.00 75.06 330 ALA A N 1
ATOM 2567 C CA . ALA A 1 333 ? 9.116 -30.630 -58.255 1.00 80.88 330 ALA A CA 1
ATOM 2568 C C . ALA A 1 333 ? 9.422 -29.723 -57.051 1.00 71.03 330 ALA A C 1
ATOM 2569 O O . ALA A 1 333 ? 8.843 -29.884 -55.979 1.00 81.17 330 ALA A O 1
ATOM 2571 N N . SER A 1 334 ? 10.286 -28.721 -57.241 1.00 57.93 331 SER A N 1
ATOM 2572 C CA . SER A 1 334 ? 10.680 -27.800 -56.183 1.00 59.73 331 SER A CA 1
ATOM 2573 C C . SER A 1 334 ? 9.605 -26.782 -55.788 1.00 57.82 331 SER A C 1
ATOM 2574 O O . SER A 1 334 ? 9.559 -26.331 -54.633 1.00 59.33 331 SER A O 1
ATOM 2577 N N . GLN A 1 335 ? 8.844 -26.279 -56.779 1.00 64.17 332 GLN A N 1
ATOM 2578 C CA . GLN A 1 335 ? 7.836 -25.242 -56.537 1.00 57.62 332 GLN A CA 1
ATOM 2579 C C . GLN A 1 335 ? 6.630 -25.877 -55.824 1.00 43.86 332 GLN A C 1
ATOM 2580 O O . GLN A 1 335 ? 6.042 -25.245 -54.975 1.00 52.17 332 GLN A O 1
ATOM 2586 N N . LEU A 1 336 ? 6.327 -27.153 -56.125 1.00 53.80 333 LEU A N 1
ATOM 2587 C CA . LEU A 1 336 ? 5.289 -27.919 -55.448 1.00 57.39 333 LEU A CA 1
ATOM 2588 C C . LEU A 1 336 ? 5.534 -27.982 -53.940 1.00 66.16 333 LEU A C 1
ATOM 2589 O O . LEU A 1 336 ? 4.565 -27.973 -53.197 1.00 61.93 333 LEU A O 1
ATOM 2594 N N . ASP A 1 337 ? 6.803 -27.998 -53.482 1.00 70.61 334 ASP A N 1
ATOM 2595 C CA . ASP A 1 337 ? 7.106 -28.114 -52.060 1.00 63.61 334 ASP A CA 1
ATOM 2596 C C . ASP A 1 337 ? 6.876 -26.791 -51.350 1.00 56.83 334 ASP A C 1
ATOM 2597 O O . ASP A 1 337 ? 6.466 -26.771 -50.198 1.00 61.54 334 ASP A O 1
ATOM 2602 N N . VAL A 1 338 ? 7.161 -25.673 -52.021 1.00 59.29 335 VAL A N 1
ATOM 2603 C CA . VAL A 1 338 ? 6.838 -24.367 -51.458 1.00 56.35 335 VAL A CA 1
ATOM 2604 C C . VAL A 1 338 ? 5.317 -24.184 -51.327 1.00 50.85 335 VAL A C 1
ATOM 2605 O O . VAL A 1 338 ? 4.829 -23.645 -50.334 1.00 55.16 335 VAL A O 1
ATOM 2609 N N . LEU A 1 339 ? 4.590 -24.519 -52.408 1.00 54.32 336 LEU A N 1
ATOM 2610 C CA . LEU A 1 339 ? 3.132 -24.406 -52.461 1.00 50.06 336 LEU A CA 1
ATOM 2611 C C . LEU A 1 339 ? 2.512 -25.314 -51.385 1.00 44.46 336 LEU A C 1
ATOM 2612 O O . LEU A 1 339 ? 1.615 -24.888 -50.665 1.00 46.10 336 LEU A O 1
ATOM 2617 N N . ALA A 1 340 ? 3.048 -26.532 -51.229 1.00 52.45 337 ALA A N 1
ATOM 2618 C CA . ALA A 1 340 ? 2.573 -27.492 -50.231 1.00 54.24 337 ALA A CA 1
ATOM 2619 C C . ALA A 1 340 ? 2.600 -26.861 -48.848 1.00 51.03 337 ALA A C 1
ATOM 2620 O O . ALA A 1 340 ? 1.606 -26.917 -48.134 1.00 54.78 337 ALA A O 1
ATOM 2622 N N . LYS A 1 341 ? 3.727 -26.230 -48.492 1.00 52.92 338 LYS A N 1
ATOM 2623 C CA . LYS A 1 341 ? 3.884 -25.578 -47.196 1.00 55.47 338 LYS A CA 1
ATOM 2624 C C . LYS A 1 341 ? 2.919 -24.406 -47.064 1.00 54.40 338 LYS A C 1
ATOM 2625 O O . LYS A 1 341 ? 2.278 -24.272 -46.032 1.00 52.01 338 LYS A O 1
ATOM 2631 N N . GLU A 1 342 ? 2.803 -23.560 -48.110 1.00 53.38 339 GLU A N 1
ATOM 2632 C CA . GLU A 1 342 ? 1.918 -22.399 -48.049 1.00 54.58 339 GLU A CA 1
ATOM 2633 C C . GLU A 1 342 ? 0.462 -22.834 -47.787 1.00 49.70 339 GLU A C 1
ATOM 2634 O O . GLU A 1 342 ? -0.246 -22.198 -47.004 1.00 47.21 339 GLU A O 1
ATOM 2640 N N . PHE A 1 343 ? -0.013 -23.918 -48.431 1.00 46.27 340 PHE A N 1
ATOM 2641 C CA . PHE A 1 343 ? -1.436 -24.290 -48.380 1.00 44.14 340 PHE A CA 1
ATOM 2642 C C . PHE A 1 343 ? -1.746 -25.384 -47.355 1.00 46.98 340 PHE A C 1
ATOM 2643 O O . PHE A 1 343 ? -2.889 -25.870 -47.306 1.00 38.20 340 PHE A O 1
ATOM 2651 N N . ASP A 1 344 ? -0.746 -25.729 -46.519 1.00 46.84 341 ASP A N 1
ATOM 2652 C CA . ASP A 1 344 ? -0.906 -26.714 -45.452 1.00 51.30 341 ASP A CA 1
ATOM 2653 C C . ASP A 1 344 ? -1.683 -26.102 -44.276 1.00 51.34 341 ASP A C 1
ATOM 2654 O O . ASP A 1 344 ? -1.141 -25.908 -43.192 1.00 55.03 341 ASP A O 1
ATOM 2659 N N . THR A 1 345 ? -2.966 -25.803 -44.498 1.00 46.87 342 THR A N 1
ATOM 2660 C CA . THR A 1 345 ? -3.853 -25.254 -43.495 1.00 44.03 342 THR A CA 1
ATOM 2661 C C . THR A 1 345 ? -5.204 -25.935 -43.603 1.00 46.48 342 THR A C 1
ATOM 2662 O O . THR A 1 345 ? -5.527 -26.461 -44.661 1.00 43.65 342 THR A O 1
ATOM 2666 N N . GLN A 1 346 ? -6.025 -25.813 -42.547 1.00 47.07 343 GLN A N 1
ATOM 2667 C CA . GLN A 1 346 ? -7.376 -26.367 -42.522 1.00 47.76 343 GLN A CA 1
ATOM 2668 C C . GLN A 1 346 ? -8.263 -25.686 -43.558 1.00 43.73 343 GLN A C 1
ATOM 2669 O O . GLN A 1 346 ? -8.990 -26.365 -44.275 1.00 42.65 343 GLN A O 1
ATOM 2675 N N . GLU A 1 347 ? -8.203 -24.353 -43.662 1.00 46.56 344 GLU A N 1
ATOM 2676 C CA . GLU A 1 347 ? -9.117 -23.626 -44.551 1.00 53.39 344 GLU A CA 1
ATOM 2677 C C . GLU A 1 347 ? -8.825 -23.968 -46.027 1.00 40.09 344 GLU A C 1
ATOM 2678 O O . GLU A 1 347 ? -9.746 -24.059 -46.836 1.00 41.56 344 GLU A O 1
ATOM 2684 N N . THR A 1 348 ? -7.553 -24.239 -46.352 1.00 41.04 345 THR A N 1
ATOM 2685 C CA . THR A 1 348 ? -7.139 -24.542 -47.722 1.00 42.20 345 THR A CA 1
ATOM 2686 C C . THR A 1 348 ? -6.792 -26.028 -47.903 1.00 40.48 345 THR A C 1
ATOM 2687 O O . THR A 1 348 ? -6.056 -26.372 -48.829 1.00 36.77 345 THR A O 1
ATOM 2691 N N . LEU A 1 349 ? -7.416 -26.925 -47.123 1.00 40.29 346 LEU A N 1
ATOM 2692 C CA . LEU A 1 349 ? -7.143 -28.365 -47.184 1.00 39.94 346 LEU A CA 1
ATOM 2693 C C . LEU A 1 349 ? -7.351 -28.926 -48.599 1.00 37.50 346 LEU A C 1
ATOM 2694 O O . LEU A 1 349 ? -6.586 -29.767 -49.056 1.00 35.58 346 LEU A O 1
ATOM 2699 N N . PRO A 1 350 ? -8.440 -28.590 -49.332 1.00 34.20 347 PRO A N 1
ATOM 2700 C CA . PRO A 1 350 ? -8.595 -29.098 -50.698 1.00 32.05 347 PRO A CA 1
ATOM 2701 C C . PRO A 1 350 ? -7.443 -28.706 -51.629 1.00 32.43 347 PRO A C 1
ATOM 2702 O O . PRO A 1 350 ? -7.006 -29.530 -52.457 1.00 32.09 347 PRO A O 1
ATOM 2706 N N . ILE A 1 351 ? -6.916 -27.483 -51.467 1.00 31.49 348 ILE A N 1
ATOM 2707 C CA . ILE A 1 351 ? -5.758 -27.095 -52.268 1.00 33.82 348 ILE A CA 1
ATOM 2708 C C . ILE A 1 351 ? -4.521 -27.904 -51.839 1.00 33.59 348 ILE A C 1
ATOM 2709 O O . ILE A 1 351 ? -3.790 -28.404 -52.677 1.00 34.28 348 ILE A O 1
ATOM 2714 N N . TYR A 1 352 ? -4.312 -28.097 -50.543 1.00 34.83 349 TYR A N 1
ATOM 2715 C CA . TYR A 1 352 ? -3.210 -28.903 -50.045 1.00 36.07 349 TYR A CA 1
ATOM 2716 C C . TYR A 1 352 ? -3.258 -30.306 -50.651 1.00 35.24 349 TYR A C 1
ATOM 2717 O O . TYR A 1 352 ? -2.237 -30.775 -51.142 1.00 39.07 349 TYR A O 1
ATOM 2726 N N . ALA A 1 353 ? -4.408 -31.004 -50.601 1.00 34.09 350 ALA A N 1
ATOM 2727 C CA . ALA A 1 353 ? -4.466 -32.383 -51.083 1.00 33.47 350 ALA A CA 1
ATOM 2728 C C . ALA A 1 353 ? -4.187 -32.424 -52.589 1.00 34.51 350 ALA A C 1
ATOM 2729 O O . ALA A 1 353 ? -3.584 -33.371 -53.115 1.00 36.03 350 ALA A O 1
ATOM 2731 N N . TYR A 1 354 ? -4.643 -31.374 -53.292 1.00 35.77 351 TYR A N 1
ATOM 2732 C CA . TYR A 1 354 ? -4.443 -31.239 -54.730 1.00 36.89 351 TYR A CA 1
ATOM 2733 C C . TYR A 1 354 ? -2.949 -31.125 -55.052 1.00 34.08 351 TYR A C 1
ATOM 2734 O O . TYR A 1 354 ? -2.432 -31.813 -55.953 1.00 37.69 351 TYR A O 1
ATOM 2743 N N . ILE A 1 355 ? -2.228 -30.304 -54.279 1.00 37.33 352 ILE A N 1
ATOM 2744 C CA . ILE A 1 355 ? -0.783 -30.188 -54.424 1.00 36.30 352 ILE A CA 1
ATOM 2745 C C . ILE A 1 355 ? -0.068 -31.512 -54.127 1.00 42.76 352 ILE A C 1
ATOM 2746 O O . ILE A 1 355 ? 0.816 -31.916 -54.893 1.00 38.31 352 ILE A O 1
ATOM 2751 N N . LEU A 1 356 ? -0.424 -32.177 -53.009 1.00 38.62 353 LEU A N 1
ATOM 2752 C CA . LEU A 1 356 ? 0.190 -33.441 -52.607 1.00 37.07 353 LEU A CA 1
ATOM 2753 C C . LEU A 1 356 ? -0.015 -34.522 -53.665 1.00 39.95 353 LEU A C 1
ATOM 2754 O O . LEU A 1 356 ? 0.897 -35.316 -53.889 1.00 41.44 353 LEU A O 1
ATOM 2759 N N . GLU A 1 357 ? -1.198 -34.556 -54.305 1.00 38.30 354 GLU A N 1
ATOM 2760 C CA . GLU A 1 357 ? -1.476 -35.534 -55.335 1.00 42.89 354 GLU A CA 1
ATOM 2761 C C . GLU A 1 357 ? -0.421 -35.421 -56.452 1.00 50.34 354 GLU A C 1
ATOM 2762 O O . GLU A 1 357 ? 0.149 -36.447 -56.798 1.00 52.90 354 GLU A O 1
ATOM 2768 N N . ARG A 1 358 ? -0.037 -34.202 -56.894 1.00 50.32 355 ARG A N 1
ATOM 2769 C CA . ARG A 1 358 ? 1.031 -34.017 -57.883 1.00 52.11 355 ARG A CA 1
ATOM 2770 C C . ARG A 1 358 ? 2.420 -34.267 -57.283 1.00 50.57 355 ARG A C 1
ATOM 2771 O O . ARG A 1 358 ? 3.284 -34.872 -57.913 1.00 62.27 355 ARG A O 1
ATOM 2779 N N . LYS A 1 359 ? 2.665 -33.786 -56.077 1.00 48.81 356 LYS A N 1
ATOM 2780 C CA . LYS A 1 359 ? 3.987 -33.839 -55.466 1.00 50.14 356 LYS A CA 1
ATOM 2781 C C . LYS A 1 359 ? 4.469 -35.275 -55.250 1.00 54.62 356 LYS A C 1
ATOM 2782 O O . LYS A 1 359 ? 5.677 -35.511 -55.267 1.00 58.63 356 LYS A O 1
ATOM 2788 N N . ASN A 1 360 ? 3.530 -36.211 -55.028 1.00 49.19 357 ASN A N 1
ATOM 2789 C CA . ASN A 1 360 ? 3.807 -37.619 -54.752 1.00 56.56 357 ASN A CA 1
ATOM 2790 C C . ASN A 1 360 ? 3.573 -38.458 -56.004 1.00 59.94 357 ASN A C 1
ATOM 2791 O O . ASN A 1 360 ? 3.405 -39.683 -55.906 1.00 60.54 357 ASN A O 1
ATOM 2796 N N . ASN A 1 361 ? 3.543 -37.780 -57.169 1.00 63.19 358 ASN A N 1
ATOM 2797 C CA . ASN A 1 361 ? 3.526 -38.435 -58.478 1.00 72.63 358 ASN A CA 1
ATOM 2798 C C . ASN A 1 361 ? 2.302 -39.343 -58.615 1.00 64.73 358 ASN A C 1
ATOM 2799 O O . ASN A 1 361 ? 2.367 -40.360 -59.307 1.00 62.50 358 ASN A O 1
ATOM 2804 N N . PHE A 1 362 ? 1.203 -38.972 -57.931 1.00 61.75 359 PHE A N 1
ATOM 2805 C CA . PHE A 1 362 ? -0.084 -39.667 -57.968 1.00 66.17 359 PHE A CA 1
ATOM 2806 C C . PHE A 1 362 ? 0.005 -41.108 -57.431 1.00 65.41 359 PHE A C 1
ATOM 2807 O O . PHE A 1 362 ? -0.689 -41.977 -57.952 1.00 60.89 359 PHE A O 1
ATOM 2815 N N . LYS A 1 363 ? 0.784 -41.350 -56.350 1.00 60.65 360 LYS A N 1
ATOM 2816 C CA . LYS A 1 363 ? 0.974 -42.691 -55.793 1.00 55.74 360 LYS A CA 1
ATOM 2817 C C . LYS A 1 363 ? 0.283 -42.878 -54.439 1.00 52.53 360 LYS A C 1
ATOM 2818 O O . LYS A 1 363 ? 0.112 -43.992 -53.976 1.00 49.39 360 LYS A O 1
ATOM 2824 N N . LYS A 1 364 ? -0.121 -41.795 -53.770 1.00 49.14 361 LYS A N 1
ATOM 2825 C CA . LYS A 1 364 ? -0.754 -41.923 -52.469 1.00 47.36 361 LYS A CA 1
ATOM 2826 C C . LYS A 1 364 ? -2.248 -41.649 -52.623 1.00 37.33 361 LYS A C 1
ATOM 2827 O O . LYS A 1 364 ? -2.659 -40.999 -53.574 1.00 37.11 361 LYS A O 1
ATOM 2833 N N . HIS A 1 365 ? -3.034 -42.154 -51.681 1.00 36.35 362 HIS A N 1
ATOM 2834 C CA . HIS A 1 365 ? -4.489 -42.068 -51.747 1.00 36.44 362 HIS A CA 1
ATOM 2835 C C . HIS A 1 365 ? -4.981 -40.997 -50.785 1.00 36.01 362 HIS A C 1
ATOM 2836 O O . HIS A 1 365 ? -4.955 -41.196 -49.560 1.00 37.10 362 HIS A O 1
ATOM 2843 N N . TYR A 1 366 ? -5.517 -39.906 -51.344 1.00 33.03 363 TYR A N 1
ATOM 2844 C CA . TYR A 1 366 ? -6.016 -38.811 -50.525 1.00 35.62 363 TYR A CA 1
ATOM 2845 C C . TYR A 1 366 ? -7.530 -38.755 -50.647 1.00 36.20 363 TYR A C 1
ATOM 2846 O O . TYR A 1 366 ? -8.086 -38.643 -51.750 1.00 33.65 363 TYR A O 1
ATOM 2855 N N . PHE A 1 367 ? -8.187 -38.912 -49.505 1.00 31.54 364 PHE A N 1
ATOM 2856 C CA . PHE A 1 367 ? -9.634 -38.939 -49.441 1.00 34.18 364 PHE A CA 1
ATOM 2857 C C . PHE A 1 367 ? -10.039 -38.010 -48.304 1.00 35.23 364 PHE A C 1
ATOM 2858 O O . PHE A 1 367 ? -10.273 -38.466 -47.198 1.00 34.61 364 PHE A O 1
ATOM 2866 N N . ILE A 1 368 ? -10.026 -36.708 -48.567 1.00 33.92 365 ILE A N 1
ATOM 2867 C CA . ILE A 1 368 ? -10.279 -35.733 -47.522 1.00 34.79 365 ILE A CA 1
ATOM 2868 C C . ILE A 1 368 ? -11.783 -35.602 -47.287 1.00 31.13 365 ILE A C 1
ATOM 2869 O O . ILE A 1 368 ? -12.598 -36.081 -48.074 1.00 31.78 365 ILE A O 1
ATOM 2874 N N . MET A 1 369 ? -12.128 -34.960 -46.157 1.00 32.52 366 MET A N 1
ATOM 2875 C CA . MET A 1 369 ? -13.504 -34.730 -45.770 1.00 35.42 366 MET A CA 1
ATOM 2876 C C . MET A 1 369 ? -13.641 -33.305 -45.274 1.00 38.88 366 MET A C 1
ATOM 2877 O O . MET A 1 369 ? -13.868 -33.067 -44.099 1.00 40.07 366 MET A O 1
ATOM 2882 N N . PRO A 1 370 ? -13.528 -32.305 -46.162 1.00 36.22 367 PRO A N 1
ATOM 2883 C CA . PRO A 1 370 ? -13.535 -30.908 -45.721 1.00 35.15 367 PRO A CA 1
ATOM 2884 C C . PRO A 1 370 ? -14.953 -30.408 -45.479 1.00 32.99 367 PRO A C 1
ATOM 2885 O O . PRO A 1 370 ? -15.905 -30.988 -46.010 1.00 34.26 367 PRO A O 1
ATOM 2889 N N . TYR A 1 371 ? -15.085 -29.332 -44.670 1.00 35.10 368 TYR A N 1
ATOM 2890 C CA . TYR A 1 371 ? -16.373 -28.723 -44.359 1.00 37.99 368 TYR A CA 1
ATOM 2891 C C . TYR A 1 371 ? -17.321 -29.785 -43.792 1.00 38.01 368 TYR A C 1
ATOM 2892 O O . TYR A 1 371 ? -18.516 -29.782 -44.065 1.00 35.24 368 TYR A O 1
ATOM 2901 N N . TYR A 1 372 ? -16.766 -30.728 -43.008 1.00 38.92 369 TYR A N 1
ATOM 2902 C CA . TYR A 1 372 ? -17.462 -31.928 -42.552 1.00 41.08 369 TYR A CA 1
ATOM 2903 C C . TYR A 1 372 ? -18.636 -31.594 -41.614 1.00 36.63 369 TYR A C 1
ATOM 2904 O O . TYR A 1 372 ? -19.636 -32.315 -41.566 1.00 37.35 369 TYR A O 1
ATOM 2913 N N . ASP A 1 373 ? -18.555 -30.451 -40.926 1.00 44.39 370 ASP A N 1
ATOM 2914 C CA . ASP A 1 373 ? -19.649 -30.004 -40.069 1.00 46.24 370 ASP A CA 1
ATOM 2915 C C . ASP A 1 373 ? -20.985 -29.941 -40.803 1.00 49.34 370 ASP A C 1
ATOM 2916 O O . ASP A 1 373 ? -22.027 -30.137 -40.188 1.00 43.59 370 ASP A O 1
ATOM 2921 N N . ASN A 1 374 ? -20.975 -29.662 -42.117 1.00 42.70 371 ASN A N 1
ATOM 2922 C CA . ASN A 1 374 ? -22.205 -29.579 -42.878 1.00 36.64 371 ASN A CA 1
ATOM 2923 C C . ASN A 1 374 ? -22.824 -30.934 -43.185 1.00 35.81 371 ASN A C 1
ATOM 2924 O O . ASN A 1 374 ? -23.988 -30.981 -43.573 1.00 42.55 371 ASN A O 1
ATOM 2929 N N . ILE A 1 375 ? -22.096 -32.048 -43.046 1.00 37.81 372 ILE A N 1
ATOM 2930 C CA . ILE A 1 375 ? -22.708 -33.325 -43.377 1.00 37.65 372 ILE A CA 1
ATOM 2931 C C . ILE A 1 375 ? -22.727 -34.301 -42.185 1.00 34.26 372 ILE A C 1
ATOM 2932 O O . ILE A 1 375 ? -23.281 -35.391 -42.329 1.00 37.60 372 ILE A O 1
ATOM 2937 N N . LYS A 1 376 ? -22.170 -33.922 -41.037 1.00 40.14 373 LYS A N 1
ATOM 2938 C CA . LYS A 1 376 ? -21.951 -34.893 -39.965 1.00 48.08 373 LYS A CA 1
ATOM 2939 C C . LYS A 1 376 ? -23.282 -35.392 -39.382 1.00 44.35 373 LYS A C 1
ATOM 2940 O O . LYS A 1 376 ? -23.301 -36.454 -38.773 1.00 49.54 373 LYS A O 1
ATOM 2946 N N . ASP A 1 377 ? -24.404 -34.727 -39.676 1.00 42.32 374 ASP A N 1
ATOM 2947 C CA . ASP A 1 377 ? -25.707 -35.138 -39.166 1.00 50.09 374 ASP A CA 1
ATOM 2948 C C . ASP A 1 377 ? -26.472 -35.995 -40.169 1.00 49.84 374 ASP A C 1
ATOM 2949 O O . ASP A 1 377 ? -27.449 -36.628 -39.789 1.00 48.76 374 ASP A O 1
ATOM 2954 N N . TYR A 1 378 ? -25.966 -36.149 -41.402 1.00 42.70 375 TYR A N 1
ATOM 2955 C CA . TYR A 1 378 ? -26.519 -37.160 -42.283 1.00 38.45 375 TYR A CA 1
ATOM 2956 C C . TYR A 1 378 ? -26.062 -38.547 -41.830 1.00 30.98 375 TYR A C 1
ATOM 2957 O O . TYR A 1 378 ? -25.031 -38.711 -41.195 1.00 36.77 375 TYR A O 1
ATOM 2966 N N . ASN A 1 379 ? -26.783 -39.573 -42.250 1.00 38.33 376 ASN A N 1
ATOM 2967 C CA . ASN A 1 379 ? -26.275 -40.907 -41.988 1.00 43.31 376 ASN A CA 1
ATOM 2968 C C . ASN A 1 379 ? -25.009 -41.139 -42.816 1.00 49.60 376 ASN A C 1
ATOM 2969 O O . ASN A 1 379 ? -24.809 -40.516 -43.867 1.00 38.17 376 ASN A O 1
ATOM 2974 N N . LYS A 1 380 ? -24.170 -42.051 -42.311 1.00 39.93 377 LYS A N 1
ATOM 2975 C CA . LYS A 1 380 ? -22.845 -42.300 -42.836 1.00 43.62 377 LYS A CA 1
ATOM 2976 C C . LYS A 1 380 ? -22.838 -42.757 -44.296 1.00 38.29 377 LYS A C 1
ATOM 2977 O O . LYS A 1 380 ? -21.870 -42.451 -44.993 1.00 39.94 377 LYS A O 1
ATOM 2983 N N . THR A 1 381 ? -23.863 -43.488 -44.747 1.00 33.57 378 THR A N 1
ATOM 2984 C CA . THR A 1 381 ? -23.923 -43.979 -46.113 1.00 39.17 378 THR A CA 1
ATOM 2985 C C . THR A 1 381 ? -24.147 -42.788 -47.055 1.00 39.70 378 THR A C 1
ATOM 2986 O O . THR A 1 381 ? -23.562 -42.738 -48.145 1.00 35.36 378 THR A O 1
ATOM 2990 N N . ARG A 1 382 ? -24.984 -41.840 -46.595 1.00 33.34 379 ARG A N 1
ATOM 2991 C CA . ARG A 1 382 ? -25.265 -40.618 -47.316 1.00 34.61 379 ARG A CA 1
ATOM 2992 C C . ARG A 1 382 ? -24.028 -39.743 -47.351 1.00 30.94 379 ARG A C 1
ATOM 2993 O O . ARG A 1 382 ? -23.702 -39.191 -48.398 1.00 33.92 379 ARG A O 1
ATOM 3001 N N . GLN A 1 383 ? -23.344 -39.595 -46.216 1.00 30.47 380 GLN A N 1
ATOM 3002 C CA . GLN A 1 383 ? -22.114 -38.840 -46.132 1.00 32.40 380 GLN A CA 1
ATOM 3003 C C . GLN A 1 383 ? -21.126 -39.348 -47.183 1.00 38.59 380 GLN A C 1
ATOM 3004 O O . GLN A 1 383 ? -20.428 -38.553 -47.821 1.00 31.25 380 GLN A O 1
ATOM 3010 N N . ALA A 1 384 ? -20.999 -40.678 -47.267 1.00 31.06 381 ALA A N 1
ATOM 3011 C CA . ALA A 1 384 ? -20.022 -41.300 -48.155 1.00 32.37 381 ALA A CA 1
ATOM 3012 C C . ALA A 1 384 ? -20.345 -40.982 -49.619 1.00 31.97 381 ALA A C 1
ATOM 3013 O O . ALA A 1 384 ? -19.433 -40.808 -50.412 1.00 30.99 381 ALA A O 1
ATOM 3015 N N . LEU A 1 385 ? -21.612 -41.062 -49.990 1.00 29.27 382 LEU A N 1
ATOM 3016 C CA . LEU A 1 385 ? -22.045 -40.782 -51.356 1.00 32.99 382 LEU A CA 1
ATOM 3017 C C . LEU A 1 385 ? -21.802 -39.313 -51.716 1.00 36.36 382 LEU A C 1
ATOM 3018 O O . LEU A 1 385 ? -21.294 -39.019 -52.805 1.00 30.21 382 LEU A O 1
ATOM 3023 N N . ILE A 1 386 ? -22.138 -38.389 -50.792 1.00 29.72 383 ILE A N 1
ATOM 3024 C CA . ILE A 1 386 ? -21.839 -36.980 -50.989 1.00 31.92 383 ILE A CA 1
ATOM 3025 C C . ILE A 1 386 ? -20.346 -36.745 -51.217 1.00 31.33 383 ILE A C 1
ATOM 3026 O O . ILE A 1 386 ? -19.933 -36.045 -52.166 1.00 30.29 383 ILE A O 1
ATOM 3031 N N . LEU A 1 387 ? -19.515 -37.295 -50.331 1.00 27.39 384 LEU A N 1
ATOM 3032 C CA . LEU A 1 387 ? -18.083 -37.131 -50.407 1.00 28.91 384 LEU A CA 1
ATOM 3033 C C . LEU A 1 387 ? -17.521 -37.751 -51.707 1.00 29.46 384 LEU A C 1
ATOM 3034 O O . LEU A 1 387 ? -16.581 -37.208 -52.303 1.00 31.55 384 LEU A O 1
ATOM 3039 N N . ALA A 1 388 ? -18.067 -38.894 -52.099 1.00 26.18 385 ALA A N 1
ATOM 3040 C CA . ALA A 1 388 ? -17.623 -39.636 -53.277 1.00 29.42 385 ALA A CA 1
ATOM 3041 C C . ALA A 1 388 ? -17.831 -38.807 -54.543 1.00 30.89 385 ALA A C 1
ATOM 3042 O O . ALA A 1 388 ? -16.957 -38.766 -55.401 1.00 29.09 385 ALA A O 1
ATOM 3044 N N . ILE A 1 389 ? -19.001 -38.160 -54.596 1.00 29.71 386 ILE A N 1
ATOM 3045 C CA . ILE A 1 389 ? -19.415 -37.288 -55.701 1.00 30.43 386 ILE A CA 1
ATOM 3046 C C . ILE A 1 389 ? -18.550 -36.031 -55.704 1.00 28.29 386 ILE A C 1
ATOM 3047 O O . ILE A 1 389 ? -17.987 -35.710 -56.741 1.00 28.54 386 ILE A O 1
ATOM 3052 N N . ALA A 1 390 ? -18.347 -35.360 -54.557 1.00 25.71 387 ALA A N 1
ATOM 3053 C CA . ALA A 1 390 ? -17.579 -34.132 -54.500 1.00 29.78 387 ALA A CA 1
ATOM 3054 C C . ALA A 1 390 ? -16.121 -34.373 -54.911 1.00 33.11 387 ALA A C 1
ATOM 3055 O O . ALA A 1 390 ? -15.502 -33.551 -55.619 1.00 27.99 387 ALA A O 1
ATOM 3057 N N . ARG A 1 391 ? -15.546 -35.486 -54.430 1.00 28.19 388 ARG A N 1
ATOM 3058 C CA . ARG A 1 391 ? -14.180 -35.823 -54.781 1.00 28.12 388 ARG A CA 1
ATOM 3059 C C . ARG A 1 391 ? -13.994 -35.896 -56.296 1.00 23.98 388 ARG A C 1
ATOM 3060 O O . ARG A 1 391 ? -13.051 -35.298 -56.782 1.00 27.75 388 ARG A O 1
ATOM 3068 N N . GLN A 1 392 ? -14.850 -36.590 -57.030 1.00 25.71 389 GLN A N 1
ATOM 3069 C CA . GLN A 1 392 ? -14.721 -36.699 -58.468 1.00 30.79 389 GLN A CA 1
ATOM 3070 C C . GLN A 1 392 ? -15.105 -35.379 -59.179 1.00 30.59 389 GLN A C 1
ATOM 3071 O O . GLN A 1 392 ? -14.531 -35.040 -60.218 1.00 27.37 389 GLN A O 1
ATOM 3077 N N . GLU A 1 393 ? -16.121 -34.682 -58.659 1.00 27.98 390 GLU A N 1
ATOM 3078 C CA . GLU A 1 393 ? -16.693 -33.501 -59.314 1.00 28.45 390 GLU A CA 1
ATOM 3079 C C . GLU A 1 393 ? -15.682 -32.358 -59.303 1.00 26.60 390 GLU A C 1
ATOM 3080 O O . GLU A 1 393 ? -15.523 -31.671 -60.312 1.00 29.43 390 GLU A O 1
ATOM 3086 N N . SER A 1 394 ? -14.996 -32.128 -58.182 1.00 28.14 391 SER A N 1
ATOM 3087 C CA . SER A 1 394 ? -14.321 -30.877 -57.947 1.00 28.72 391 SER A CA 1
ATOM 3088 C C . SER A 1 394 ? -12.992 -31.011 -57.240 1.00 27.51 391 SER A C 1
ATOM 3089 O O . SER A 1 394 ? -12.303 -30.013 -56.974 1.00 28.77 391 SER A O 1
ATOM 3092 N N . ARG A 1 395 ? -12.739 -32.204 -56.681 1.00 31.59 392 ARG A N 1
ATOM 3093 C CA . ARG A 1 395 ? -11.663 -32.369 -55.711 1.00 29.11 392 ARG A CA 1
ATOM 3094 C C . ARG A 1 395 ? -11.881 -31.444 -54.496 1.00 29.65 392 ARG A C 1
ATOM 3095 O O . ARG A 1 395 ? -10.913 -30.976 -53.872 1.00 28.34 392 ARG A O 1
ATOM 3103 N N . PHE A 1 396 ? -13.153 -31.120 -54.197 1.00 28.10 393 PHE A N 1
ATOM 3104 C CA . PHE A 1 396 ? -13.538 -30.281 -53.071 1.00 28.60 393 PHE A CA 1
ATOM 3105 C C . PHE A 1 396 ? -13.110 -28.816 -53.209 1.00 30.87 393 PHE A C 1
ATOM 3106 O O . PHE A 1 396 ? -13.107 -28.082 -52.209 1.00 31.54 393 PHE A O 1
ATOM 3114 N N . ILE A 1 397 ? -12.792 -28.356 -54.436 1.00 29.63 394 ILE A N 1
ATOM 3115 C CA . ILE A 1 397 ? -12.479 -26.949 -54.649 1.00 29.21 394 ILE A CA 1
ATOM 3116 C C . ILE A 1 397 ? -13.788 -26.168 -54.642 1.00 28.10 394 ILE A C 1
ATOM 3117 O O . ILE A 1 397 ? -14.662 -26.386 -55.483 1.00 29.73 394 ILE A O 1
ATOM 3122 N N . PRO A 1 398 ? -14.007 -25.268 -53.669 1.00 29.98 395 PRO A N 1
ATOM 3123 C CA . PRO A 1 398 ? -15.310 -24.595 -53.576 1.00 34.01 395 PRO A CA 1
ATOM 3124 C C . PRO A 1 398 ? -15.722 -23.757 -54.785 1.00 32.34 395 PRO A C 1
ATOM 3125 O O . PRO A 1 398 ? -16.909 -23.751 -55.125 1.00 33.72 395 PRO A O 1
ATOM 3129 N N . THR A 1 399 ? -14.744 -23.125 -55.476 1.00 32.45 396 THR A N 1
ATOM 3130 C CA . THR A 1 399 ? -15.044 -22.321 -56.660 1.00 32.60 396 THR A CA 1
ATOM 3131 C C . THR A 1 399 ? -14.735 -23.040 -57.977 1.00 38.84 396 THR A C 1
ATOM 3132 O O . THR A 1 399 ? -14.575 -22.386 -59.017 1.00 32.56 396 THR A O 1
ATOM 3136 N N . ALA A 1 400 ? -14.809 -24.378 -57.993 1.00 33.89 397 ALA A N 1
ATOM 3137 C CA . ALA A 1 400 ? -14.601 -25.128 -59.229 1.00 32.94 397 ALA A CA 1
ATOM 3138 C C . ALA A 1 400 ? -15.651 -24.736 -60.257 1.00 31.88 397 ALA A C 1
ATOM 3139 O O . ALA A 1 400 ? -16.859 -24.643 -59.948 1.00 29.18 397 ALA A O 1
ATOM 3141 N N . ILE A 1 401 ? -15.185 -24.585 -61.511 1.00 29.38 398 ILE A N 1
ATOM 3142 C CA . ILE A 1 401 ? -16.040 -24.301 -62.664 1.00 28.94 398 ILE A CA 1
ATOM 3143 C C . ILE A 1 401 ? -15.659 -25.240 -63.798 1.00 27.18 398 ILE A C 1
ATOM 3144 O O . ILE A 1 401 ? -14.470 -25.291 -64.152 1.00 33.71 398 ILE A O 1
ATOM 3149 N N . SER A 1 402 ? -16.643 -25.953 -64.362 1.00 29.78 399 SER A N 1
ATOM 3150 C CA . SER A 1 402 ? -16.396 -26.858 -65.470 1.00 32.94 399 SER A CA 1
ATOM 3151 C C . SER A 1 402 ? -16.428 -26.077 -66.791 1.00 38.11 399 SER A C 1
ATOM 3152 O O . SER A 1 402 ? -16.786 -24.889 -66.817 1.00 30.21 399 SER A O 1
ATOM 3155 N N . VAL A 1 403 ? -16.046 -26.767 -67.864 1.00 33.10 400 VAL A N 1
ATOM 3156 C CA . VAL A 1 403 ? -16.098 -26.189 -69.199 1.00 36.33 400 VAL A CA 1
ATOM 3157 C C . VAL A 1 403 ? -17.545 -25.901 -69.578 1.00 37.99 400 VAL A C 1
ATOM 3158 O O . VAL A 1 403 ? -17.753 -25.148 -70.513 1.00 38.31 400 VAL A O 1
ATOM 3162 N N . SER A 1 404 ? -18.550 -26.489 -68.909 1.00 36.31 401 SER A N 1
ATOM 3163 C CA . SER A 1 404 ? -19.935 -26.145 -69.206 1.00 34.41 401 SER A CA 1
ATOM 3164 C C . SER A 1 404 ? -20.558 -25.271 -68.108 1.00 30.60 401 SER A C 1
ATOM 3165 O O . SER A 1 404 ? -21.782 -25.076 -68.115 1.00 35.21 401 SER A O 1
ATOM 3168 N N . TYR A 1 405 ? -19.707 -24.721 -67.241 1.00 31.19 402 TYR A N 1
ATOM 3169 C CA . TYR A 1 405 ? -20.018 -23.776 -66.172 1.00 35.67 402 TYR A CA 1
ATOM 3170 C C . TYR A 1 405 ? -20.882 -24.455 -65.112 1.00 39.31 402 TYR A C 1
ATOM 3171 O O . TYR A 1 405 ? -21.675 -23.779 -64.458 1.00 33.85 402 TYR A O 1
ATOM 3180 N N . ALA A 1 406 ? -20.612 -25.752 -64.852 1.00 32.28 403 ALA A N 1
ATOM 3181 C CA . ALA A 1 406 ? -21.084 -26.357 -63.617 1.00 31.17 403 ALA A CA 1
ATOM 3182 C C . ALA A 1 406 ? -20.266 -25.759 -62.476 1.00 29.49 403 ALA A C 1
ATOM 3183 O O . ALA A 1 406 ? -19.069 -25.475 -62.622 1.00 28.42 403 ALA A O 1
ATOM 3185 N N . LEU A 1 407 ? -20.916 -25.559 -61.307 1.00 26.45 404 LEU A N 1
ATOM 3186 C CA . LEU A 1 407 ? -20.383 -24.736 -60.224 1.00 27.92 404 LEU A CA 1
ATOM 3187 C C . LEU A 1 407 ? -20.211 -25.475 -58.892 1.00 27.11 404 LEU A C 1
ATOM 3188 O O . LEU A 1 407 ? -21.151 -26.133 -58.420 1.00 30.86 404 LEU A O 1
ATOM 3193 N N . GLY A 1 408 ? -19.086 -25.147 -58.241 1.00 28.39 405 GLY A N 1
ATOM 3194 C CA . GLY A 1 408 ? -18.760 -25.447 -56.857 1.00 29.59 405 GLY A CA 1
ATOM 3195 C C . GLY A 1 408 ? -18.363 -26.921 -56.634 1.00 28.51 405 GLY A C 1
ATOM 3196 O O . GLY A 1 408 ? -18.236 -27.686 -57.561 1.00 30.42 405 GLY A O 1
ATOM 3197 N N . MET A 1 409 ? -18.322 -27.336 -55.366 1.00 31.92 406 MET A N 1
ATOM 3198 C CA . MET A 1 409 ? -17.852 -28.661 -54.964 1.00 32.55 406 MET A CA 1
ATOM 3199 C C . MET A 1 409 ? -18.697 -29.789 -55.533 1.00 30.08 406 MET A C 1
ATOM 3200 O O . MET A 1 409 ? -18.168 -30.870 -55.852 1.00 32.17 406 MET A O 1
ATOM 3205 N N . MET A 1 410 ? -19.983 -29.540 -55.753 1.00 28.15 407 MET A N 1
ATOM 3206 C CA . MET A 1 410 ? -20.890 -30.589 -56.184 1.00 28.62 407 MET A CA 1
ATOM 3207 C C . MET A 1 410 ? -21.255 -30.404 -57.651 1.00 27.47 407 MET A C 1
ATOM 3208 O O . MET A 1 410 ? -22.057 -31.170 -58.200 1.00 29.96 407 MET A O 1
ATOM 3213 N N . GLN A 1 411 ? -20.668 -29.381 -58.300 1.00 32.48 408 GLN A N 1
ATOM 3214 C CA . GLN A 1 411 ? -20.790 -29.186 -59.753 1.00 29.66 408 GLN A CA 1
ATOM 3215 C C . GLN A 1 411 ? -22.226 -29.205 -60.276 1.00 27.57 408 GLN A C 1
ATOM 3216 O O . GLN A 1 411 ? -22.629 -29.954 -61.180 1.00 29.21 408 GLN A O 1
ATOM 3222 N N . PHE A 1 412 ? -23.030 -28.291 -59.695 1.00 28.67 409 PHE A N 1
ATOM 3223 C CA . PHE A 1 412 ? -24.358 -28.042 -60.189 1.00 31.12 409 PHE A CA 1
ATOM 3224 C C . PHE A 1 412 ? -24.314 -27.153 -61.441 1.00 28.74 409 PHE A C 1
ATOM 3225 O O . PHE A 1 412 ? -23.725 -26.092 -61.400 1.00 31.12 409 PHE A O 1
ATOM 3233 N N . MET A 1 413 ? -25.061 -27.559 -62.451 1.00 32.03 410 MET A N 1
ATOM 3234 C CA . MET A 1 413 ? -25.384 -26.697 -63.571 1.00 35.72 410 MET A CA 1
ATOM 3235 C C . MET A 1 413 ? -26.301 -25.579 -63.058 1.00 40.16 410 MET A C 1
ATOM 3236 O O . MET A 1 413 ? -27.128 -25.813 -62.160 1.00 31.73 410 MET A O 1
ATOM 3241 N N . PRO A 1 414 ? -26.144 -24.327 -63.555 1.00 39.84 411 PRO A N 1
ATOM 3242 C CA . PRO A 1 414 ? -27.033 -23.230 -63.166 1.00 39.89 411 PRO A CA 1
ATOM 3243 C C . PRO A 1 414 ? -28.522 -23.589 -63.166 1.00 37.24 411 PRO A C 1
ATOM 3244 O O . PRO A 1 414 ? -29.241 -23.124 -62.279 1.00 43.32 411 PRO A O 1
ATOM 3248 N N . PHE A 1 415 ? -28.991 -24.347 -64.168 1.00 37.74 412 PHE A N 1
ATOM 3249 C CA . PHE A 1 415 ? -30.404 -24.675 -64.297 1.00 43.65 412 PHE A CA 1
ATOM 3250 C C . PHE A 1 415 ? -30.900 -25.327 -63.005 1.00 46.54 412 PHE A C 1
ATOM 3251 O O . PHE A 1 415 ? -31.931 -24.933 -62.418 1.00 38.62 412 PHE A O 1
ATOM 3259 N N . LEU A 1 416 ? -30.120 -26.315 -62.553 1.00 38.58 413 LEU A N 1
ATOM 3260 C CA . LEU A 1 416 ? -30.506 -27.117 -61.418 1.00 37.11 413 LEU A CA 1
ATOM 3261 C C . LEU A 1 416 ? -30.325 -26.331 -60.127 1.00 35.52 413 LEU A C 1
ATOM 3262 O O . LEU A 1 416 ? -31.138 -26.480 -59.220 1.00 38.60 413 LEU A O 1
ATOM 3267 N N . ALA A 1 417 ? -29.236 -25.570 -60.011 1.00 32.82 414 ALA A N 1
ATOM 3268 C CA . ALA A 1 417 ? -28.997 -24.730 -58.856 1.00 36.30 414 ALA A CA 1
ATOM 3269 C C . ALA A 1 417 ? -30.199 -23.801 -58.637 1.00 38.77 414 ALA A C 1
ATOM 3270 O O . ALA A 1 417 ? -30.660 -23.662 -57.505 1.00 36.09 414 ALA A O 1
ATOM 3272 N N . ASN A 1 418 ? -30.713 -23.210 -59.733 1.00 37.96 415 ASN A N 1
ATOM 3273 C CA . ASN A 1 418 ? -31.769 -22.198 -59.640 1.00 40.31 415 ASN A CA 1
ATOM 3274 C C . ASN A 1 418 ? -33.112 -22.854 -59.358 1.00 38.01 415 ASN A C 1
ATOM 3275 O O . ASN A 1 418 ? -33.895 -22.336 -58.561 1.00 42.92 415 ASN A O 1
ATOM 3280 N N . HIS A 1 419 ? -33.352 -24.010 -59.964 1.00 39.06 416 HIS A N 1
ATOM 3281 C CA . HIS A 1 419 ? -34.556 -24.766 -59.694 1.00 43.09 416 HIS A CA 1
ATOM 3282 C C . HIS A 1 419 ? -34.628 -25.090 -58.205 1.00 48.73 416 HIS A C 1
ATOM 3283 O O . HIS A 1 419 ? -35.633 -24.789 -57.554 1.00 43.68 416 HIS A O 1
ATOM 3290 N N . ILE A 1 420 ? -33.540 -25.610 -57.637 1.00 39.95 417 ILE A N 1
ATOM 3291 C CA . ILE A 1 420 ? -33.540 -26.015 -56.239 1.00 38.68 417 ILE A CA 1
ATOM 3292 C C . ILE A 1 420 ? -33.574 -24.791 -55.324 1.00 41.38 417 ILE A C 1
ATOM 3293 O O . ILE A 1 420 ? -34.344 -24.785 -54.351 1.00 40.41 417 ILE A O 1
ATOM 3298 N N . GLY A 1 421 ? -32.720 -23.793 -55.611 1.00 37.53 418 GLY A N 1
ATOM 3299 C CA . GLY A 1 421 ? -32.464 -22.674 -54.725 1.00 35.65 418 GLY A CA 1
ATOM 3300 C C . GLY A 1 421 ? -33.637 -21.674 -54.689 1.00 41.75 418 GLY A C 1
ATOM 3301 O O . GLY A 1 421 ? -33.920 -21.107 -53.631 1.00 41.27 418 GLY A O 1
ATOM 3302 N N . GLU A 1 422 ? -34.308 -21.477 -55.831 1.00 41.29 419 GLU A N 1
ATOM 3303 C CA . GLU A 1 422 ? -35.351 -20.460 -55.989 1.00 48.56 419 GLU A CA 1
ATOM 3304 C C . GLU A 1 422 ? -36.730 -21.120 -55.966 1.00 47.34 419 GLU A C 1
ATOM 3305 O O . GLU A 1 422 ? -37.555 -20.864 -55.089 1.00 50.89 419 GLU A O 1
ATOM 3311 N N . LYS A 1 423 ? -36.965 -22.044 -56.888 1.00 49.19 420 LYS A N 1
ATOM 3312 C CA . LYS A 1 423 ? -38.276 -22.671 -56.980 1.00 54.12 420 LYS A CA 1
ATOM 3313 C C . LYS A 1 423 ? -38.548 -23.532 -55.741 1.00 57.73 420 LYS A C 1
ATOM 3314 O O . LYS A 1 423 ? -39.559 -23.335 -55.076 1.00 60.40 420 LYS A O 1
ATOM 3320 N N . GLU A 1 424 ? -37.656 -24.471 -55.388 1.00 52.30 421 GLU A N 1
ATOM 3321 C CA . GLU A 1 424 ? -37.958 -25.449 -54.350 1.00 46.86 421 GLU A CA 1
ATOM 3322 C C . GLU A 1 424 ? -37.718 -24.871 -52.963 1.00 52.25 421 GLU A C 1
ATOM 3323 O O . GLU A 1 424 ? -38.617 -24.930 -52.151 1.00 51.00 421 GLU A O 1
ATOM 3329 N N . LEU A 1 425 ? -36.527 -24.342 -52.659 1.00 41.60 422 LEU A N 1
ATOM 3330 C CA . LEU A 1 425 ? -36.202 -23.960 -51.292 1.00 44.56 422 LEU A CA 1
ATOM 3331 C C . LEU A 1 425 ? -36.561 -22.508 -50.990 1.00 43.42 422 LEU A C 1
ATOM 3332 O O . LEU A 1 425 ? -36.476 -22.090 -49.843 1.00 44.83 422 LEU A O 1
ATOM 3337 N N . LYS A 1 426 ? -36.790 -21.711 -52.031 1.00 47.38 423 LYS A N 1
ATOM 3338 C CA . LYS A 1 426 ? -37.199 -20.316 -51.906 1.00 51.61 423 LYS A CA 1
ATOM 3339 C C . LYS A 1 426 ? -36.244 -19.538 -50.999 1.00 53.50 423 LYS A C 1
ATOM 3340 O O . LYS A 1 426 ? -36.648 -18.688 -50.187 1.00 48.77 423 LYS A O 1
ATOM 3346 N N . ILE A 1 427 ? -34.943 -19.762 -51.213 1.00 45.52 424 ILE A N 1
ATOM 3347 C CA . ILE A 1 427 ? -33.929 -19.065 -50.431 1.00 45.17 424 ILE A CA 1
ATOM 3348 C C . ILE A 1 427 ? -33.956 -17.593 -50.846 1.00 46.79 424 ILE A C 1
ATOM 3349 O O . ILE A 1 427 ? -33.822 -17.274 -52.050 1.00 44.65 424 ILE A O 1
ATOM 3354 N N . PRO A 1 428 ? -34.102 -16.644 -49.880 1.00 52.48 425 PRO A N 1
ATOM 3355 C CA . PRO A 1 428 ? -34.231 -15.232 -50.246 1.00 55.51 425 PRO A CA 1
ATOM 3356 C C . PRO A 1 428 ? -32.932 -14.738 -50.907 1.00 51.33 425 PRO A C 1
ATOM 3357 O O . PRO A 1 428 ? -31.825 -15.025 -50.413 1.00 52.96 425 PRO A O 1
ATOM 3361 N N . ASN A 1 429 ? -33.073 -14.017 -52.038 1.00 50.77 426 ASN A N 1
ATOM 3362 C CA . ASN A 1 429 ? -31.951 -13.385 -52.732 1.00 53.80 426 ASN A CA 1
ATOM 3363 C C . ASN A 1 429 ? -30.974 -14.440 -53.280 1.00 51.65 426 ASN A C 1
ATOM 3364 O O . ASN A 1 429 ? -29.768 -14.166 -53.402 1.00 45.43 426 ASN A O 1
ATOM 3369 N N . PHE A 1 430 ? -31.505 -15.640 -53.578 1.00 46.68 427 PHE A N 1
ATOM 3370 C CA . PHE A 1 430 ? -30.691 -16.756 -54.044 1.00 44.16 427 PHE A CA 1
ATOM 3371 C C . PHE A 1 430 ? -29.996 -16.313 -55.331 1.00 44.00 427 PHE A C 1
ATOM 3372 O O . PHE A 1 430 ? -30.627 -15.705 -56.196 1.00 38.64 427 PHE A O 1
ATOM 3380 N N . ASP A 1 431 ? -28.701 -16.612 -55.444 1.00 39.90 428 ASP A N 1
ATOM 3381 C CA . ASP A 1 431 ? -28.027 -16.528 -56.732 1.00 36.70 428 ASP A CA 1
ATOM 3382 C C . ASP A 1 431 ? -27.263 -17.844 -56.947 1.00 36.59 428 ASP A C 1
ATOM 3383 O O . ASP A 1 431 ? -26.739 -18.401 -55.976 1.00 35.92 428 ASP A O 1
ATOM 3388 N N . GLN A 1 432 ? -27.215 -18.315 -58.202 1.00 35.44 429 GLN A N 1
ATOM 3389 C CA . GLN A 1 432 ? -26.472 -19.525 -58.575 1.00 35.54 429 GLN A CA 1
ATOM 3390 C C . GLN A 1 432 ? -25.048 -19.545 -58.023 1.00 35.10 429 GLN A C 1
ATOM 3391 O O . GLN A 1 432 ? -24.530 -20.639 -57.723 1.00 36.32 429 GLN A O 1
ATOM 3397 N N . ASP A 1 433 ? -24.425 -18.376 -57.778 1.00 33.29 430 ASP A N 1
ATOM 3398 C CA . ASP A 1 433 ? -23.082 -18.361 -57.226 1.00 35.91 430 ASP A CA 1
ATOM 3399 C C . ASP A 1 433 ? -23.044 -18.843 -55.780 1.00 38.16 430 ASP A C 1
ATOM 3400 O O . ASP A 1 433 ? -21.951 -19.056 -55.229 1.00 32.32 430 ASP A O 1
ATOM 3405 N N . PHE A 1 434 ? -24.222 -18.986 -55.137 1.00 35.62 431 PHE A N 1
ATOM 3406 C CA . PHE A 1 434 ? -24.247 -19.568 -53.800 1.00 36.32 431 PHE A CA 1
ATOM 3407 C C . PHE A 1 434 ? -23.711 -21.019 -53.802 1.00 31.57 431 PHE A C 1
ATOM 3408 O O . PHE A 1 434 ? -23.315 -21.530 -52.743 1.00 33.20 431 PHE A O 1
ATOM 3416 N N . MET A 1 435 ? -23.737 -21.680 -54.955 1.00 32.43 432 MET A N 1
ATOM 3417 C CA . MET A 1 435 ? -23.173 -23.017 -55.141 1.00 33.50 432 MET A CA 1
ATOM 3418 C C . MET A 1 435 ? -21.689 -23.073 -54.841 1.00 33.88 432 MET A C 1
ATOM 3419 O O . MET A 1 435 ? -21.189 -24.176 -54.582 1.00 35.73 432 MET A O 1
ATOM 3424 N N . PHE A 1 436 ? -20.989 -21.916 -54.839 1.00 33.10 433 PHE A N 1
ATOM 3425 C CA . PHE A 1 436 ? -19.610 -21.846 -54.404 1.00 32.35 433 PHE A CA 1
ATOM 3426 C C . PHE A 1 436 ? -19.433 -21.941 -52.891 1.00 38.42 433 PHE A C 1
ATOM 3427 O O . PHE A 1 436 ? -18.306 -22.100 -52.412 1.00 33.91 433 PHE A O 1
ATOM 3435 N N . LYS A 1 437 ? -20.524 -21.805 -52.101 1.00 35.16 434 LYS A N 1
ATOM 3436 C CA . LYS A 1 437 ? -20.398 -21.940 -50.653 1.00 37.93 434 LYS A CA 1
ATOM 3437 C C . LYS A 1 437 ? -20.532 -23.431 -50.282 1.00 29.95 434 LYS A C 1
ATOM 3438 O O . LYS A 1 437 ? -21.492 -24.058 -50.676 1.00 34.15 434 LYS A O 1
ATOM 3444 N N . PRO A 1 438 ? -19.569 -24.034 -49.550 1.00 34.08 435 PRO A N 1
ATOM 3445 C CA . PRO A 1 438 ? -19.651 -25.456 -49.181 1.00 39.77 435 PRO A CA 1
ATOM 3446 C C . PRO A 1 438 ? -20.964 -25.861 -48.487 1.00 37.89 435 PRO A C 1
ATOM 3447 O O . PRO A 1 438 ? -21.562 -26.902 -48.787 1.00 35.83 435 PRO A O 1
ATOM 3451 N N . GLU A 1 439 ? -21.457 -25.009 -47.588 1.00 35.56 436 GLU A N 1
ATOM 3452 C CA . GLU A 1 439 ? -22.719 -25.288 -46.896 1.00 41.66 436 GLU A CA 1
ATOM 3453 C C . GLU A 1 439 ? -23.827 -25.472 -47.899 1.00 41.30 436 GLU A C 1
ATOM 3454 O O . GLU A 1 439 ? -24.698 -26.324 -47.720 1.00 44.13 436 GLU A O 1
ATOM 3460 N N . ILE A 1 440 ? -23.815 -24.647 -48.959 1.00 35.25 437 ILE A N 1
ATOM 3461 C CA . ILE A 1 440 ? -24.886 -24.723 -49.920 1.00 33.87 437 ILE A CA 1
ATOM 3462 C C . ILE A 1 440 ? -24.689 -25.953 -50.829 1.00 33.73 437 ILE A C 1
ATOM 3463 O O . ILE A 1 440 ? -25.652 -26.661 -51.183 1.00 32.53 437 ILE A O 1
ATOM 3468 N N . ALA A 1 441 ? -23.439 -26.158 -51.293 1.00 34.38 438 ALA A N 1
ATOM 3469 C CA . ALA A 1 441 ? -23.135 -27.275 -52.195 1.00 31.67 438 ALA A CA 1
ATOM 3470 C C . ALA A 1 441 ? -23.590 -28.608 -51.562 1.00 29.76 438 ALA A C 1
ATOM 3471 O O . ALA A 1 441 ? -24.243 -29.412 -52.205 1.00 32.01 438 ALA A O 1
ATOM 3473 N N . TYR A 1 442 ? -23.209 -28.852 -50.308 1.00 32.81 439 TYR A N 1
ATOM 3474 C CA . TYR A 1 442 ? -23.497 -30.136 -49.639 1.00 32.69 439 TYR A CA 1
ATOM 3475 C C . TYR A 1 442 ? -24.991 -30.295 -49.351 1.00 33.45 439 TYR A C 1
ATOM 3476 O O . TYR A 1 442 ? -25.562 -31.352 -49.594 1.00 33.82 439 TYR A O 1
ATOM 3485 N N . TYR A 1 443 ? -25.659 -29.169 -49.026 1.00 35.52 440 TYR A N 1
ATOM 3486 C CA . TYR A 1 443 ? -27.087 -29.167 -48.736 1.00 36.01 440 TYR A CA 1
ATOM 3487 C C . TYR A 1 443 ? -27.848 -29.475 -50.009 1.00 35.61 440 TYR A C 1
ATOM 3488 O O . TYR A 1 443 ? -28.737 -30.326 -50.023 1.00 34.68 440 TYR A O 1
ATOM 3497 N N . PHE A 1 444 ? -27.488 -28.807 -51.119 1.00 35.49 441 PHE A N 1
ATOM 3498 C CA . PHE A 1 444 ? -28.152 -29.068 -52.386 1.00 32.13 441 PHE A CA 1
ATOM 3499 C C . PHE A 1 444 ? -27.811 -30.459 -52.905 1.00 29.57 441 PHE A C 1
ATOM 3500 O O . PHE A 1 444 ? -28.628 -31.123 -53.521 1.00 32.09 441 PHE A O 1
ATOM 3508 N N . GLY A 1 445 ? -26.564 -30.859 -52.739 1.00 31.59 442 GLY A N 1
ATOM 3509 C CA . GLY A 1 445 ? -26.188 -32.209 -53.115 1.00 31.53 442 GLY A CA 1
ATOM 3510 C C . GLY A 1 445 ? -27.010 -33.279 -52.396 1.00 32.62 442 GLY A C 1
ATOM 3511 O O . GLY A 1 445 ? -27.501 -34.203 -53.038 1.00 32.65 442 GLY A O 1
ATOM 3512 N N . ASN A 1 446 ? -27.163 -33.121 -51.081 1.00 33.65 443 ASN A N 1
ATOM 3513 C CA . ASN A 1 446 ? -28.025 -34.021 -50.306 1.00 36.49 443 ASN A CA 1
ATOM 3514 C C . ASN A 1 446 ? -29.441 -34.002 -50.860 1.00 34.45 443 ASN A C 1
ATOM 3515 O O . ASN A 1 446 ? -30.064 -35.044 -51.091 1.00 36.23 443 ASN A O 1
ATOM 3520 N N . TYR A 1 447 ? -29.953 -32.789 -51.142 1.00 37.67 444 TYR A N 1
ATOM 3521 C CA . TYR A 1 447 ? -31.309 -32.653 -51.641 1.00 36.38 444 TYR A CA 1
ATOM 3522 C C . TYR A 1 447 ? -31.492 -33.408 -52.952 1.00 38.82 444 TYR A C 1
ATOM 3523 O O . TYR A 1 447 ? -32.434 -34.191 -53.133 1.00 34.24 444 TYR A O 1
ATOM 3532 N N . HIS A 1 448 ? -30.577 -33.205 -53.907 1.00 35.25 445 HIS A N 1
ATOM 3533 C CA . HIS A 1 448 ? -30.722 -33.875 -55.190 1.00 31.76 445 HIS A CA 1
ATOM 3534 C C . HIS A 1 448 ? -30.454 -35.380 -55.063 1.00 34.31 445 HIS A C 1
ATOM 3535 O O . HIS A 1 448 ? -31.121 -36.182 -55.707 1.00 34.12 445 HIS A O 1
ATOM 3542 N N . LEU A 1 449 ? -29.484 -35.786 -54.234 1.00 36.50 446 LEU A N 1
ATOM 3543 C CA . LEU A 1 449 ? -29.229 -37.223 -54.051 1.00 37.57 446 LEU A CA 1
ATOM 3544 C C . LEU A 1 449 ? -30.421 -37.962 -53.442 1.00 40.12 446 LEU A C 1
ATOM 3545 O O . LEU A 1 449 ? -30.652 -39.124 -53.775 1.00 44.63 446 LEU A O 1
ATOM 3550 N N . ASN A 1 450 ? -31.190 -37.307 -52.553 1.00 44.07 447 ASN A N 1
ATOM 3551 C CA . ASN A 1 450 ? -32.452 -37.865 -52.077 1.00 42.05 447 ASN A CA 1
ATOM 3552 C C . ASN A 1 450 ? -33.429 -38.130 -53.209 1.00 47.15 447 ASN A C 1
ATOM 3553 O O . ASN A 1 450 ? -34.140 -39.123 -53.204 1.00 45.69 447 ASN A O 1
ATOM 3558 N N . TYR A 1 451 ? -33.555 -37.176 -54.129 1.00 42.37 448 TYR A N 1
ATOM 3559 C CA . TYR A 1 451 ? -34.435 -37.360 -55.263 1.00 41.02 448 TYR A CA 1
ATOM 3560 C C . TYR A 1 451 ? -33.971 -38.574 -56.068 1.00 39.08 448 TYR A C 1
ATOM 3561 O O . TYR A 1 451 ? -34.786 -39.376 -56.501 1.00 40.88 448 TYR A O 1
ATOM 3570 N N . LEU A 1 452 ? -32.658 -38.662 -56.361 1.00 36.47 449 LEU A N 1
ATOM 3571 C CA . LEU A 1 452 ? -32.179 -39.700 -57.270 1.00 38.11 449 LEU A CA 1
ATOM 3572 C C . LEU A 1 452 ? -32.260 -41.081 -56.625 1.00 39.36 449 LEU A C 1
ATOM 3573 O O . LEU A 1 452 ? -32.638 -42.067 -57.283 1.00 37.41 449 LEU A O 1
ATOM 3578 N N . GLU A 1 453 ? -31.791 -41.146 -55.377 1.00 39.30 450 GLU A N 1
ATOM 3579 C CA . GLU A 1 453 ? -31.664 -42.427 -54.691 1.00 41.29 450 GLU A CA 1
ATOM 3580 C C . GLU A 1 453 ? -33.035 -43.052 -54.445 1.00 45.65 450 GLU A C 1
ATOM 3581 O O . GLU A 1 453 ? -33.221 -44.267 -54.605 1.00 46.82 450 GLU A O 1
ATOM 3587 N N . SER A 1 454 ? -34.030 -42.211 -54.163 1.00 46.84 451 SER A N 1
ATOM 3588 C CA . SER A 1 454 ? -35.389 -42.694 -54.013 1.00 52.22 451 SER A CA 1
ATOM 3589 C C . SER A 1 454 ? -35.915 -43.363 -55.294 1.00 52.61 451 SER A C 1
ATOM 3590 O O . SER A 1 454 ? -36.735 -44.273 -55.202 1.00 58.04 451 SER A O 1
ATOM 3593 N N . ARG A 1 455 ? -35.461 -42.944 -56.490 1.00 45.96 452 ARG A N 1
ATOM 3594 C CA . ARG A 1 455 ? -35.862 -43.587 -57.741 1.00 46.25 452 ARG A CA 1
ATOM 3595 C C . ARG A 1 455 ? -34.906 -44.703 -58.182 1.00 45.83 452 ARG A C 1
ATOM 3596 O O . ARG A 1 455 ? -35.328 -45.570 -58.932 1.00 46.13 452 ARG A O 1
ATOM 3604 N N . LEU A 1 456 ? -33.614 -44.666 -57.811 1.00 39.57 453 LEU A N 1
ATOM 3605 C CA . LEU A 1 456 ? -32.668 -45.593 -58.436 1.00 38.60 453 LEU A CA 1
ATOM 3606 C C . LEU A 1 456 ? -31.990 -46.543 -57.446 1.00 37.65 453 LEU A C 1
ATOM 3607 O O . LEU A 1 456 ? -31.401 -47.518 -57.912 1.00 40.58 453 LEU A O 1
ATOM 3612 N N . LYS A 1 457 ? -31.839 -46.159 -56.178 1.00 40.89 454 LYS A N 1
ATOM 3613 C CA . LYS A 1 457 ? -31.327 -47.077 -55.134 1.00 52.77 454 LYS A CA 1
ATOM 3614 C C . LYS A 1 457 ? -29.794 -47.289 -55.147 1.00 39.44 454 LYS A C 1
ATOM 3615 O O . LYS A 1 457 ? -29.090 -46.882 -54.213 1.00 39.45 454 LYS A O 1
ATOM 3621 N N . SER A 1 458 ? -29.276 -48.005 -56.160 1.00 35.65 455 SER A N 1
ATOM 3622 C CA . SER A 1 458 ? -27.841 -48.243 -56.283 1.00 36.20 455 SER A CA 1
ATOM 3623 C C . SER A 1 458 ? -27.042 -46.936 -56.395 1.00 34.32 455 SER A C 1
ATOM 3624 O O . SER A 1 458 ? -27.365 -46.054 -57.219 1.00 34.53 455 SER A O 1
ATOM 3627 N N . PRO A 1 459 ? -25.948 -46.800 -55.604 1.00 31.73 456 PRO A N 1
ATOM 3628 C CA . PRO A 1 459 ? -25.036 -45.668 -55.690 1.00 32.78 456 PRO A CA 1
ATOM 3629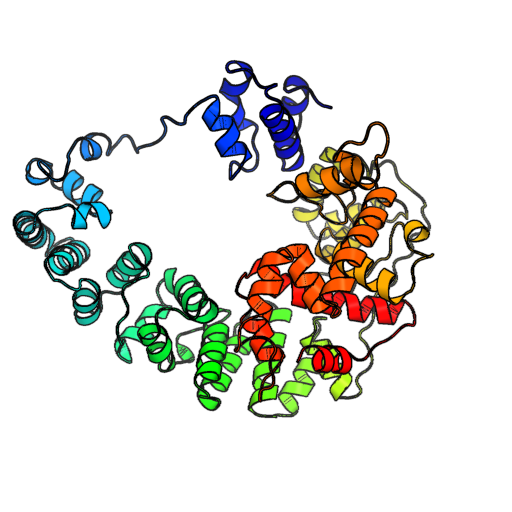 C C . PRO A 1 459 ? -24.403 -45.530 -57.080 1.00 32.58 456 PRO A C 1
ATOM 3630 O O . PRO A 1 459 ? -24.111 -44.395 -57.479 1.00 29.14 456 PRO A O 1
ATOM 3634 N N . LEU A 1 460 ? -24.248 -46.647 -57.819 1.00 30.05 457 LEU A N 1
ATOM 3635 C CA . LEU A 1 460 ? -23.710 -46.557 -59.169 1.00 32.27 457 LEU A CA 1
ATOM 3636 C C . LEU A 1 460 ? -24.726 -45.900 -60.115 1.00 31.38 457 LEU A C 1
ATOM 3637 O O . LEU A 1 460 ? -24.363 -45.031 -60.910 1.00 31.86 457 LEU A O 1
ATOM 3642 N N . PHE A 1 461 ? -25.991 -46.300 -60.005 1.00 32.11 458 PHE A N 1
ATOM 3643 C CA . PHE A 1 461 ? -27.052 -45.752 -60.835 1.00 31.95 458 PHE A CA 1
ATOM 3644 C C . PHE A 1 461 ? -27.252 -44.279 -60.497 1.00 31.65 458 PHE A C 1
ATOM 3645 O O . PHE A 1 461 ? -27.419 -43.475 -61.420 1.00 32.20 458 PHE A O 1
ATOM 3653 N N . VAL A 1 462 ? -27.220 -43.937 -59.210 1.00 29.50 459 VAL A N 1
ATOM 3654 C CA . VAL A 1 462 ? -27.300 -42.569 -58.729 1.00 32.26 459 VAL A CA 1
ATOM 3655 C C . VAL A 1 462 ? -26.185 -41.701 -59.331 1.00 36.26 459 VAL A C 1
ATOM 3656 O O . VAL A 1 462 ? -26.440 -40.572 -59.802 1.00 30.13 459 VAL A O 1
ATOM 3660 N N . ALA A 1 463 ? -24.948 -42.226 -59.323 1.00 31.93 460 ALA A N 1
ATOM 3661 C CA . ALA A 1 463 ? -23.811 -41.571 -59.943 1.00 30.24 460 ALA A CA 1
ATOM 3662 C C . ALA A 1 463 ? -24.059 -41.336 -61.434 1.00 29.49 460 ALA A C 1
ATOM 3663 O O . ALA A 1 463 ? -23.817 -40.218 -61.903 1.00 31.15 460 ALA A O 1
ATOM 3665 N N . TYR A 1 464 ? -24.505 -42.356 -62.165 1.00 28.25 461 TYR A N 1
ATOM 3666 C CA . TYR A 1 464 ? -24.795 -42.176 -63.576 1.00 29.68 461 TYR A CA 1
ATOM 3667 C C . TYR A 1 464 ? -25.840 -41.062 -63.799 1.00 30.79 461 TYR A C 1
ATOM 3668 O O . TYR A 1 464 ? -25.653 -40.232 -64.681 1.00 30.12 461 TYR A O 1
ATOM 3677 N N . ALA A 1 465 ? -26.898 -41.021 -62.991 1.00 30.18 462 ALA A N 1
ATOM 3678 C CA . ALA A 1 465 ? -27.963 -40.019 -63.113 1.00 35.64 462 ALA A CA 1
ATOM 3679 C C . ALA A 1 465 ? -27.521 -38.634 -62.645 1.00 32.73 462 ALA A C 1
ATOM 3680 O O . ALA A 1 465 ? -27.916 -37.610 -63.212 1.00 30.88 462 ALA A O 1
ATOM 3682 N N . TYR A 1 466 ? -26.611 -38.571 -61.656 1.00 29.40 463 TYR A N 1
ATOM 3683 C CA . TYR A 1 466 ? -26.088 -37.297 -61.184 1.00 28.71 463 TYR A CA 1
ATOM 3684 C C . TYR A 1 466 ? -25.302 -36.608 -62.302 1.00 34.43 463 TYR A C 1
ATOM 3685 O O . TYR A 1 466 ? -25.430 -35.385 -62.518 1.00 32.53 463 TYR A O 1
ATOM 3694 N N . ASN A 1 467 ? -24.507 -37.400 -63.048 1.00 30.71 464 ASN A N 1
ATOM 3695 C CA . ASN A 1 467 ? -23.630 -36.834 -64.080 1.00 30.05 464 ASN A CA 1
ATOM 3696 C C . ASN A 1 467 ? -24.363 -36.673 -65.414 1.00 32.99 464 ASN A C 1
ATOM 3697 O O . ASN A 1 467 ? -24.069 -35.745 -66.147 1.00 34.21 464 ASN A O 1
ATOM 3702 N N . GLY A 1 468 ? -25.249 -37.600 -65.742 1.00 32.11 465 GLY A N 1
ATOM 3703 C CA . GLY A 1 468 ? -25.779 -37.756 -67.077 1.00 37.63 465 GLY A CA 1
ATOM 3704 C C . GLY A 1 468 ? -27.270 -37.440 -67.149 1.00 38.19 465 GLY A C 1
ATOM 3705 O O . GLY A 1 468 ? -27.804 -37.371 -68.250 1.00 35.69 465 GLY A O 1
ATOM 3706 N N . GLY A 1 469 ? -27.941 -37.327 -65.992 1.00 36.66 466 GLY A N 1
ATOM 3707 C CA . GLY A 1 469 ? -29.375 -37.125 -65.940 1.00 38.39 466 GLY A CA 1
ATOM 3708 C C . GLY A 1 469 ? -30.161 -38.413 -65.703 1.00 37.14 466 GLY A C 1
ATOM 3709 O O . GLY A 1 469 ? -29.781 -39.494 -66.147 1.00 37.20 466 GLY A O 1
ATOM 3710 N N . ILE A 1 470 ? -31.293 -38.274 -65.006 1.00 36.65 467 ILE A N 1
ATOM 3711 C CA . ILE A 1 470 ? -32.124 -39.424 -64.660 1.00 38.46 467 ILE A CA 1
ATOM 3712 C C . ILE A 1 470 ? -32.836 -39.964 -65.896 1.00 38.21 467 ILE A C 1
ATOM 3713 O O . ILE A 1 470 ? -33.128 -41.162 -65.965 1.00 38.27 467 ILE A O 1
ATOM 3718 N N . GLY A 1 471 ? -33.045 -39.104 -66.912 1.00 46.21 468 GLY A N 1
ATOM 3719 C CA . GLY A 1 471 ? -33.684 -39.520 -68.156 1.00 45.60 468 GLY A CA 1
ATOM 3720 C C . GLY A 1 471 ? -32.816 -40.506 -68.939 1.00 38.00 468 GLY A C 1
ATOM 3721 O O . GLY A 1 471 ? -33.271 -41.576 -69.328 1.00 37.97 468 GLY A O 1
ATOM 3722 N N . PHE A 1 472 ? -31.535 -40.159 -69.116 1.00 40.52 469 PHE A N 1
ATOM 3723 C CA . PHE A 1 472 ? -30.558 -41.048 -69.744 1.00 41.46 469 PHE A CA 1
ATOM 3724 C C . PHE A 1 472 ? -30.443 -42.370 -68.968 1.00 36.56 469 PHE A C 1
ATOM 3725 O O . PHE A 1 472 ? -30.377 -43.448 -69.560 1.00 37.16 469 PHE A O 1
ATOM 3733 N N . THR A 1 473 ? -30.414 -42.277 -67.636 1.00 35.83 470 THR A N 1
ATOM 3734 C CA . THR A 1 473 ? -30.165 -43.455 -66.798 1.00 36.27 470 THR A CA 1
ATOM 3735 C C . THR A 1 473 ? -31.368 -44.388 -66.895 1.00 37.12 470 THR A C 1
ATOM 3736 O O . THR A 1 473 ? -31.217 -45.596 -67.070 1.00 34.40 470 THR A O 1
ATOM 3740 N N . ASN A 1 474 ? -32.588 -43.805 -66.792 1.00 42.19 471 ASN A N 1
ATOM 3741 C CA . ASN A 1 474 ? -33.834 -44.548 -66.935 1.00 41.52 471 ASN A CA 1
ATOM 3742 C C . ASN A 1 474 ? -33.886 -45.243 -68.278 1.00 36.64 471 ASN A C 1
ATOM 3743 O O . ASN A 1 474 ? -34.289 -46.390 -68.318 1.00 38.29 471 ASN A O 1
ATOM 3748 N N . ARG A 1 475 ? -33.530 -44.557 -69.372 1.00 39.01 472 ARG A N 1
ATOM 3749 C CA . ARG A 1 475 ? -33.558 -45.185 -70.681 1.00 40.90 472 ARG A CA 1
ATOM 3750 C C . ARG A 1 475 ? -32.552 -46.331 -70.774 1.00 39.17 472 ARG A C 1
ATOM 3751 O O . ARG A 1 475 ? -32.856 -47.388 -71.351 1.00 38.72 472 ARG A O 1
ATOM 3759 N N . MET A 1 476 ? -31.345 -46.140 -70.216 1.00 38.60 473 MET A N 1
ATOM 3760 C CA . MET A 1 476 ? -30.363 -47.212 -70.264 1.00 39.48 473 MET A CA 1
ATOM 3761 C C . MET A 1 476 ? -30.888 -48.429 -69.505 1.00 35.81 473 MET A C 1
ATOM 3762 O O . MET A 1 476 ? -30.784 -49.562 -69.986 1.00 39.35 473 MET A O 1
ATOM 3767 N N . LEU A 1 477 ? -31.424 -48.193 -68.290 1.00 34.88 474 LEU A N 1
ATOM 3768 C CA . LEU A 1 477 ? -31.884 -49.296 -67.454 1.00 38.72 474 LEU A CA 1
ATOM 3769 C C . LEU A 1 477 ? -33.166 -49.940 -68.005 1.00 45.15 474 LEU A C 1
ATOM 3770 O O . LEU A 1 477 ? -33.499 -51.047 -67.609 1.00 42.04 474 LEU A O 1
ATOM 3775 N N . ALA A 1 478 ? -33.893 -49.272 -68.918 1.00 42.95 475 ALA A N 1
ATOM 3776 C CA . ALA A 1 478 ? -35.055 -49.898 -69.546 1.00 48.55 475 ALA A CA 1
ATOM 3777 C C . ALA A 1 478 ? -34.641 -50.894 -70.622 1.00 48.06 475 ALA A C 1
ATOM 3778 O O . ALA A 1 478 ? -35.445 -51.730 -70.978 1.00 48.87 475 ALA A O 1
ATOM 3780 N N . ARG A 1 479 ? -33.397 -50.844 -71.110 1.00 41.99 476 ARG A N 1
ATOM 3781 C CA . ARG A 1 479 ? -32.969 -51.763 -72.151 1.00 44.68 476 ARG A CA 1
ATOM 3782 C C . ARG A 1 479 ? -32.893 -53.188 -71.601 1.00 48.14 476 ARG A C 1
ATOM 3783 O O . ARG A 1 479 ? -32.508 -53.423 -70.444 1.00 49.40 476 ARG A O 1
ATOM 3791 N N . ASN A 1 480 ? -33.168 -54.145 -72.502 1.00 52.07 477 ASN A N 1
ATOM 3792 C CA . ASN A 1 480 ? -33.133 -55.570 -72.212 1.00 49.69 477 ASN A CA 1
ATOM 3793 C C . ASN A 1 480 ? -31.720 -56.077 -71.996 1.00 52.99 477 ASN A C 1
ATOM 3794 O O . ASN A 1 480 ? -31.540 -57.156 -71.445 1.00 49.05 477 ASN A O 1
ATOM 3799 N N . ASP A 1 481 ? -30.738 -55.348 -72.538 1.00 46.57 478 ASP A N 1
ATOM 3800 C CA . ASP A 1 481 ? -29.372 -55.833 -72.620 1.00 44.68 478 ASP A CA 1
ATOM 3801 C C . ASP A 1 481 ? -28.493 -55.148 -71.556 1.00 41.45 478 ASP A C 1
ATOM 3802 O O . ASP A 1 481 ? -27.309 -55.424 -71.502 1.00 45.17 478 ASP A O 1
ATOM 3807 N N . MET A 1 482 ? -29.053 -54.275 -70.693 1.00 38.95 479 MET A N 1
ATOM 3808 C CA . MET A 1 482 ? -28.271 -53.527 -69.712 1.00 36.75 479 MET A CA 1
ATOM 3809 C C . MET A 1 482 ? -28.674 -53.865 -68.269 1.00 40.75 479 MET A C 1
ATOM 3810 O O . MET A 1 482 ? -29.837 -53.784 -67.891 1.00 38.45 479 MET A O 1
ATOM 3815 N N . PHE A 1 483 ? -27.673 -54.256 -67.455 1.00 36.94 480 PHE A N 1
ATOM 3816 C CA . PHE A 1 483 ? -27.810 -54.519 -66.022 1.00 32.45 480 PHE A CA 1
ATOM 3817 C C . PHE A 1 483 ? -28.871 -55.594 -65.730 1.00 33.29 480 PHE A C 1
ATOM 3818 O O . PHE A 1 483 ? -29.563 -55.515 -64.711 1.00 35.48 480 PHE A O 1
ATOM 3826 N N . LYS A 1 484 ? -28.917 -56.603 -66.591 1.00 33.47 481 LYS A N 1
ATOM 3827 C CA . LYS A 1 484 ? -29.759 -57.789 -66.423 1.00 40.77 481 LYS A CA 1
ATOM 3828 C C . LYS A 1 484 ? -28.847 -58.957 -66.049 1.00 40.31 481 LYS A C 1
ATOM 3829 O O . LYS A 1 484 ? -27.633 -58.811 -65.975 1.00 38.81 481 LYS A O 1
ATOM 3835 N N . THR A 1 48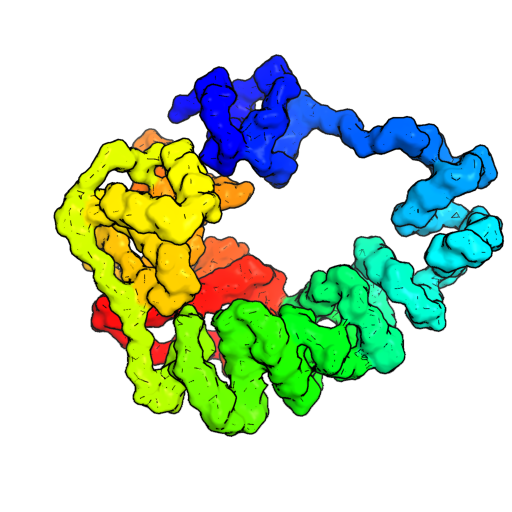5 ? -29.419 -60.142 -65.805 1.00 44.19 482 THR A N 1
ATOM 3836 C CA . THR A 1 485 ? -28.626 -61.314 -65.452 1.00 44.53 482 THR A CA 1
ATOM 3837 C C . THR A 1 485 ? -27.788 -61.754 -66.654 1.00 38.93 482 THR A C 1
ATOM 3838 O O . THR A 1 485 ? -28.168 -61.542 -67.788 1.00 45.47 482 THR A O 1
ATOM 3842 N N . GLY A 1 486 ? -26.605 -62.330 -66.396 1.00 37.07 483 GLY A N 1
ATOM 3843 C CA . GLY A 1 486 ? -25.724 -62.800 -67.444 1.00 35.68 483 GLY A CA 1
ATOM 3844 C C . GLY A 1 486 ? -24.375 -63.192 -66.860 1.00 33.64 483 GLY A C 1
ATOM 3845 O O . GLY A 1 486 ? -23.962 -62.662 -65.819 1.00 36.68 483 GLY A O 1
ATOM 3846 N N . LYS A 1 487 ? -23.678 -64.017 -67.629 1.00 33.24 484 LYS A N 1
ATOM 3847 C CA . LYS A 1 487 ? -22.383 -64.611 -67.331 1.00 37.90 484 LYS A CA 1
ATOM 3848 C C . LYS A 1 487 ? -21.388 -63.556 -66.798 1.00 35.71 484 LYS A C 1
ATOM 3849 O O . LYS A 1 487 ? -20.661 -63.744 -65.773 1.00 32.72 484 LYS A O 1
ATOM 3855 N N . PHE A 1 488 ? -21.331 -62.420 -67.515 1.00 31.64 485 PHE A N 1
ATOM 3856 C CA . PHE A 1 488 ? -20.304 -61.400 -67.232 1.00 31.14 485 PHE A CA 1
ATOM 3857 C C . PHE A 1 488 ? -20.890 -60.104 -66.676 1.00 33.05 485 PHE A C 1
ATOM 3858 O O . PHE A 1 488 ? -20.218 -59.054 -66.693 1.00 30.32 485 PHE A O 1
ATOM 3866 N N . GLU A 1 489 ? -22.115 -60.194 -66.139 1.00 28.77 486 GLU A N 1
ATOM 3867 C CA . GLU A 1 489 ? -22.831 -59.073 -65.555 1.00 32.74 486 GLU A CA 1
ATOM 3868 C C . GLU A 1 489 ? -22.461 -58.953 -64.084 1.00 32.64 486 GLU A C 1
ATOM 3869 O O . GLU A 1 489 ? -22.059 -59.945 -63.483 1.00 31.16 486 GLU A O 1
ATOM 3875 N N . PRO A 1 490 ? -22.493 -57.734 -63.489 1.00 31.93 487 PRO A N 1
ATOM 3876 C CA . PRO A 1 490 ? -22.885 -56.491 -64.176 1.00 29.96 487 PRO A CA 1
ATOM 3877 C C . PRO A 1 490 ? -21.705 -55.779 -64.848 1.00 30.68 487 PRO A C 1
ATOM 3878 O O . PRO A 1 490 ? -21.834 -54.648 -65.361 1.00 29.87 487 PRO A O 1
ATOM 3882 N N . PHE A 1 491 ? -20.535 -56.435 -64.862 1.00 28.58 488 PHE A N 1
ATOM 3883 C CA . PHE A 1 491 ? -19.319 -55.778 -65.342 1.00 28.70 488 PHE A CA 1
ATOM 3884 C C . PHE A 1 491 ? -19.468 -55.408 -66.829 1.00 31.39 488 PHE A C 1
ATOM 3885 O O . PHE A 1 491 ? -19.001 -54.359 -67.255 1.00 28.26 488 PHE A O 1
ATOM 3893 N N . LEU A 1 492 ? -20.020 -56.301 -67.645 1.00 25.39 489 LEU A N 1
ATOM 3894 C CA . LEU A 1 492 ? -20.132 -56.044 -69.072 1.00 30.39 489 LEU A CA 1
ATOM 3895 C C . LEU A 1 492 ? -20.948 -54.760 -69.306 1.00 28.12 489 LEU A C 1
ATOM 3896 O O . LEU A 1 492 ? -20.521 -53.907 -70.065 1.00 29.21 489 LEU A O 1
ATOM 3901 N N . SER A 1 493 ? -22.106 -54.641 -68.651 1.00 30.65 490 SER A N 1
ATOM 3902 C CA . SER A 1 493 ? -22.991 -53.481 -68.725 1.00 30.20 490 SER A CA 1
ATOM 3903 C C . SER A 1 493 ? -22.244 -52.192 -68.412 1.00 29.75 490 SER A C 1
ATOM 3904 O O . SER A 1 493 ? -22.444 -51.181 -69.089 1.00 27.65 490 SER A O 1
ATOM 3907 N N . MET A 1 494 ? -21.349 -52.234 -67.414 1.00 27.25 491 MET A N 1
ATOM 3908 C CA . MET A 1 494 ? -20.601 -51.054 -67.030 1.00 24.33 491 MET A CA 1
ATOM 3909 C C . MET A 1 494 ? -19.652 -50.562 -68.126 1.00 24.59 491 MET A C 1
ATOM 3910 O O . MET A 1 494 ? -19.287 -49.374 -68.113 1.00 30.07 491 MET A O 1
ATOM 3915 N N . GLU A 1 495 ? -19.250 -51.472 -69.022 1.00 26.69 492 GLU A N 1
ATOM 3916 C CA . GLU A 1 495 ? -18.409 -51.153 -70.163 1.00 27.55 492 GLU A CA 1
ATOM 3917 C C . GLU A 1 495 ? -19.237 -50.596 -71.340 1.00 27.33 492 GLU A C 1
ATOM 3918 O O . GLU A 1 495 ? -18.643 -50.035 -72.263 1.00 28.13 492 GLU A O 1
ATOM 3924 N N . LEU A 1 496 ? -20.542 -50.805 -71.318 1.00 28.85 493 LEU A N 1
ATOM 3925 C CA . LEU A 1 496 ? -21.429 -50.449 -72.433 1.00 28.89 493 LEU A CA 1
ATOM 3926 C C . LEU A 1 496 ? -22.320 -49.247 -72.139 1.00 30.04 493 LEU A C 1
ATOM 3927 O O . LEU A 1 496 ? -23.144 -48.913 -72.995 1.00 32.51 493 LEU A O 1
ATOM 3932 N N . VAL A 1 497 ? -22.124 -48.546 -71.008 1.00 30.02 494 VAL A N 1
ATOM 3933 C CA . VAL A 1 497 ? -22.883 -47.344 -70.672 1.00 31.31 494 VAL A CA 1
ATOM 3934 C C . VAL A 1 497 ? -22.633 -46.348 -71.795 1.00 32.53 494 VAL A C 1
ATOM 3935 O O . VAL A 1 497 ? -21.474 -46.038 -72.065 1.00 33.58 494 VAL A O 1
ATOM 3939 N N . PRO A 1 498 ? -23.683 -45.904 -72.532 1.00 31.59 495 PRO A N 1
ATOM 3940 C CA . PRO A 1 498 ? -23.437 -45.307 -73.848 1.00 36.57 495 PRO A CA 1
ATOM 3941 C C . PRO A 1 498 ? -22.884 -43.881 -73.856 1.00 42.80 495 PRO A C 1
ATOM 3942 O O . PRO A 1 498 ? -22.697 -43.342 -74.922 1.00 52.83 495 PRO A O 1
ATOM 3946 N N . TYR A 1 499 ? -22.583 -43.268 -72.711 1.00 39.08 496 TYR A N 1
ATOM 3947 C CA . TYR A 1 499 ? -22.043 -41.909 -72.675 1.00 41.11 496 TYR A CA 1
ATOM 3948 C C . TYR A 1 499 ? -20.713 -42.008 -71.896 1.00 46.63 496 TYR A C 1
ATOM 3949 O O . TYR A 1 499 ? -20.692 -42.412 -70.723 1.00 35.79 496 TYR A O 1
ATOM 3958 N N . GLN A 1 500 ? -19.579 -41.734 -72.563 1.00 36.55 497 GLN A N 1
ATOM 3959 C CA . GLN A 1 500 ? -18.255 -42.026 -72.025 1.00 35.65 497 GLN A CA 1
ATOM 3960 C C . GLN A 1 500 ? -17.990 -41.274 -70.718 1.00 35.13 497 GLN A C 1
ATOM 3961 O O . GLN A 1 500 ? -17.418 -41.846 -69.795 1.00 32.53 497 GLN A O 1
ATOM 3967 N N . GLU A 1 501 ? -18.428 -40.017 -70.608 1.00 34.51 498 GLU A N 1
ATOM 3968 C CA . GLU A 1 501 ? -18.237 -39.251 -69.388 1.00 32.97 498 GLU A CA 1
ATOM 3969 C C . GLU A 1 501 ? -18.936 -39.937 -68.189 1.00 31.01 498 GLU A C 1
ATOM 3970 O O . GLU A 1 501 ? -18.355 -40.066 -67.113 1.00 31.13 498 GLU A O 1
ATOM 3976 N N . SER A 1 502 ? -20.162 -40.415 -68.394 1.00 33.09 499 SER A N 1
ATOM 3977 C CA . SER A 1 502 ? -20.933 -41.098 -67.355 1.00 34.04 499 SER A CA 1
ATOM 3978 C C . SER A 1 502 ? -20.377 -42.511 -67.084 1.00 30.47 499 SER A C 1
ATOM 3979 O O . SER A 1 502 ? -20.342 -42.932 -65.942 1.00 28.97 499 SER A O 1
ATOM 3982 N N . ARG A 1 503 ? -19.901 -43.224 -68.095 1.00 29.77 500 ARG A N 1
ATOM 3983 C CA . ARG A 1 503 ? -19.317 -44.544 -67.906 1.00 32.39 500 ARG A CA 1
ATOM 3984 C C . ARG A 1 503 ? -18.099 -44.517 -66.970 1.00 32.66 500 ARG A C 1
ATOM 3985 O O . ARG A 1 503 ? -17.962 -45.361 -66.062 1.00 30.03 500 ARG A O 1
ATOM 3993 N N . ILE A 1 504 ? -17.222 -43.541 -67.198 1.00 26.02 501 ILE A N 1
ATOM 3994 C CA . ILE A 1 504 ? -16.039 -43.317 -66.404 1.00 28.00 501 ILE A CA 1
ATOM 3995 C C . ILE A 1 504 ? -16.414 -42.810 -65.031 1.00 28.62 501 ILE A C 1
ATOM 3996 O O . ILE A 1 504 ? -15.847 -43.258 -64.031 1.00 27.06 501 ILE A O 1
ATOM 4001 N N . TYR A 1 505 ? -17.326 -41.826 -65.000 1.00 26.23 502 TYR A N 1
ATOM 4002 C CA . TYR A 1 505 ? -17.722 -41.169 -63.772 1.00 27.04 502 TYR A CA 1
ATOM 4003 C C . TYR A 1 505 ? -18.262 -42.197 -62.764 1.00 28.27 502 TYR A C 1
ATOM 4004 O O . TYR A 1 505 ? -17.945 -42.102 -61.588 1.00 25.64 502 TYR A O 1
ATOM 4013 N N . GLY A 1 506 ? -19.094 -43.117 -63.243 1.00 26.67 503 GLY A N 1
ATOM 4014 C CA . GLY A 1 506 ? -19.713 -44.105 -62.374 1.00 29.60 503 GLY A CA 1
ATOM 4015 C C . GLY A 1 506 ? -18.672 -45.002 -61.665 1.00 31.18 503 GLY A C 1
ATOM 4016 O O . GLY A 1 506 ? -18.753 -45.210 -60.455 1.00 28.35 503 GLY A O 1
ATOM 4017 N N . LYS A 1 507 ? -17.695 -45.480 -62.426 1.00 27.74 504 LYS A N 1
ATOM 4018 C CA . LYS A 1 507 ? -16.618 -46.300 -61.886 1.00 30.38 504 LYS A CA 1
ATOM 4019 C C . LYS A 1 507 ? -15.812 -45.550 -60.841 1.00 30.91 504 LYS A C 1
ATOM 4020 O O . LYS A 1 507 ? -15.469 -46.129 -59.813 1.00 29.11 504 LYS A O 1
ATOM 4026 N N . LYS A 1 508 ? -15.445 -44.279 -61.105 1.00 26.76 505 LYS A N 1
ATOM 4027 C CA . LYS A 1 508 ? -14.685 -43.493 -60.161 1.00 26.22 505 LYS A CA 1
ATOM 4028 C C . LYS A 1 508 ? -15.505 -43.217 -58.910 1.00 28.97 505 LYS A C 1
ATOM 4029 O O . LYS A 1 508 ? -14.940 -43.314 -57.825 1.00 26.77 505 LYS A O 1
ATOM 4035 N N . VAL A 1 509 ? -16.770 -42.785 -59.052 1.00 26.12 506 VAL A N 1
ATOM 4036 C CA . VAL A 1 509 ? -17.539 -42.420 -57.868 1.00 26.07 506 VAL A CA 1
ATOM 4037 C C . VAL A 1 509 ? -17.780 -43.682 -57.014 1.00 26.95 506 VAL A C 1
ATOM 4038 O O . VAL A 1 509 ? -17.751 -43.591 -55.799 1.00 27.66 506 VAL A O 1
ATOM 4042 N N . LEU A 1 510 ? -17.985 -44.825 -57.642 1.00 27.22 507 LEU A N 1
ATOM 4043 C CA . LEU A 1 510 ? -18.223 -46.058 -56.899 1.00 27.67 507 LEU A CA 1
ATOM 4044 C C . LEU A 1 510 ? -16.998 -46.425 -56.054 1.00 28.45 507 LEU A C 1
ATOM 4045 O O . LEU A 1 510 ? -17.158 -46.798 -54.894 1.00 28.35 507 LEU A O 1
ATOM 4050 N N . ALA A 1 511 ? -15.786 -46.321 -56.622 1.00 27.03 508 ALA A N 1
ATOM 4051 C CA . ALA A 1 511 ? -14.576 -46.533 -55.857 1.00 29.32 508 ALA A CA 1
ATOM 4052 C C . ALA A 1 511 ? -14.511 -45.562 -54.692 1.00 33.65 508 ALA A C 1
ATOM 4053 O O . ALA A 1 511 ? -14.165 -45.956 -53.585 1.00 27.70 508 ALA A O 1
ATOM 4055 N N . ASN A 1 512 ? -14.758 -44.274 -54.941 1.00 27.36 509 ASN A N 1
ATOM 4056 C CA . ASN A 1 512 ? -14.676 -43.302 -53.870 1.00 25.14 509 ASN A CA 1
ATOM 4057 C C . ASN A 1 512 ? -15.665 -43.645 -52.744 1.00 25.18 509 ASN A C 1
ATOM 4058 O O . ASN A 1 512 ? -15.365 -43.428 -51.572 1.00 27.15 509 ASN A O 1
ATOM 4063 N N . TYR A 1 513 ? -16.866 -44.066 -53.126 1.00 24.01 510 TYR A N 1
ATOM 4064 C CA . TYR A 1 513 ? -17.933 -44.404 -52.202 1.00 30.21 510 TYR A CA 1
ATOM 4065 C C . TYR A 1 513 ? -17.516 -45.549 -51.261 1.00 28.66 510 TYR A C 1
ATOM 4066 O O . TYR A 1 513 ? -17.704 -45.444 -50.032 1.00 30.26 510 TYR A O 1
ATOM 4075 N N . ILE A 1 514 ? -16.946 -46.618 -51.834 1.00 28.88 511 ILE A N 1
ATOM 4076 C CA . ILE A 1 514 ? -16.397 -47.706 -51.045 1.00 32.35 511 ILE A CA 1
ATOM 4077 C C . ILE A 1 514 ? -15.367 -47.199 -50.036 1.00 33.44 511 ILE A C 1
ATOM 4078 O O . ILE A 1 514 ? -15.439 -47.540 -48.853 1.00 30.84 511 ILE A O 1
ATOM 4083 N N . VAL A 1 515 ? -14.425 -46.364 -50.481 1.00 27.79 512 VAL A N 1
ATOM 4084 C CA . VAL A 1 515 ? -13.405 -45.828 -49.612 1.00 32.10 512 VAL A CA 1
ATOM 4085 C C . VAL A 1 515 ? -14.023 -45.032 -48.461 1.00 31.62 512 VAL A C 1
ATOM 4086 O O . VAL A 1 515 ? -13.600 -45.218 -47.318 1.00 29.35 512 VAL A O 1
ATOM 4090 N N . TYR A 1 516 ? -14.910 -44.067 -48.767 1.00 28.62 513 TYR A N 1
ATOM 4091 C CA . TYR A 1 516 ? -15.458 -43.177 -47.761 1.00 27.96 513 TYR A CA 1
ATOM 4092 C C . TYR A 1 516 ? -16.312 -43.979 -46.757 1.00 30.34 513 TYR A C 1
ATOM 4093 O O . TYR A 1 516 ? -16.306 -43.676 -45.566 1.00 31.83 513 TYR A O 1
ATOM 4102 N N . ARG A 1 517 ? -17.041 -44.993 -47.225 1.00 29.79 514 ARG A N 1
ATOM 4103 C CA . ARG A 1 517 ? -17.801 -45.822 -46.313 1.00 33.28 514 ARG A CA 1
ATOM 4104 C C . ARG A 1 517 ? -16.834 -46.516 -45.348 1.00 34.47 514 ARG A C 1
ATOM 4105 O O . ARG A 1 517 ? -17.122 -46.619 -44.153 1.00 32.90 514 ARG A O 1
ATOM 4113 N N . HIS A 1 518 ? -15.707 -46.991 -45.880 1.00 30.30 515 HIS A N 1
ATOM 4114 C CA . HIS A 1 518 ? -14.666 -47.604 -45.058 1.00 35.99 515 HIS A CA 1
ATOM 4115 C C . HIS A 1 518 ? -14.105 -46.627 -44.019 1.00 40.18 515 HIS A C 1
ATOM 4116 O O . HIS A 1 518 ? -14.043 -46.957 -42.836 1.00 34.85 515 HIS A O 1
ATOM 4123 N N . LEU A 1 519 ? -13.728 -45.417 -44.448 1.00 32.61 516 LEU A N 1
ATOM 4124 C CA . LEU A 1 519 ? -13.204 -44.381 -43.581 1.00 34.43 516 LEU A CA 1
ATOM 4125 C C . LEU A 1 519 ? -14.216 -43.943 -42.523 1.00 31.34 516 LEU A C 1
ATOM 4126 O O . LEU A 1 519 ? -13.784 -43.557 -41.453 1.00 37.68 516 LEU A O 1
ATOM 4131 N N . LEU A 1 520 ? -15.514 -44.020 -42.765 1.00 31.95 517 LEU A N 1
ATOM 4132 C CA . LEU A 1 520 ? -16.510 -43.592 -41.796 1.00 35.44 517 LEU A CA 1
ATOM 4133 C C . LEU A 1 520 ? -16.936 -44.745 -40.877 1.00 37.61 517 LEU A C 1
ATOM 4134 O O . LEU A 1 520 ? -17.974 -44.623 -40.245 1.00 37.49 517 LEU A O 1
ATOM 4139 N N . ASN A 1 521 ? -16.236 -45.897 -40.909 1.00 36.93 518 ASN A N 1
ATOM 4140 C CA . ASN A 1 521 ? -16.621 -47.052 -40.093 1.00 42.44 518 ASN A CA 1
ATOM 4141 C C . ASN A 1 521 ? -18.014 -47.530 -40.440 1.00 44.70 518 ASN A C 1
ATOM 4142 O O . ASN A 1 521 ? -18.789 -47.846 -39.545 1.00 44.70 518 ASN A O 1
ATOM 4147 N N . ASP A 1 522 ? -18.305 -47.584 -41.750 1.00 36.23 519 ASP A N 1
ATOM 4148 C CA . ASP A 1 522 ? -19.562 -48.068 -42.263 1.00 35.78 519 ASP A CA 1
ATOM 4149 C C . ASP A 1 522 ? -19.307 -48.903 -43.528 1.00 36.97 519 ASP A C 1
ATOM 4150 O O . ASP A 1 522 ? -20.033 -48.784 -44.517 1.00 37.32 519 ASP A O 1
ATOM 4155 N N . SER A 1 523 ? -18.331 -49.812 -43.440 1.00 32.90 520 SER A N 1
ATOM 4156 C CA . SER A 1 523 ? -17.828 -50.614 -44.540 1.00 38.18 520 SER A CA 1
ATOM 4157 C C . SER A 1 523 ? -18.928 -51.401 -45.212 1.00 38.67 520 SER A C 1
ATOM 4158 O O . SER A 1 523 ? -19.792 -51.937 -44.543 1.00 35.87 520 SER A O 1
ATOM 4161 N N . ILE A 1 524 ? -18.812 -51.529 -46.538 1.00 34.20 521 ILE A N 1
ATOM 4162 C CA . ILE A 1 524 ? -19.655 -52.412 -47.312 1.00 34.23 521 ILE A CA 1
ATOM 4163 C C . ILE A 1 524 ? -18.733 -53.166 -48.258 1.00 36.50 521 ILE A C 1
ATOM 4164 O O . ILE A 1 524 ? -17.766 -52.608 -48.784 1.00 41.44 521 ILE A O 1
ATOM 4169 N N . LYS A 1 525 ? -19.047 -54.435 -48.484 1.00 35.07 522 LYS A N 1
ATOM 4170 C CA . LYS A 1 525 ? -18.318 -55.214 -49.468 1.00 37.25 522 LYS A CA 1
ATOM 4171 C C . LYS A 1 525 ? -18.723 -54.756 -50.866 1.00 33.69 522 LYS A C 1
ATOM 4172 O O . LYS A 1 525 ? -19.940 -54.671 -51.152 1.00 31.80 522 LYS A O 1
ATOM 4178 N N . ILE A 1 526 ? -17.733 -54.552 -51.745 1.00 31.45 523 ILE A N 1
ATOM 4179 C CA . ILE A 1 526 ? -18.047 -54.101 -53.097 1.00 33.94 523 ILE A CA 1
ATOM 4180 C C . ILE A 1 526 ? -18.777 -55.219 -53.832 1.00 34.11 523 ILE A C 1
ATOM 4181 O O . ILE A 1 526 ? -19.563 -54.955 -54.710 1.00 32.90 523 ILE A O 1
ATOM 4186 N N . SER A 1 527 ? -18.580 -56.475 -53.422 1.00 35.40 524 SER A N 1
ATOM 4187 C CA . SER A 1 527 ? -19.326 -57.581 -53.993 1.00 36.84 524 SER A CA 1
ATOM 4188 C C . SER A 1 527 ? -20.829 -57.446 -53.752 1.00 38.38 524 SER A C 1
ATOM 4189 O O . SER A 1 527 ? -21.608 -57.893 -54.595 1.00 35.09 524 SER A O 1
ATOM 4192 N N . ASP A 1 528 ? -21.245 -56.882 -52.614 1.00 36.99 525 ASP A N 1
ATOM 4193 C CA . ASP A 1 528 ? -22.672 -56.649 -52.357 1.00 36.19 525 ASP A CA 1
ATOM 4194 C C . ASP A 1 528 ? -23.224 -55.561 -53.301 1.00 34.42 525 ASP A C 1
ATOM 4195 O O . ASP A 1 528 ? -24.353 -55.661 -53.754 1.00 35.05 525 ASP A O 1
ATOM 4200 N N . ILE A 1 529 ? -22.416 -54.539 -53.605 1.00 33.05 526 ILE A N 1
ATOM 4201 C CA . ILE A 1 529 ? -22.818 -53.500 -54.556 1.00 33.70 526 ILE A CA 1
ATOM 4202 C C . ILE A 1 529 ? -23.056 -54.138 -55.911 1.00 33.17 526 ILE A C 1
ATOM 4203 O O . ILE A 1 529 ? -24.067 -53.841 -56.530 1.00 33.95 526 ILE A O 1
ATOM 4208 N N . PHE A 1 530 ? -22.123 -55.015 -56.345 1.00 31.01 527 PHE A N 1
ATOM 4209 C CA . PHE A 1 530 ? -22.232 -55.646 -57.643 1.00 31.87 527 PHE A CA 1
ATOM 4210 C C . PHE A 1 530 ? -23.452 -56.560 -57.723 1.00 37.90 527 PHE A C 1
ATOM 4211 O O . PHE A 1 530 ? -24.152 -56.549 -58.737 1.00 36.25 527 PHE A O 1
ATOM 4219 N N . GLU A 1 531 ? -23.736 -57.323 -56.655 1.00 32.74 528 GLU A N 1
ATOM 4220 C CA . GLU A 1 531 ? -24.938 -58.159 -56.642 1.00 39.86 528 GLU A CA 1
ATOM 4221 C C . GLU A 1 531 ? -26.213 -57.339 -56.831 1.00 34.83 528 GLU A C 1
ATOM 4222 O O . GLU A 1 531 ? -27.146 -57.793 -57.504 1.00 40.46 528 GLU A O 1
ATOM 4228 N N . ASN A 1 532 ? -26.287 -56.167 -56.182 1.00 36.23 529 ASN A N 1
ATOM 4229 C CA . ASN A 1 532 ? -27.462 -55.287 -56.235 1.00 37.88 529 ASN A CA 1
ATOM 4230 C C . ASN A 1 532 ? -27.621 -54.574 -57.586 1.00 42.24 529 ASN A C 1
ATOM 4231 O O . ASN A 1 532 ? -28.647 -53.943 -57.812 1.00 41.71 529 ASN A O 1
ATOM 4236 N N . LEU A 1 533 ? -26.654 -54.686 -58.510 1.00 39.62 530 LEU A N 1
ATOM 4237 C CA . LEU A 1 533 ? -26.785 -54.057 -59.818 1.00 36.93 530 LEU A CA 1
ATOM 4238 C C . LEU A 1 533 ? -27.642 -54.892 -60.768 1.00 41.30 530 LEU A C 1
ATOM 4239 O O . LEU A 1 533 ? -28.132 -54.349 -61.740 1.00 46.30 530 LEU A O 1
ATOM 4244 N N . ILE A 1 534 ? -27.836 -56.179 -60.529 1.00 44.00 531 ILE A N 1
ATOM 4245 C CA . ILE A 1 534 ? -28.445 -57.033 -61.546 1.00 53.64 531 ILE A CA 1
ATOM 4246 C C . ILE A 1 534 ? -29.986 -56.926 -61.515 1.00 57.03 531 ILE A C 1
ATOM 4247 O O . ILE A 1 534 ? -30.532 -57.307 -60.461 1.00 54.10 531 ILE A O 1
#

Radius of gyration: 27.01 Å; Cα contacts (8 Å, |Δi|>4): 685; chains: 1; bounding box: 49×65×79 Å

Sequence (513 aa):
QYSIEKLKKEENSLAKDYYIYRLLEKNKISKKDAQDLNSHIFRYIGKIKSELEKIIPLKPYINPKYAKCYTYTANTILDANLTCQSVRLNSLVFIASLNSKDRTTLAQTFKNQRPDLTNLLLAFNTSDPMSYIVQKEDINGFFKLYNYSKKYDLDLNTSLVNKLPNHIGFKDFAQNIIIKKENPKFRHSMLEINPENVSEDSAFYLGVNALTYDKTELAYDFFKKAAQSFKSQSNKDNAIFWMWLIKNNEEDLKTLSQSSSLNIYSLYAKELTNTPFPKIESLNPSKKKNNFNMQDPFAWQKINKQIRDANASQLDVLAKEFDTQETLPIYAYILERKNNFKKHYFIMPYYDNIKDYNKTRQALILAIARQESRFIPTAISVSYALGMMQFMPFLANHIGEKELKIPNFDQDFMFKPEIAYYFGNYHLNYLESRLKSPLFVAYAYNGGIGFTNRMLARNDMFKTGKFEPFLSMELVPYQESRIYGKKVLANYIVYRHLLNDSIKISDIFENLI

Secondary structure (DSSP, 8-state):
---HHHHTTSPSSHHHHHHHHHHHHTT---HHHHTTGGGG-SS--THHHHHHHHHS-------GGGGGGGG--TTTGGGS-HHHHHHHTT-HHHHHHS-HHHHHHHHHHHTTT-HHHHHHHHHHTSS-HHHHHHHTT-HHHHHHHHHH-TT------HHHHHHGGGSTTHHHHHHHHHHHT--HHHHHHGGG--GGG--HHHHHHHHHHHHHTT-HHHHHHHHHHHHHH-SSHHHHHHHHHHHHHHH--HHHHHHHHT-SS-SHHHHHHHHHTTPPPPP-----------S--TT-HHHHHHHHHHHHH--HHHHHHHHHHT-SSTTHHHHHHHHHHHTTT-S-----TTGGGTTTS-HHHHHHHHHHHHHHHTT-TT-B-TT--BTTTTB-HHHHHIIIIIIT--TT--GGGGGSHHHHHHHHHHHHHHHHHHH-SHHHHHHHHHH-HHHHHHHHHSTTSSSS-TTTTHHHHH--SSHHHHHHHHHHHHHHHHHHHHTT----HHHHHHTT-

Foldseek 3Di:
DDDLVRLQPFAAFLVSLLVLLVCLVVVNQALVNLVVCVVNHPDCDDPSVVSSCVSPPDPDDDDPVLVVLVVDALVCLVVPDPVSNVVQLVALVRLLPHDLVVLVVVLVVCVVPCVVSNLSSVLSNDPHSLVSCLVVLPQVNNLNVCVVDVQDADAHALVSLQVNLVDPSNLVVLLQCLLVVPRVNNLVNNLNHDLVSHEANNLQSNLLSCVVVPNLVSSLSSLVRHLVHHPDLQSVLLSLLSNCLRPVDVVSLVVLCPGLDQFLSVLQSCVVVVHDDDDADDQDQPAADDPDDLLDLSSCRVVVVVLVPDDLVVLVVQLVRQSHLVNVLVNVVSVCVNVVNRHHYQDQHPVVLPVPPDQLLSLLLSLQLCLQASQRLADQDPQGQGGSNRHDQVLLCCCCCVNPNPPPDDSSCSSPPNSVSVSVSVVLVVQCVPPVQSLLSQLCSVPNPVLSVVLVPDPVALDDDSDPPSSNLSNSNDVVSSVRSRSSLSSSQVSCVVVVNHDNVVVSRVVSD

B-factor: mean 42.59, std 15.23, range [22.57, 145.39]